Protein AF-A0A936LJU6-F1 (afdb_monomer_lite)

Radius of gyration: 33.03 Å; chains: 1; bounding box: 69×48×96 Å

pLDDT: mean 79.16, std 20.33, range [29.78, 98.12]

Sequence (444 aa):
MSERKLFAHELEARLDELLLLTLRQRSAALPAAQLEALPRQQQERVLHWVGIAAQTSTELGWAIAQRAGTRAAQPGFALDDWARAGLEAHDAGGLAAAQARLDEYAAAAPDSASAARGVTFAAVEGRLAGFLHALDGRPMQLRCGPRTWTDGETLWLPESLDLAADAAGNRRLYTVIAALLWAQARFGTFNVDPEPELVQWADRDTALDWFSLFEGMRLEARLALDLPGLARDMAALRGPWPAELAPVAARLARPEASAADSLACMAELRRVGAGDTAHPPYRTTLDPLAARRLRAARIARDAGTLRRALNIMRAIDPHSRGGASDSEYPPLAADGDSVPAELQSGDLQGLPPDARAAAQSLAQDLDGIPPELLRPAGPGAWRPEDRDEGDGAVAAASGEPDALYDEWDYRRGAWRRDWCHLYESEDRPGNTPGSMRCAFATRT

Structure (mmCIF, N/CA/C/O backbone):
data_AF-A0A936LJU6-F1
#
_entry.id   AF-A0A936LJU6-F1
#
loop_
_atom_site.group_PDB
_atom_site.id
_atom_site.type_symbol
_atom_site.label_atom_id
_atom_site.label_alt_id
_atom_site.label_comp_id
_atom_site.label_asym_id
_atom_site.label_entity_id
_atom_site.label_seq_id
_atom_site.pdbx_PDB_ins_code
_atom_site.Cartn_x
_atom_site.Cartn_y
_atom_site.Cartn_z
_atom_site.occupancy
_atom_site.B_iso_or_equiv
_atom_site.auth_seq_id
_atom_site.auth_comp_id
_atom_site.auth_asym_id
_atom_site.auth_atom_id
_atom_site.pdbx_PDB_model_num
ATOM 1 N N . MET A 1 1 ? -5.220 -22.294 48.129 1.00 51.19 1 MET A N 1
ATOM 2 C CA . MET A 1 1 ? -6.100 -21.132 47.876 1.00 51.19 1 MET A CA 1
ATOM 3 C C . MET A 1 1 ? -7.462 -21.655 47.465 1.00 51.19 1 MET A C 1
ATOM 5 O O . MET A 1 1 ? -7.504 -22.595 46.689 1.00 51.19 1 MET A O 1
ATOM 9 N N . SER A 1 2 ? -8.546 -21.121 48.029 1.00 54.66 2 SER A N 1
ATOM 10 C CA . SER A 1 2 ? -9.909 -21.580 47.729 1.00 54.66 2 SER A CA 1
ATOM 11 C C . SER A 1 2 ? -10.305 -21.225 46.289 1.00 54.66 2 SER A C 1
ATOM 13 O O . SER A 1 2 ? -10.185 -20.064 45.895 1.00 54.66 2 SER A O 1
ATOM 15 N N . GLU A 1 3 ? -10.780 -22.212 45.523 1.00 71.31 3 GLU A N 1
ATOM 16 C CA . GLU A 1 3 ? -11.282 -22.056 44.142 1.00 71.31 3 GLU A CA 1
ATOM 17 C C . GLU A 1 3 ? -12.669 -21.396 44.074 1.00 71.31 3 GLU A C 1
ATOM 19 O O . GLU A 1 3 ? -13.156 -21.048 42.998 1.00 71.31 3 GLU A O 1
ATOM 24 N N . ARG A 1 4 ? -13.315 -21.190 45.226 1.00 89.12 4 ARG A N 1
ATOM 25 C CA . ARG A 1 4 ? -14.628 -20.551 45.307 1.00 89.12 4 ARG A CA 1
ATOM 26 C C . ARG A 1 4 ? -14.540 -19.081 44.885 1.00 89.12 4 ARG A C 1
ATOM 28 O O . ARG A 1 4 ? -13.668 -18.352 45.355 1.00 89.12 4 ARG A O 1
ATOM 35 N N . LYS A 1 5 ? -15.483 -18.653 44.041 1.00 89.31 5 LYS A N 1
ATOM 36 C CA . LYS A 1 5 ? -15.729 -17.249 43.673 1.00 89.31 5 LYS A CA 1
ATOM 37 C C . LYS A 1 5 ? -15.954 -16.383 44.922 1.00 89.31 5 LYS A C 1
ATOM 39 O O . LYS A 1 5 ? -16.570 -16.861 45.874 1.00 89.31 5 LYS A O 1
ATOM 44 N N . LEU A 1 6 ? -15.484 -15.135 44.908 1.00 93.25 6 LEU A N 1
ATOM 45 C CA . LEU A 1 6 ? -15.862 -14.156 45.931 1.00 93.25 6 LEU A CA 1
ATOM 46 C C . LEU A 1 6 ? -17.189 -13.505 45.554 1.00 93.25 6 LEU A C 1
ATOM 48 O O . LEU A 1 6 ? -17.397 -13.150 44.390 1.00 93.25 6 LEU A O 1
ATOM 52 N N . PHE A 1 7 ? -18.051 -13.342 46.551 1.00 95.44 7 PHE A N 1
ATOM 53 C CA . PHE A 1 7 ? -19.300 -12.595 46.424 1.00 95.44 7 PHE A CA 1
ATOM 54 C C . PHE A 1 7 ? -19.066 -11.091 46.616 1.00 95.44 7 PHE A C 1
ATOM 56 O O . PHE A 1 7 ? -18.056 -10.698 47.208 1.00 95.44 7 PHE A O 1
ATOM 63 N N . ALA A 1 8 ? -19.999 -10.242 46.164 1.00 93.31 8 ALA A N 1
ATOM 64 C CA . ALA A 1 8 ? -19.857 -8.785 46.235 1.00 93.31 8 ALA A CA 1
ATOM 65 C C . ALA A 1 8 ? -19.468 -8.277 47.629 1.00 93.31 8 ALA A C 1
ATOM 67 O O . ALA A 1 8 ? -18.563 -7.463 47.732 1.00 93.31 8 ALA A O 1
ATOM 68 N N . HIS A 1 9 ? -20.061 -8.797 48.708 1.00 95.00 9 HIS A N 1
ATOM 69 C CA . HIS A 1 9 ? -19.718 -8.350 50.066 1.00 95.00 9 HIS A CA 1
ATOM 70 C C . HIS A 1 9 ? -18.253 -8.642 50.453 1.00 95.00 9 HIS A C 1
ATOM 72 O O . HIS A 1 9 ? -17.627 -7.852 51.155 1.00 95.00 9 HIS A O 1
ATOM 78 N N . GLU A 1 10 ? -17.677 -9.753 49.979 1.00 95.81 10 GLU A N 1
ATOM 79 C CA . GLU A 1 10 ? -16.267 -10.095 50.215 1.00 95.81 10 GLU A CA 1
ATOM 80 C C . GLU A 1 10 ? -15.345 -9.225 49.357 1.00 95.81 10 GLU A C 1
ATOM 82 O O . GLU A 1 10 ? -14.296 -8.781 49.818 1.00 95.81 10 GLU A O 1
ATOM 87 N N . LEU A 1 11 ? -15.743 -8.963 48.109 1.00 96.06 11 LEU A N 1
ATOM 88 C CA . LEU A 1 11 ? -15.022 -8.078 47.193 1.00 96.06 11 LEU A CA 1
ATOM 89 C C . LEU A 1 11 ? -15.038 -6.628 47.684 1.00 96.06 11 LEU A C 1
ATOM 91 O O . LEU A 1 11 ? -14.016 -5.955 47.607 1.00 96.06 11 LEU A O 1
ATOM 95 N N . GLU A 1 12 ? -16.162 -6.162 48.225 1.00 94.88 12 GLU A N 1
ATOM 96 C CA . GLU A 1 12 ? -16.301 -4.831 48.811 1.00 94.88 12 GLU A CA 1
ATOM 97 C C . GLU A 1 12 ? -15.379 -4.672 50.022 1.00 94.88 12 GLU A C 1
ATOM 99 O O . GLU A 1 12 ? -14.621 -3.707 50.069 1.00 94.88 12 GLU A O 1
ATOM 104 N N . ALA A 1 13 ? -15.343 -5.656 50.929 1.00 93.69 13 ALA A N 1
ATOM 105 C CA . ALA A 1 13 ? -14.422 -5.649 52.067 1.00 93.69 13 ALA A CA 1
ATOM 106 C C . ALA A 1 13 ? -12.946 -5.624 51.628 1.00 93.69 13 ALA A C 1
ATOM 108 O O . ALA A 1 13 ? -12.139 -4.890 52.194 1.00 93.69 13 ALA A O 1
ATOM 109 N N . ARG A 1 14 ? -12.586 -6.389 50.588 1.00 95.38 14 ARG A N 1
ATOM 110 C CA . ARG A 1 14 ? -11.224 -6.391 50.028 1.00 95.38 14 ARG A CA 1
ATOM 111 C C . ARG A 1 14 ? -10.851 -5.067 49.371 1.00 95.38 14 ARG A C 1
ATOM 113 O O . ARG A 1 14 ? -9.730 -4.600 49.539 1.00 95.38 14 ARG A O 1
ATOM 120 N N . LEU A 1 15 ? -11.760 -4.471 48.605 1.00 95.19 15 LEU A N 1
ATOM 121 C CA . LEU A 1 15 ? -11.525 -3.173 47.976 1.00 95.19 15 LEU A CA 1
ATOM 122 C C . LEU A 1 15 ? -11.434 -2.056 49.019 1.00 95.19 15 LEU A C 1
ATOM 124 O O . LEU A 1 15 ? -10.599 -1.168 48.866 1.00 95.19 15 LEU A O 1
ATOM 128 N N . ASP A 1 16 ? -12.241 -2.117 50.081 1.00 93.19 16 ASP A N 1
ATOM 129 C CA . ASP A 1 16 ? -12.147 -1.186 51.206 1.00 93.19 16 ASP A CA 1
ATOM 130 C C . ASP A 1 16 ? -10.792 -1.292 51.916 1.00 93.19 16 ASP A C 1
ATOM 132 O O . ASP A 1 16 ? -10.137 -0.275 52.130 1.00 93.19 16 ASP A O 1
ATOM 136 N N . GLU A 1 17 ? -10.324 -2.514 52.190 1.00 92.94 17 GLU A N 1
ATOM 137 C CA . GLU A 1 17 ? -9.003 -2.769 52.779 1.00 92.94 17 GLU A CA 1
ATOM 138 C C . GLU A 1 17 ? -7.871 -2.193 51.909 1.00 92.94 17 GLU A C 1
ATOM 140 O O . GLU A 1 17 ? -6.993 -1.492 52.411 1.00 92.94 17 GLU A O 1
ATOM 145 N N . LEU A 1 18 ? -7.904 -2.446 50.596 1.00 93.69 18 LEU A N 1
ATOM 146 C CA . LEU A 1 18 ? -6.848 -2.022 49.669 1.00 93.69 18 LEU A CA 1
ATOM 147 C C . LEU A 1 18 ? -6.827 -0.510 49.411 1.00 93.69 18 LEU A C 1
ATOM 149 O O . LEU A 1 18 ? -5.759 0.053 49.177 1.00 93.69 18 LEU A O 1
ATOM 153 N N . LEU A 1 19 ? -7.990 0.144 49.401 1.00 92.12 19 LEU A N 1
ATOM 154 C CA . LEU A 1 19 ? -8.131 1.544 48.980 1.00 92.12 19 LEU A CA 1
ATOM 155 C C . LEU A 1 19 ? -8.484 2.501 50.123 1.00 92.12 19 LEU A C 1
ATOM 157 O O . LEU A 1 19 ? -8.573 3.710 49.896 1.00 92.12 19 LEU A O 1
ATOM 161 N N . LEU A 1 20 ? -8.656 1.980 51.341 1.00 87.69 20 LEU A N 1
ATOM 162 C CA . LEU A 1 20 ? -9.031 2.732 52.538 1.00 87.69 20 LEU A CA 1
ATOM 163 C C . LEU A 1 20 ? -10.323 3.547 52.326 1.00 87.69 20 LEU A C 1
ATOM 165 O O . LEU A 1 20 ? -10.401 4.726 52.690 1.00 87.69 20 LEU A O 1
ATOM 169 N N . LEU A 1 21 ? -11.337 2.946 51.694 1.00 80.94 21 LEU A N 1
ATOM 170 C CA . LEU A 1 21 ? -12.522 3.659 51.195 1.00 80.94 21 LEU A CA 1
ATOM 171 C C . LEU A 1 21 ? -13.410 4.199 52.318 1.00 80.94 21 LEU A C 1
ATOM 173 O O . LEU A 1 21 ? -13.959 5.293 52.178 1.00 80.94 21 LEU A O 1
ATOM 177 N N . THR A 1 22 ? -13.476 3.504 53.452 1.00 77.31 22 THR A N 1
ATOM 178 C CA . THR A 1 22 ? -14.174 3.940 54.665 1.00 77.31 22 THR A CA 1
ATOM 179 C C . THR A 1 22 ? -13.608 5.266 55.183 1.00 77.31 22 THR A C 1
ATOM 181 O O . THR A 1 22 ? -14.366 6.172 55.530 1.00 77.31 22 THR A O 1
ATOM 184 N N . LEU A 1 23 ? -12.281 5.451 55.144 1.00 72.25 23 LEU A N 1
ATOM 185 C CA . LEU A 1 23 ? -11.640 6.726 55.503 1.00 72.25 23 LEU A CA 1
ATOM 186 C C . LEU A 1 23 ? -11.922 7.833 54.475 1.00 72.25 23 LEU A C 1
ATOM 188 O O . LEU A 1 23 ? -11.841 9.018 54.794 1.00 72.25 23 LEU A O 1
ATOM 192 N N . ARG A 1 24 ? -12.259 7.453 53.240 1.00 72.44 24 ARG A N 1
ATOM 193 C CA . ARG A 1 24 ? -12.538 8.350 52.110 1.00 72.44 24 ARG A CA 1
ATOM 194 C C . ARG A 1 24 ? -14.033 8.569 51.856 1.00 72.44 24 ARG A C 1
ATOM 196 O O . ARG A 1 24 ? -14.364 9.278 50.910 1.00 72.44 24 ARG A O 1
ATOM 203 N N . GLN A 1 25 ? -14.914 7.974 52.666 1.00 82.75 25 GLN A N 1
ATOM 204 C CA . GLN A 1 25 ? -16.374 7.992 52.495 1.00 82.75 25 GLN A CA 1
ATOM 205 C C . GLN A 1 25 ? -16.832 7.590 51.078 1.00 82.75 25 GLN A C 1
ATOM 207 O O . GLN A 1 25 ? -17.772 8.162 50.526 1.00 82.75 25 GLN A O 1
ATOM 212 N N . ARG A 1 26 ? -16.159 6.607 50.468 1.00 83.38 26 ARG A N 1
ATOM 213 C CA . ARG A 1 26 ? -16.536 6.031 49.165 1.00 83.38 26 ARG A CA 1
ATOM 214 C C . ARG A 1 26 ? -17.049 4.605 49.353 1.00 83.38 26 ARG A C 1
ATOM 216 O O . ARG A 1 26 ? -16.574 3.894 50.228 1.00 83.38 26 ARG A O 1
ATOM 223 N N . SER A 1 27 ? -17.997 4.177 48.521 1.00 87.88 27 SER A N 1
ATOM 224 C CA . SER A 1 27 ? -18.501 2.795 48.522 1.00 87.88 27 SER A CA 1
ATOM 225 C C . SER A 1 27 ? -17.955 2.022 47.327 1.00 87.88 27 SER A C 1
ATOM 227 O O . SER A 1 27 ? -18.008 2.511 46.199 1.00 87.88 27 SER A O 1
ATOM 229 N N . ALA A 1 28 ? -17.482 0.799 47.572 1.00 89.88 28 ALA A N 1
ATOM 230 C CA . ALA A 1 28 ? -17.057 -0.142 46.538 1.00 89.88 28 ALA A CA 1
ATOM 231 C C . ALA A 1 28 ? -18.186 -1.064 46.044 1.00 89.88 28 ALA A C 1
ATOM 233 O O . ALA A 1 28 ? -17.907 -1.965 45.258 1.00 89.88 28 ALA A O 1
ATOM 234 N N . ALA A 1 29 ? -19.445 -0.835 46.431 1.00 91.69 29 ALA A N 1
ATOM 235 C CA . ALA A 1 29 ? -20.564 -1.716 46.093 1.00 91.69 29 ALA A CA 1
ATOM 236 C C . ALA A 1 29 ? -20.702 -1.977 44.580 1.00 91.69 29 ALA A C 1
ATOM 238 O O . ALA A 1 29 ? -20.853 -3.122 44.156 1.00 91.69 29 ALA A O 1
ATOM 239 N N . LEU A 1 30 ? -20.602 -0.934 43.745 1.00 91.00 30 LEU A N 1
ATOM 240 C CA . LEU A 1 30 ? -20.721 -1.078 42.289 1.00 91.00 30 LEU A CA 1
ATOM 241 C C . LEU A 1 30 ? -19.516 -1.809 41.661 1.00 91.00 30 LEU A C 1
ATOM 243 O O . LEU A 1 30 ? -19.746 -2.797 40.960 1.00 91.00 30 LEU A O 1
ATOM 247 N N . PRO A 1 31 ? -18.251 -1.422 41.933 1.00 93.00 31 PRO A N 1
ATOM 248 C CA . PRO A 1 31 ? -17.088 -2.217 41.533 1.00 93.00 31 PRO A CA 1
ATOM 249 C C . PRO A 1 31 ? -17.156 -3.677 42.000 1.00 93.00 31 PRO A C 1
ATOM 251 O O . PRO A 1 31 ? -16.897 -4.590 41.219 1.00 93.00 31 PRO A O 1
ATOM 254 N N . ALA A 1 32 ? -17.555 -3.920 43.249 1.00 95.56 32 ALA A N 1
ATOM 255 C CA . ALA A 1 32 ? -17.656 -5.258 43.820 1.00 95.56 32 ALA A CA 1
ATOM 256 C C . ALA A 1 32 ? -18.713 -6.115 43.111 1.00 95.56 32 ALA A C 1
ATOM 258 O O . ALA A 1 32 ? -18.434 -7.265 42.772 1.00 95.56 32 ALA A O 1
ATOM 259 N N . ALA A 1 33 ? -19.886 -5.550 42.810 1.00 93.75 33 ALA A N 1
ATOM 260 C CA . ALA A 1 33 ? -20.932 -6.232 42.050 1.00 93.75 33 ALA A CA 1
ATOM 261 C C . ALA A 1 33 ? -20.483 -6.584 40.620 1.00 93.75 33 ALA A C 1
ATOM 263 O O . ALA A 1 33 ? -20.779 -7.667 40.120 1.00 93.75 33 ALA A O 1
ATOM 264 N N . GLN A 1 34 ? -19.726 -5.703 39.960 1.00 92.94 34 GLN A N 1
ATOM 265 C CA . GLN A 1 34 ? -19.183 -5.987 38.627 1.00 92.94 34 GLN A CA 1
ATOM 266 C C . GLN A 1 34 ? -18.107 -7.079 38.668 1.00 92.94 34 GLN A C 1
ATOM 268 O O . GLN A 1 34 ? -18.101 -7.976 37.826 1.00 92.94 34 GLN A O 1
ATOM 273 N N . LEU A 1 35 ? -17.218 -7.047 39.665 1.00 94.88 35 LEU A N 1
ATOM 274 C CA . LEU A 1 35 ? -16.207 -8.087 39.860 1.00 94.88 35 LEU A CA 1
ATOM 275 C C . LEU A 1 35 ? -16.826 -9.432 40.251 1.00 94.88 35 LEU A C 1
ATOM 277 O O . LEU A 1 35 ? -16.296 -10.478 39.874 1.00 94.88 35 LEU A O 1
ATOM 281 N N . GLU A 1 36 ? -17.966 -9.437 40.944 1.00 95.12 36 GLU A N 1
ATOM 282 C CA . GLU A 1 36 ? -18.702 -10.663 41.246 1.00 95.12 36 GLU A CA 1
ATOM 283 C C . GLU A 1 36 ? -19.095 -11.411 39.971 1.00 95.12 36 GLU A C 1
ATOM 285 O O . GLU A 1 36 ? -19.166 -12.630 40.012 1.00 95.12 36 GLU A O 1
ATOM 290 N N . ALA A 1 37 ? -19.288 -10.757 38.823 1.00 90.94 37 ALA A N 1
ATOM 291 C CA . ALA A 1 37 ? -19.600 -11.450 37.572 1.00 90.94 37 ALA A CA 1
ATOM 292 C C . ALA A 1 37 ? -18.410 -12.268 37.026 1.00 90.94 37 ALA A C 1
ATOM 294 O O . ALA A 1 37 ? -18.615 -13.333 36.436 1.00 90.94 37 ALA A O 1
ATOM 295 N N . LEU A 1 38 ? -17.172 -11.849 37.296 1.00 91.25 38 LEU A N 1
ATOM 296 C CA . LEU A 1 38 ? -15.957 -12.419 36.706 1.00 91.25 38 LEU A CA 1
ATOM 297 C C . LEU A 1 38 ? -15.547 -13.771 37.313 1.00 91.25 38 LEU A C 1
ATOM 299 O O . LEU A 1 38 ? -15.763 -13.998 38.502 1.00 91.25 38 LEU A O 1
ATOM 303 N N . PRO A 1 39 ? -14.879 -14.668 36.564 1.00 91.25 39 PRO A N 1
ATOM 304 C CA . PRO A 1 39 ? -14.272 -15.872 37.128 1.00 91.25 39 PRO A CA 1
ATOM 305 C C . PRO A 1 39 ? -13.307 -15.558 38.280 1.00 91.25 39 PRO A C 1
ATOM 307 O O . PRO A 1 39 ? -12.615 -14.539 38.270 1.00 91.25 39 PRO A O 1
ATOM 310 N N . ARG A 1 40 ? -13.190 -16.479 39.246 1.00 91.94 40 ARG A N 1
ATOM 311 C CA . ARG A 1 40 ? -12.355 -16.323 40.453 1.00 91.94 40 ARG A CA 1
ATOM 312 C C . ARG A 1 40 ? -10.923 -15.858 40.153 1.00 91.94 40 ARG A C 1
ATOM 314 O O . ARG A 1 40 ? -10.395 -14.998 40.852 1.00 91.94 40 ARG A O 1
ATOM 321 N N . GLN A 1 41 ? -10.310 -16.398 39.102 1.00 90.25 41 GLN A N 1
ATOM 322 C CA . GLN A 1 41 ? -8.957 -16.030 38.684 1.00 90.25 41 GLN A CA 1
ATOM 323 C C . GLN A 1 41 ? -8.851 -14.557 38.259 1.00 90.25 41 GLN A C 1
ATOM 325 O O . GLN A 1 41 ? -7.874 -13.893 38.595 1.00 90.25 41 GLN A O 1
ATOM 330 N N . GLN A 1 42 ? -9.854 -14.037 37.549 1.00 90.19 42 GLN A N 1
ATOM 331 C CA . GLN A 1 42 ? -9.884 -12.635 37.143 1.00 90.19 42 GLN A CA 1
ATOM 332 C C . GLN A 1 42 ? -10.182 -11.712 38.328 1.00 90.19 42 GLN A C 1
ATOM 334 O O . GLN A 1 42 ? -9.551 -10.668 38.434 1.00 90.19 42 GLN A O 1
ATOM 339 N N . GLN A 1 43 ? -11.058 -12.115 39.258 1.00 95.06 43 GLN A N 1
ATOM 340 C CA . GLN A 1 43 ? -11.295 -11.365 40.502 1.00 95.06 43 GLN A CA 1
ATOM 341 C C . GLN A 1 43 ? -9.987 -11.128 41.271 1.00 95.06 43 GLN A C 1
ATOM 343 O O . GLN A 1 43 ? -9.669 -9.994 41.619 1.00 95.06 43 GLN A O 1
ATOM 348 N N . GLU A 1 44 ? -9.201 -12.188 41.487 1.00 94.69 44 GLU A N 1
ATOM 349 C CA . GLU A 1 44 ? -7.887 -12.098 42.141 1.00 94.69 44 GLU A CA 1
ATOM 350 C C . GLU A 1 44 ? -6.913 -11.218 41.358 1.00 94.69 44 GLU A C 1
ATOM 352 O O . GLU A 1 44 ? -6.201 -10.407 41.948 1.00 94.69 44 GLU A O 1
ATOM 357 N N . ARG A 1 45 ? -6.898 -11.334 40.026 1.00 94.12 45 ARG A N 1
ATOM 358 C CA . ARG A 1 45 ? -5.998 -10.535 39.190 1.00 94.12 45 ARG A CA 1
ATOM 359 C C . ARG A 1 45 ? -6.330 -9.045 39.246 1.00 94.12 45 ARG A C 1
ATOM 361 O O . ARG A 1 45 ? -5.416 -8.229 39.321 1.00 94.12 45 ARG A O 1
ATOM 368 N N . VAL A 1 46 ? -7.613 -8.684 39.270 1.00 95.31 46 VAL A N 1
ATOM 369 C CA . VAL A 1 46 ? -8.026 -7.287 39.458 1.00 95.31 46 VAL A CA 1
ATOM 370 C C . VAL A 1 46 ? -7.620 -6.787 40.840 1.00 95.31 46 VAL A C 1
ATOM 372 O O . VAL A 1 46 ? -6.990 -5.737 40.931 1.00 95.31 46 VAL A O 1
ATOM 375 N N . LEU A 1 47 ? -7.932 -7.530 41.909 1.00 96.38 47 LEU A N 1
ATOM 376 C CA . LEU A 1 47 ? -7.565 -7.138 43.276 1.00 96.38 47 LEU A CA 1
ATOM 377 C C . LEU A 1 47 ? -6.049 -6.952 43.428 1.00 96.38 47 LEU A C 1
ATOM 379 O O . LEU A 1 47 ? -5.609 -6.008 44.080 1.00 96.38 47 LEU A O 1
ATOM 383 N N . HIS A 1 48 ? -5.256 -7.806 42.779 1.00 96.25 48 HIS A N 1
ATOM 384 C CA . HIS A 1 48 ? -3.804 -7.679 42.730 1.00 96.25 48 HIS A CA 1
ATOM 385 C C . HIS A 1 48 ? -3.359 -6.335 42.134 1.00 96.25 48 HIS A C 1
ATOM 387 O O . HIS A 1 48 ? -2.599 -5.609 42.774 1.00 96.25 48 HIS A O 1
ATOM 393 N N . TRP A 1 49 ? -3.864 -5.961 40.955 1.00 96.75 49 TRP A N 1
ATOM 394 C CA . TRP A 1 49 ? -3.500 -4.694 40.310 1.00 96.75 49 TRP A CA 1
ATOM 395 C C . TRP A 1 49 ? -4.030 -3.461 41.039 1.00 96.75 49 TRP A C 1
ATOM 397 O O . TRP A 1 49 ? -3.324 -2.458 41.122 1.00 96.75 49 TRP A O 1
ATOM 407 N N . VAL A 1 50 ? -5.230 -3.541 41.619 1.00 97.19 50 VAL A N 1
ATOM 408 C CA . VAL A 1 50 ? -5.765 -2.490 42.497 1.00 97.19 50 VAL A CA 1
ATOM 409 C C . VAL A 1 50 ? -4.829 -2.275 43.687 1.00 97.19 50 VAL A C 1
ATOM 411 O O . VAL A 1 50 ? -4.487 -1.134 43.989 1.00 97.19 50 VAL A O 1
ATOM 414 N N . GLY A 1 51 ? -4.365 -3.356 44.321 1.00 95.31 51 GLY A N 1
ATOM 415 C CA . GLY A 1 51 ? -3.427 -3.293 45.440 1.00 95.31 51 GLY A CA 1
ATOM 416 C C . GLY A 1 51 ? -2.044 -2.760 45.060 1.00 95.31 51 GLY A C 1
ATOM 417 O O . GLY A 1 51 ? -1.462 -2.005 45.833 1.00 95.31 51 GLY A O 1
ATOM 418 N N . ILE A 1 52 ? -1.522 -3.101 43.876 1.00 95.00 52 ILE A N 1
ATOM 419 C CA . ILE A 1 52 ? -0.275 -2.511 43.361 1.00 95.00 52 ILE A CA 1
ATOM 420 C C . ILE A 1 52 ? -0.452 -1.005 43.158 1.00 95.00 52 ILE A C 1
ATOM 422 O O . ILE A 1 52 ? 0.330 -0.218 43.681 1.00 95.00 52 ILE A O 1
ATOM 426 N N . ALA A 1 53 ? -1.504 -0.591 42.452 1.00 94.31 53 ALA A N 1
ATOM 427 C CA . ALA A 1 53 ? -1.738 0.818 42.165 1.00 94.31 53 ALA A CA 1
ATOM 428 C C . ALA A 1 53 ? -1.981 1.653 43.426 1.00 94.31 53 ALA A C 1
ATOM 430 O O . ALA A 1 53 ? -1.505 2.783 43.510 1.00 94.31 53 ALA A O 1
ATOM 431 N N . ALA A 1 54 ? -2.665 1.090 44.424 1.00 94.25 54 ALA A N 1
ATOM 432 C CA . ALA A 1 54 ? -2.952 1.761 45.687 1.00 94.25 54 ALA A CA 1
ATOM 433 C C . ALA A 1 54 ? -1.697 2.136 46.493 1.00 94.25 54 ALA A C 1
ATOM 435 O O . ALA A 1 54 ? -1.747 3.104 47.252 1.00 94.25 54 ALA A O 1
ATOM 436 N N . GLN A 1 55 ? -0.579 1.417 46.314 1.00 90.88 55 GLN A N 1
ATOM 437 C CA . GLN A 1 55 ? 0.696 1.734 46.974 1.00 90.88 55 GLN A CA 1
ATOM 438 C C . GLN A 1 55 ? 1.284 3.060 46.485 1.00 90.88 55 GLN A C 1
ATOM 440 O O . GLN A 1 55 ? 1.888 3.788 47.270 1.00 90.88 55 GLN A O 1
ATOM 445 N N . THR A 1 56 ? 1.078 3.385 45.207 1.00 86.50 56 THR A N 1
ATOM 446 C CA . THR A 1 56 ? 1.529 4.644 44.602 1.00 86.50 56 THR A CA 1
ATOM 447 C C . THR A 1 56 ? 0.460 5.726 44.736 1.00 86.50 56 THR A C 1
ATOM 449 O O . THR A 1 56 ? 0.740 6.856 45.130 1.00 86.50 56 THR A O 1
ATOM 452 N N . SER A 1 57 ? -0.789 5.383 44.418 1.00 91.12 57 SER A N 1
ATOM 453 C CA . SER A 1 57 ? -1.926 6.294 44.447 1.00 91.12 57 SER A CA 1
ATOM 454 C C . SER A 1 57 ? -3.231 5.533 44.664 1.00 91.12 57 SER A C 1
ATOM 456 O O . SER A 1 57 ? -3.709 4.791 43.805 1.00 91.12 57 SER A O 1
ATOM 458 N N . THR A 1 58 ? -3.871 5.785 45.805 1.00 91.81 58 THR A N 1
ATOM 459 C CA . THR A 1 58 ? -5.209 5.243 46.108 1.00 91.81 58 THR A CA 1
ATOM 460 C C . THR A 1 58 ? -6.257 5.655 45.068 1.00 91.81 58 THR A C 1
ATOM 462 O O . THR A 1 58 ? -7.155 4.874 44.761 1.00 91.81 58 THR A O 1
ATOM 465 N N . GLU A 1 59 ? -6.114 6.830 44.445 1.00 92.94 59 GLU A N 1
ATOM 466 C CA . GLU A 1 59 ? -7.001 7.279 43.364 1.00 92.94 59 GLU A CA 1
ATOM 467 C C . GLU A 1 59 ? -6.787 6.500 42.058 1.00 92.94 59 GLU A C 1
ATOM 469 O O . GLU A 1 59 ? -7.749 6.243 41.333 1.00 92.94 59 GLU A O 1
ATOM 474 N N . LEU A 1 60 ? -5.555 6.071 41.767 1.00 93.56 60 LEU A N 1
ATOM 475 C CA . LEU A 1 60 ? -5.281 5.192 40.629 1.00 93.56 60 LEU A CA 1
ATOM 476 C C . LEU A 1 60 ? -5.851 3.791 40.871 1.00 93.56 60 LEU A C 1
ATOM 478 O O . LEU A 1 60 ? -6.530 3.244 40.002 1.00 93.56 60 LEU A O 1
ATOM 482 N N . GLY A 1 61 ? -5.642 3.238 42.070 1.00 95.00 61 GLY A N 1
ATOM 483 C CA . GLY A 1 61 ? -6.249 1.966 42.466 1.00 95.00 61 GLY A CA 1
ATOM 484 C C . GLY A 1 61 ? -7.778 2.004 42.365 1.00 95.00 61 GLY A C 1
ATOM 485 O O . GLY A 1 61 ? -8.393 1.084 41.823 1.00 95.00 61 GLY A O 1
ATOM 486 N N . TRP A 1 62 ? -8.396 3.115 42.775 1.00 94.94 62 TRP A N 1
ATOM 487 C CA . TRP A 1 62 ? -9.830 3.350 42.601 1.00 94.94 62 TRP A CA 1
ATOM 488 C C . TRP A 1 62 ? -10.246 3.461 41.125 1.00 94.94 62 TRP A C 1
ATOM 490 O O . TRP A 1 62 ? -11.269 2.901 40.725 1.00 94.94 62 TRP A O 1
ATOM 500 N N . ALA A 1 63 ? -9.462 4.145 40.288 1.00 93.50 63 ALA A N 1
ATOM 501 C CA . ALA A 1 63 ? -9.730 4.254 38.854 1.00 93.50 63 ALA A CA 1
ATOM 502 C C . ALA A 1 63 ? -9.715 2.886 38.151 1.00 93.50 63 ALA A C 1
ATOM 504 O O . ALA A 1 63 ? -10.573 2.644 37.295 1.00 93.50 63 ALA A O 1
ATOM 505 N N . ILE A 1 64 ? -8.791 2.002 38.543 1.00 94.94 64 ILE A N 1
ATOM 506 C CA . ILE A 1 64 ? -8.720 0.610 38.082 1.00 94.94 64 ILE A CA 1
ATOM 507 C C . ILE A 1 64 ? -9.940 -0.172 38.577 1.00 94.94 64 ILE A C 1
ATOM 509 O O . ILE A 1 64 ? -10.632 -0.782 37.762 1.00 94.94 64 ILE A O 1
ATOM 513 N N . ALA A 1 65 ? -10.256 -0.117 39.875 1.00 94.50 65 ALA A N 1
ATOM 514 C CA . ALA A 1 65 ? -11.372 -0.862 40.464 1.00 94.50 65 ALA A CA 1
ATOM 515 C C . ALA A 1 65 ? -12.719 -0.545 39.787 1.00 94.50 65 ALA A C 1
ATOM 517 O O . ALA A 1 65 ? -13.484 -1.458 39.483 1.00 94.50 65 ALA A O 1
ATOM 518 N N . GLN A 1 66 ? -12.982 0.730 39.481 1.00 92.69 66 GLN A N 1
ATOM 519 C CA . GLN A 1 66 ? -14.216 1.157 38.809 1.00 92.69 66 GLN A CA 1
ATOM 520 C C . GLN A 1 66 ? -14.362 0.652 37.368 1.00 92.69 66 GLN A C 1
ATOM 522 O O . GLN A 1 66 ? -15.477 0.559 36.862 1.00 92.69 66 GLN A O 1
ATOM 527 N N . ARG A 1 67 ? -13.252 0.368 36.682 1.00 91.75 67 ARG A N 1
ATOM 528 C CA . ARG A 1 67 ? -13.256 -0.000 35.258 1.00 91.75 67 ARG A CA 1
ATOM 529 C C . ARG A 1 67 ? -13.094 -1.500 35.053 1.00 91.75 67 ARG A C 1
ATOM 531 O O . ARG A 1 67 ? -13.733 -2.073 34.175 1.00 91.75 67 ARG A O 1
ATOM 538 N N . ALA A 1 68 ? -12.268 -2.147 35.868 1.00 90.75 68 ALA A N 1
ATOM 539 C CA . ALA A 1 68 ? -11.811 -3.511 35.640 1.00 90.75 68 ALA A CA 1
ATOM 540 C C . ALA A 1 68 ? -12.951 -4.536 35.553 1.00 90.75 68 ALA A C 1
ATOM 542 O O . ALA A 1 68 ? -12.881 -5.440 34.726 1.00 90.75 68 ALA A O 1
ATOM 543 N N . GLY A 1 69 ? -14.020 -4.372 36.343 1.00 85.75 69 GLY A N 1
ATOM 544 C CA . GLY A 1 69 ? -15.169 -5.282 36.333 1.00 85.75 69 GLY A CA 1
ATOM 545 C C . GLY A 1 69 ? -15.869 -5.368 34.975 1.00 85.75 69 GLY A C 1
ATOM 546 O O . GLY A 1 69 ? -16.147 -6.459 34.486 1.00 85.75 69 GLY A O 1
ATOM 547 N N . THR A 1 70 ? -16.095 -4.225 34.322 1.00 84.75 70 THR A N 1
ATOM 548 C CA . THR A 1 70 ? -16.712 -4.195 32.984 1.00 84.75 70 THR A CA 1
ATOM 549 C C . THR A 1 70 ? -15.744 -4.618 31.884 1.00 84.75 70 THR A C 1
ATOM 551 O O . THR A 1 70 ? -16.157 -5.270 30.927 1.00 84.75 70 THR A O 1
ATOM 554 N N . ARG A 1 71 ? -14.456 -4.276 32.011 1.00 84.06 71 ARG A N 1
ATOM 555 C CA . ARG A 1 71 ? -13.453 -4.555 30.975 1.00 84.06 71 ARG A CA 1
ATOM 556 C C . ARG A 1 71 ? -12.995 -6.011 30.962 1.00 84.06 71 ARG A C 1
ATOM 558 O O . ARG A 1 71 ? -12.971 -6.619 29.902 1.00 84.06 71 ARG A O 1
ATOM 565 N N . ALA A 1 72 ? -12.717 -6.608 32.120 1.00 85.88 72 ALA A N 1
ATOM 566 C CA . ALA A 1 72 ? -12.277 -8.003 32.208 1.00 85.88 72 ALA A CA 1
ATOM 567 C C . ALA A 1 72 ? -13.358 -9.020 31.793 1.00 85.88 72 ALA A C 1
ATOM 569 O O . ALA A 1 72 ? -13.031 -10.156 31.455 1.00 85.88 72 ALA A O 1
ATOM 570 N N . ALA A 1 73 ? -14.630 -8.606 31.765 1.00 82.06 73 ALA A N 1
ATOM 571 C CA . ALA A 1 73 ? -15.720 -9.405 31.211 1.00 82.06 73 ALA A CA 1
ATOM 572 C C . ALA A 1 73 ? -15.659 -9.523 29.674 1.00 82.06 73 ALA A C 1
ATOM 574 O O . ALA A 1 73 ? -16.307 -10.403 29.107 1.00 82.06 73 ALA A O 1
ATOM 575 N N . GLN A 1 74 ? -14.906 -8.651 28.993 1.00 74.94 74 GLN A N 1
ATOM 576 C CA . GLN A 1 74 ? -14.778 -8.662 27.537 1.00 74.94 74 GLN A CA 1
ATOM 577 C C . GLN A 1 74 ? -13.841 -9.803 27.088 1.00 74.94 74 GLN A C 1
ATOM 579 O O . GLN A 1 74 ? -12.743 -9.951 27.637 1.00 74.94 74 GLN A O 1
ATOM 584 N N . PRO A 1 75 ? -14.230 -10.618 26.089 1.00 68.50 75 PRO A N 1
ATOM 585 C CA . PRO A 1 75 ? -13.376 -11.683 25.567 1.00 68.50 75 PRO A CA 1
ATOM 586 C C . PRO A 1 75 ? -12.041 -11.139 25.044 1.00 68.50 75 PRO A C 1
ATOM 588 O O . PRO A 1 75 ? -12.017 -10.176 24.286 1.00 68.50 75 PRO A O 1
ATOM 591 N N . GLY A 1 76 ? -10.927 -11.768 25.428 1.00 68.38 76 GLY A N 1
ATOM 592 C CA . GLY A 1 76 ? -9.590 -11.383 24.956 1.00 68.38 76 GLY A CA 1
ATOM 593 C C . GLY A 1 76 ? -9.006 -10.118 25.596 1.00 68.38 76 GLY A C 1
ATOM 594 O O . GLY A 1 76 ? -7.925 -9.695 25.196 1.00 68.38 76 GLY A O 1
ATOM 595 N N . PHE A 1 77 ? -9.667 -9.526 26.597 1.00 78.06 77 PHE A N 1
ATOM 596 C CA . PHE A 1 77 ? -9.138 -8.358 27.297 1.00 78.06 77 PHE A CA 1
ATOM 597 C C . PHE A 1 77 ? -7.847 -8.685 28.067 1.00 78.06 77 PHE A C 1
ATOM 599 O O . PHE A 1 77 ? -7.849 -9.469 29.022 1.00 78.06 77 PHE A O 1
ATOM 606 N N . ALA A 1 78 ? -6.744 -8.047 27.673 1.00 83.56 78 ALA A N 1
ATOM 607 C CA . ALA A 1 78 ? -5.441 -8.180 28.316 1.00 83.56 78 ALA A CA 1
ATOM 608 C C . ALA A 1 78 ? -5.369 -7.331 29.601 1.00 83.56 78 ALA A C 1
ATOM 610 O O . ALA A 1 78 ? -4.784 -6.249 29.627 1.00 83.56 78 ALA A O 1
ATOM 611 N N . LEU A 1 79 ? -5.986 -7.828 30.682 1.00 88.69 79 LEU A N 1
ATOM 612 C CA . LEU A 1 79 ? -6.086 -7.132 31.975 1.00 88.69 79 LEU A CA 1
ATOM 613 C C . LEU A 1 79 ? -4.727 -6.662 32.520 1.00 88.69 79 LEU A C 1
ATOM 615 O O . LEU A 1 79 ? -4.631 -5.551 33.039 1.00 88.69 79 LEU A O 1
ATOM 619 N N . ASP A 1 80 ? -3.696 -7.500 32.408 1.00 89.06 80 ASP A N 1
ATOM 620 C CA . ASP A 1 80 ? -2.368 -7.209 32.955 1.00 89.06 80 ASP A CA 1
ATOM 621 C C . ASP A 1 80 ? -1.666 -6.073 32.198 1.00 89.06 80 ASP A C 1
ATOM 623 O O . ASP A 1 80 ? -1.069 -5.189 32.813 1.00 89.06 80 ASP A O 1
ATOM 627 N N . ASP A 1 81 ? -1.771 -6.063 30.869 1.00 83.81 81 ASP A N 1
ATOM 628 C CA . ASP A 1 81 ? -1.163 -5.030 30.029 1.00 83.81 81 ASP A CA 1
ATOM 629 C C . ASP A 1 81 ? -1.913 -3.702 30.147 1.00 83.81 81 ASP A C 1
ATOM 631 O O . ASP A 1 81 ? -1.289 -2.644 30.225 1.00 83.81 81 ASP A O 1
ATOM 635 N N . TRP A 1 82 ? -3.244 -3.754 30.252 1.00 92.06 82 TRP A N 1
ATOM 636 C CA . TRP A 1 82 ? -4.076 -2.587 30.535 1.00 92.06 82 TRP A CA 1
ATOM 637 C C . TRP A 1 82 ? -3.706 -1.919 31.866 1.00 92.06 82 TRP A C 1
ATOM 639 O O . TRP A 1 82 ? -3.501 -0.704 31.915 1.00 92.06 82 TRP A O 1
ATOM 649 N N . ALA A 1 83 ? -3.589 -2.702 32.944 1.00 92.75 83 ALA A N 1
ATOM 650 C CA . ALA A 1 83 ? -3.247 -2.174 34.263 1.00 92.75 83 ALA A CA 1
ATOM 651 C C . ALA A 1 83 ? -1.832 -1.570 34.285 1.00 92.75 83 ALA A C 1
ATOM 653 O O . ALA A 1 83 ? -1.634 -0.489 34.845 1.00 92.75 83 ALA A O 1
ATOM 654 N N . ARG A 1 84 ? -0.863 -2.223 33.622 1.00 91.50 84 ARG A N 1
ATOM 655 C CA . ARG A 1 84 ? 0.515 -1.725 33.499 1.00 91.50 84 ARG A CA 1
ATOM 656 C C . ARG A 1 84 ? 0.587 -0.413 32.721 1.00 91.50 84 ARG A C 1
ATOM 658 O O . ARG A 1 84 ? 1.212 0.528 33.197 1.00 91.50 84 ARG A O 1
ATOM 665 N N . ALA A 1 85 ? -0.117 -0.311 31.594 1.00 87.50 85 ALA A N 1
ATOM 666 C CA . ALA A 1 85 ? -0.169 0.919 30.805 1.00 87.50 85 ALA A CA 1
ATOM 667 C C . ALA A 1 85 ? -0.741 2.105 31.605 1.00 87.50 85 ALA A C 1
ATOM 669 O O . ALA A 1 85 ? -0.288 3.238 31.447 1.00 87.50 85 ALA A O 1
ATOM 670 N N . GLY A 1 86 ? -1.722 1.858 32.481 1.00 92.62 86 GLY A N 1
ATOM 671 C CA . GLY A 1 86 ? -2.251 2.881 33.386 1.00 92.62 86 GLY A CA 1
ATOM 672 C C . GLY A 1 86 ? -1.238 3.350 34.434 1.00 92.62 86 GLY A C 1
ATOM 673 O O . GLY A 1 86 ? -1.148 4.549 34.690 1.00 92.62 86 GLY A O 1
ATOM 674 N N . LEU A 1 87 ? -0.464 2.427 35.015 1.00 92.75 87 LEU A N 1
ATOM 675 C CA . LEU A 1 87 ? 0.617 2.743 35.958 1.00 92.75 87 LEU A CA 1
ATOM 676 C C . LEU A 1 87 ? 1.733 3.557 35.289 1.00 92.75 87 LEU A C 1
ATOM 678 O O . LEU A 1 87 ? 2.096 4.610 35.796 1.00 92.75 87 LEU A O 1
ATOM 682 N N . GLU A 1 88 ? 2.200 3.140 34.111 1.00 91.62 88 GLU A N 1
ATOM 683 C CA . GLU A 1 88 ? 3.232 3.862 33.349 1.00 91.62 88 GLU A CA 1
ATOM 684 C C . GLU A 1 88 ? 2.794 5.293 32.999 1.00 91.62 88 GLU A C 1
ATOM 686 O O . GLU A 1 88 ? 3.554 6.250 33.155 1.00 91.62 88 GLU A O 1
ATOM 691 N N . ALA A 1 89 ? 1.538 5.466 32.573 1.00 90.19 89 ALA A N 1
ATOM 692 C CA . ALA A 1 89 ? 0.977 6.788 32.310 1.00 90.19 89 ALA A CA 1
ATOM 693 C C . ALA A 1 89 ? 0.837 7.630 33.590 1.00 90.19 89 ALA A C 1
ATOM 695 O O . ALA A 1 89 ? 0.981 8.854 33.537 1.00 90.19 89 ALA A O 1
ATOM 696 N N . HIS A 1 90 ? 0.587 6.993 34.739 1.00 94.50 90 HIS A N 1
ATOM 697 C CA . HIS A 1 90 ? 0.570 7.673 36.030 1.00 94.50 90 HIS A CA 1
ATOM 698 C C . HIS A 1 90 ? 1.947 8.205 36.414 1.00 94.50 90 HIS A C 1
ATOM 700 O O . HIS A 1 90 ? 2.060 9.363 36.812 1.00 94.50 90 HIS A O 1
ATOM 706 N N . ASP A 1 91 ? 2.981 7.385 36.246 1.00 90.75 91 ASP A N 1
ATOM 707 C CA . ASP A 1 91 ? 4.356 7.754 36.572 1.00 90.75 91 ASP A CA 1
ATOM 708 C C . ASP A 1 91 ? 4.863 8.891 35.670 1.00 90.75 91 ASP A C 1
ATOM 710 O O . ASP A 1 91 ? 5.578 9.781 36.129 1.00 90.75 91 ASP A O 1
ATOM 714 N N . ALA A 1 92 ? 4.454 8.906 34.397 1.00 89.12 92 ALA A N 1
ATOM 715 C CA . ALA A 1 92 ? 4.869 9.924 33.433 1.00 89.12 92 ALA A CA 1
ATOM 716 C C . ALA A 1 92 ? 4.070 11.240 33.517 1.00 89.12 92 ALA A C 1
ATOM 718 O O . ALA A 1 92 ? 4.626 12.313 33.283 1.00 89.12 92 ALA A O 1
ATOM 719 N N . GLY A 1 93 ? 2.764 11.175 33.799 1.00 86.06 93 GLY A N 1
ATOM 720 C CA . GLY A 1 93 ? 1.842 12.308 33.623 1.00 86.06 93 GLY A CA 1
ATOM 721 C C . GLY A 1 93 ? 0.786 12.473 34.717 1.00 86.06 93 GLY A C 1
ATOM 722 O O . GLY A 1 93 ? -0.143 13.270 34.570 1.00 86.06 93 GLY A O 1
ATOM 723 N N . GLY A 1 94 ? 0.897 11.731 35.818 1.00 92.31 94 GLY A N 1
ATOM 724 C CA . GLY A 1 94 ? -0.022 11.796 36.948 1.00 92.31 94 GLY A CA 1
ATOM 725 C C . GLY A 1 94 ? -1.385 11.145 36.689 1.00 92.31 94 GLY A C 1
ATOM 726 O O . GLY A 1 94 ? -1.603 10.387 35.745 1.00 92.31 94 GLY A O 1
ATOM 727 N N . LEU A 1 95 ? -2.343 11.396 37.587 1.00 94.12 95 LEU A N 1
ATOM 728 C CA . LEU A 1 95 ? -3.629 10.681 37.602 1.00 94.12 95 LEU A CA 1
ATOM 729 C C . LEU A 1 95 ? -4.475 10.914 36.342 1.00 94.12 95 LEU A C 1
ATOM 731 O O . LEU A 1 95 ? -5.110 9.977 35.866 1.00 94.12 95 LEU A O 1
ATOM 735 N N . ALA A 1 96 ? -4.475 12.132 35.797 1.00 93.06 96 ALA A N 1
ATOM 736 C CA . ALA A 1 96 ? -5.265 12.461 34.611 1.00 93.06 96 ALA A CA 1
ATOM 737 C C . ALA A 1 96 ? -4.782 11.689 33.371 1.00 93.06 96 ALA A C 1
ATOM 739 O O . ALA A 1 96 ? -5.600 11.114 32.655 1.00 93.06 96 ALA A O 1
ATOM 740 N N . ALA A 1 97 ? -3.461 11.606 33.164 1.00 90.44 97 ALA A N 1
ATOM 741 C CA . ALA A 1 97 ? -2.867 10.821 32.083 1.00 90.44 97 ALA A CA 1
ATOM 742 C C . ALA A 1 97 ? -3.185 9.326 32.231 1.00 90.44 97 ALA A C 1
ATOM 744 O O . ALA A 1 97 ? -3.567 8.671 31.264 1.00 90.44 97 ALA A O 1
ATOM 745 N N . ALA A 1 98 ? -3.112 8.799 33.457 1.00 94.25 98 ALA A N 1
ATOM 746 C CA . ALA A 1 98 ? -3.471 7.415 33.744 1.00 94.25 98 ALA A CA 1
ATOM 747 C C . ALA A 1 98 ? -4.942 7.107 33.439 1.00 94.25 98 ALA A C 1
ATOM 749 O O . ALA A 1 98 ? -5.245 6.105 32.798 1.00 94.25 98 ALA A O 1
ATOM 750 N N . GLN A 1 99 ? -5.866 7.972 33.868 1.00 92.56 99 GLN A N 1
ATOM 751 C CA . GLN A 1 99 ? -7.295 7.798 33.600 1.00 92.56 99 GLN A CA 1
ATOM 752 C C . GLN A 1 99 ? -7.593 7.830 32.098 1.00 92.56 99 GLN A C 1
ATOM 754 O O . GLN A 1 99 ? -8.256 6.917 31.608 1.00 92.56 99 GLN A O 1
ATOM 759 N N . ALA A 1 100 ? -7.036 8.805 31.369 1.00 89.62 100 ALA A N 1
ATOM 760 C CA . ALA A 1 100 ? -7.158 8.875 29.914 1.00 89.62 100 ALA A CA 1
ATOM 761 C C . ALA A 1 100 ? -6.631 7.596 29.246 1.00 89.62 100 ALA A C 1
ATOM 763 O O . ALA A 1 100 ? -7.325 6.989 28.432 1.00 89.62 100 ALA A O 1
ATOM 764 N N . ARG A 1 101 ? -5.454 7.115 29.664 1.00 90.19 101 ARG A N 1
ATOM 765 C CA . ARG A 1 101 ? -4.844 5.902 29.110 1.00 90.19 101 ARG A CA 1
ATOM 766 C C . ARG A 1 101 ? -5.673 4.643 29.372 1.00 90.19 101 ARG A C 1
ATOM 768 O O . ARG A 1 101 ? -5.825 3.816 28.472 1.00 90.19 101 ARG A O 1
ATOM 775 N N . LEU A 1 102 ? -6.210 4.493 30.585 1.00 90.75 102 LEU A N 1
ATOM 776 C CA . LEU A 1 102 ? -7.075 3.368 30.957 1.00 90.75 102 LEU A CA 1
ATOM 777 C C . LEU A 1 102 ? -8.385 3.364 30.151 1.00 90.75 102 LEU A C 1
ATOM 779 O O . LEU A 1 102 ? -8.905 2.283 29.864 1.00 90.75 102 LEU A O 1
ATOM 783 N N . ASP A 1 103 ? -8.903 4.539 29.785 1.00 86.12 103 ASP A N 1
ATOM 784 C CA . ASP A 1 103 ? -10.100 4.690 28.953 1.00 86.12 103 ASP A CA 1
ATOM 785 C C . ASP A 1 103 ? -9.804 4.427 27.460 1.00 86.12 103 ASP A C 1
ATOM 787 O O . ASP A 1 103 ? -10.534 3.664 26.823 1.00 86.12 103 ASP A O 1
ATOM 791 N N . GLU A 1 104 ? -8.696 4.952 26.922 1.00 82.06 104 GLU A N 1
ATOM 792 C CA . GLU A 1 104 ? -8.247 4.746 25.532 1.00 82.06 104 GLU A CA 1
ATOM 793 C C . GLU A 1 104 ? -7.904 3.291 25.211 1.00 82.06 104 GLU A C 1
ATOM 795 O O . GLU A 1 104 ? -8.358 2.752 24.202 1.00 82.06 104 GLU A O 1
ATOM 800 N N . TYR A 1 105 ? -7.120 2.626 26.067 1.00 70.81 105 TYR A N 1
ATOM 801 C CA . TYR A 1 105 ? -6.737 1.222 25.868 1.00 70.81 105 TYR A CA 1
ATOM 802 C C . TYR A 1 105 ? -7.975 0.329 25.734 1.00 70.81 105 TYR A C 1
ATOM 804 O O . TYR A 1 105 ? -7.995 -0.661 25.009 1.00 70.81 105 TYR A O 1
ATOM 812 N N . ALA A 1 106 ? -9.046 0.721 26.413 1.00 57.78 106 ALA A N 1
ATOM 813 C CA . ALA A 1 106 ? -10.290 -0.003 26.423 1.00 57.78 106 ALA A CA 1
ATOM 814 C C . ALA A 1 106 ? -11.258 0.421 25.295 1.00 57.78 106 ALA A C 1
ATOM 816 O O . ALA A 1 106 ? -12.247 -0.270 25.061 1.00 57.78 106 ALA A O 1
ATOM 817 N N . ALA A 1 107 ? -10.979 1.515 24.582 1.00 52.97 107 ALA A N 1
ATOM 818 C CA . ALA A 1 107 ? -11.558 1.810 23.269 1.00 52.97 107 ALA A CA 1
ATOM 819 C C . ALA A 1 107 ? -10.811 1.081 22.131 1.00 52.97 107 ALA A C 1
ATOM 821 O O . ALA A 1 107 ? -11.393 0.829 21.082 1.00 52.97 107 ALA A O 1
ATOM 822 N N . ALA A 1 108 ? -9.543 0.714 22.351 1.00 52.84 108 ALA A N 1
ATOM 823 C CA . ALA A 1 108 ? -8.713 -0.022 21.395 1.00 52.84 108 ALA A CA 1
ATOM 824 C C . ALA A 1 108 ? -8.921 -1.551 21.421 1.00 52.84 108 ALA A C 1
ATOM 826 O O . ALA A 1 108 ? -8.457 -2.241 20.514 1.00 52.84 108 ALA A O 1
ATOM 827 N N . ALA A 1 109 ? -9.604 -2.097 22.435 1.00 54.84 109 ALA A N 1
ATOM 828 C CA . ALA A 1 109 ? -9.972 -3.510 22.451 1.00 54.84 109 ALA A CA 1
ATOM 829 C C . ALA A 1 109 ? -11.043 -3.767 21.372 1.00 54.84 109 ALA A C 1
ATOM 831 O O . ALA A 1 109 ? -12.108 -3.144 21.425 1.00 54.84 109 ALA A O 1
ATOM 832 N N . PRO A 1 110 ? -10.794 -4.651 20.388 1.00 53.16 110 PRO A N 1
ATOM 833 C CA . PRO A 1 110 ? -11.767 -4.917 19.341 1.00 53.16 110 PRO A CA 1
ATOM 834 C C . PRO A 1 110 ? -13.042 -5.486 19.967 1.00 53.16 110 PRO A C 1
ATOM 836 O O . PRO A 1 110 ? -12.994 -6.473 20.701 1.00 53.16 110 PRO A O 1
ATOM 839 N N . ASP A 1 111 ? -14.192 -4.877 19.663 1.00 57.00 111 ASP A N 1
ATOM 840 C CA . ASP A 1 111 ? -15.499 -5.453 19.991 1.00 57.00 111 ASP A CA 1
ATOM 841 C C . ASP A 1 111 ? -15.557 -6.902 19.463 1.00 57.00 111 ASP A C 1
ATOM 843 O O . ASP A 1 111 ? -14.935 -7.222 18.449 1.00 57.00 111 ASP A O 1
ATOM 847 N N . SER A 1 112 ? -16.304 -7.799 20.106 1.00 56.19 112 SER A N 1
ATOM 848 C CA . SER A 1 112 ? -16.434 -9.199 19.667 1.00 56.19 112 SER A CA 1
ATOM 849 C C . SER A 1 112 ? -16.933 -9.304 18.219 1.00 56.19 112 SER A C 1
ATOM 851 O O . SER A 1 112 ? -16.512 -10.192 17.476 1.00 56.19 112 SER A O 1
ATOM 853 N N . ALA A 1 113 ? -17.762 -8.352 17.779 1.00 57.69 113 ALA A N 1
ATOM 854 C CA . ALA A 1 113 ? -18.143 -8.202 16.376 1.00 57.69 113 ALA A CA 1
ATOM 855 C C . ALA A 1 113 ? -16.954 -7.805 15.475 1.00 57.69 113 ALA A C 1
ATOM 857 O O . ALA A 1 113 ? -16.833 -8.303 14.354 1.00 57.69 113 ALA A O 1
ATOM 858 N N . SER A 1 114 ? -16.041 -6.964 15.977 1.00 62.09 114 SER A N 1
ATOM 859 C CA . SER A 1 114 ? -14.804 -6.597 15.281 1.00 62.09 114 SER A CA 1
ATOM 860 C C . SER A 1 114 ? -13.803 -7.746 15.193 1.00 62.09 114 SER A C 1
ATOM 862 O O . SER A 1 114 ? -13.225 -7.988 14.137 1.00 62.09 114 SER A O 1
ATOM 864 N N . ALA A 1 115 ? -13.665 -8.522 16.265 1.00 67.62 115 ALA A N 1
ATOM 865 C CA . ALA A 1 115 ? -12.850 -9.730 16.269 1.00 67.62 115 ALA A CA 1
ATOM 866 C C . ALA A 1 115 ? -13.387 -10.791 15.288 1.00 67.62 115 ALA A C 1
ATOM 868 O O . ALA A 1 115 ? -12.606 -11.476 14.634 1.00 67.62 115 ALA A O 1
ATOM 869 N N . ALA A 1 116 ? -14.713 -10.904 15.136 1.00 73.31 116 ALA A N 1
ATOM 870 C CA . ALA A 1 116 ? -15.337 -11.856 14.214 1.00 73.31 116 ALA A CA 1
ATOM 871 C C . ALA A 1 116 ? -15.228 -11.450 12.729 1.00 73.31 116 ALA A C 1
ATOM 873 O O . ALA A 1 116 ? -15.155 -12.321 11.858 1.00 73.31 116 ALA A O 1
ATOM 874 N N . ARG A 1 117 ? -15.226 -10.144 12.420 1.00 84.50 117 ARG A N 1
ATOM 875 C CA . ARG A 1 117 ? -15.049 -9.626 11.046 1.00 84.50 117 ARG A CA 1
ATOM 876 C C . ARG A 1 117 ? -13.580 -9.461 10.653 1.00 84.50 117 ARG A C 1
ATOM 878 O O . ARG A 1 117 ? -13.285 -9.463 9.457 1.00 84.50 117 ARG A O 1
ATOM 885 N N . GLY A 1 118 ? -12.688 -9.295 11.627 1.00 87.88 118 GLY A N 1
ATOM 886 C CA . GLY A 1 118 ? -11.266 -9.060 11.413 1.00 87.88 118 GLY A CA 1
ATOM 887 C C . GLY A 1 118 ? -10.596 -10.198 10.645 1.00 87.88 118 GLY A C 1
ATOM 888 O O . GLY A 1 118 ? -10.874 -11.378 10.856 1.00 87.88 118 GLY A O 1
ATOM 889 N N . VAL A 1 119 ? -9.704 -9.844 9.727 1.00 93.81 119 VAL A N 1
ATOM 890 C CA . VAL A 1 119 ? -8.886 -10.792 8.966 1.00 93.81 119 VAL A CA 1
ATOM 891 C C . VAL A 1 119 ? -7.437 -10.382 9.114 1.00 93.81 119 VAL A C 1
ATOM 893 O O . VAL A 1 119 ? -7.108 -9.223 8.894 1.00 93.81 119 VAL A O 1
ATOM 896 N N . THR A 1 120 ? -6.573 -11.329 9.469 1.00 94.75 120 THR A N 1
ATOM 897 C CA . THR A 1 120 ? -5.129 -11.098 9.527 1.00 94.75 120 THR A CA 1
ATOM 898 C C . THR A 1 120 ? -4.489 -11.318 8.161 1.00 94.75 120 THR A C 1
ATOM 900 O O . THR A 1 120 ? -4.952 -12.147 7.371 1.00 94.75 120 THR A O 1
ATOM 903 N N . PHE A 1 121 ? -3.382 -10.629 7.898 1.00 94.31 121 PHE A N 1
ATOM 904 C CA . PHE A 1 121 ? -2.575 -10.824 6.697 1.00 94.31 121 PHE A CA 1
ATOM 905 C C . PHE A 1 121 ? -2.133 -12.287 6.549 1.00 94.31 121 PHE A C 1
ATOM 907 O O . PHE A 1 121 ? -2.309 -12.878 5.485 1.00 94.31 121 PHE A O 1
ATOM 914 N N . ALA A 1 122 ? -1.675 -12.913 7.638 1.00 93.62 122 ALA A N 1
ATOM 915 C CA . ALA A 1 122 ? -1.259 -14.317 7.644 1.00 93.62 122 ALA A CA 1
ATOM 916 C C . ALA A 1 122 ? -2.366 -15.277 7.157 1.00 93.62 122 ALA A C 1
ATOM 918 O O . ALA A 1 122 ? -2.083 -16.280 6.506 1.00 93.62 122 ALA A O 1
ATOM 919 N N . ALA A 1 123 ? -3.642 -14.962 7.414 1.00 93.06 123 ALA A N 1
ATOM 920 C CA . ALA A 1 123 ? -4.767 -15.785 6.965 1.00 93.06 123 ALA A CA 1
ATOM 921 C C . ALA A 1 123 ? -5.028 -15.701 5.448 1.00 93.06 123 ALA A C 1
ATOM 923 O O . ALA A 1 123 ? -5.728 -16.553 4.893 1.00 93.06 123 ALA A O 1
ATOM 924 N N . VAL A 1 124 ? -4.513 -14.672 4.770 1.00 96.25 124 VAL A N 1
ATOM 925 C CA . VAL A 1 124 ? -4.741 -14.427 3.336 1.00 96.25 124 VAL A CA 1
ATOM 926 C C . VAL A 1 124 ? -3.476 -14.492 2.489 1.00 96.25 124 VAL A C 1
ATOM 928 O O . VAL A 1 124 ? -3.597 -14.639 1.274 1.00 96.25 124 VAL A O 1
ATOM 931 N N . GLU A 1 125 ? -2.293 -14.443 3.099 1.00 95.56 125 GLU A N 1
ATOM 932 C CA . GLU A 1 125 ? -0.991 -14.354 2.433 1.00 95.56 125 GLU A CA 1
ATOM 933 C C . GLU A 1 125 ? -0.823 -15.374 1.301 1.00 95.56 125 GLU A C 1
ATOM 935 O O . GLU A 1 125 ? -0.579 -14.985 0.163 1.00 95.56 125 GLU A O 1
ATOM 940 N N . GLY A 1 126 ? -1.051 -16.667 1.561 1.00 93.69 126 GLY A N 1
ATOM 941 C CA . GLY A 1 126 ? -0.895 -17.706 0.535 1.00 93.69 126 GLY A CA 1
ATOM 942 C C . GLY A 1 126 ? -1.841 -17.537 -0.662 1.00 93.69 126 GLY A C 1
ATOM 943 O O . GLY A 1 126 ? -1.450 -17.761 -1.807 1.00 93.69 126 GLY A O 1
ATOM 944 N N . ARG A 1 127 ? -3.080 -17.082 -0.422 1.00 95.88 127 ARG A N 1
ATOM 945 C CA . ARG A 1 127 ? -4.039 -16.788 -1.500 1.00 95.88 127 ARG A CA 1
ATOM 946 C C . ARG A 1 127 ? -3.623 -15.544 -2.281 1.00 95.88 127 ARG A C 1
ATOM 948 O O . ARG A 1 127 ? -3.728 -15.550 -3.503 1.00 95.88 127 ARG A O 1
ATOM 955 N N . LEU A 1 128 ? -3.167 -14.498 -1.592 1.00 96.44 128 LEU A N 1
ATOM 956 C CA . LEU A 1 128 ? -2.692 -13.268 -2.228 1.00 96.44 128 LEU A CA 1
ATOM 957 C C . LEU A 1 128 ? -1.444 -13.523 -3.072 1.00 96.44 128 LEU A C 1
ATOM 959 O O . LEU A 1 128 ? -1.370 -13.027 -4.189 1.00 96.44 128 LEU A O 1
ATOM 963 N N . ALA A 1 129 ? -0.506 -14.336 -2.586 1.00 94.06 129 ALA A N 1
ATOM 964 C CA . ALA A 1 129 ? 0.683 -14.722 -3.337 1.00 94.06 129 ALA A CA 1
ATOM 965 C C . ALA A 1 129 ? 0.306 -15.455 -4.633 1.00 94.06 129 ALA A C 1
ATOM 967 O O . ALA A 1 129 ? 0.802 -15.108 -5.702 1.00 94.06 129 ALA A O 1
ATOM 968 N N . GLY A 1 130 ? -0.627 -16.413 -4.560 1.00 94.25 130 GLY A N 1
ATOM 969 C CA . GLY A 1 130 ? -1.147 -17.101 -5.745 1.00 94.25 130 GLY A CA 1
ATOM 970 C C . GLY A 1 130 ? -1.869 -16.163 -6.718 1.00 94.25 130 GLY A C 1
ATOM 971 O O . GLY A 1 130 ? -1.681 -16.274 -7.926 1.00 94.25 130 GLY A O 1
ATOM 972 N N . PHE A 1 131 ? -2.654 -15.214 -6.201 1.00 94.19 131 PHE A N 1
ATOM 973 C CA . PHE A 1 131 ? -3.314 -14.187 -7.010 1.00 94.19 131 PHE A CA 1
ATOM 974 C C . PHE A 1 131 ? -2.302 -13.297 -7.741 1.00 94.19 131 PHE A C 1
ATOM 976 O O . PHE A 1 131 ? -2.401 -13.155 -8.953 1.00 94.19 131 PHE A O 1
ATOM 983 N N . LEU A 1 132 ? -1.307 -12.752 -7.035 1.00 93.38 132 LEU A N 1
ATOM 984 C CA . LEU A 1 132 ? -0.273 -11.899 -7.628 1.00 93.38 132 LEU A CA 1
ATOM 985 C C . LEU A 1 132 ? 0.594 -12.657 -8.632 1.00 93.38 132 LEU A C 1
ATOM 987 O O . LEU A 1 132 ? 0.966 -12.091 -9.650 1.00 93.38 132 LEU A O 1
ATOM 991 N N . HIS A 1 133 ? 0.884 -13.935 -8.379 1.00 90.12 133 HIS A N 1
ATOM 992 C CA . HIS A 1 133 ? 1.612 -14.779 -9.325 1.00 90.12 133 HIS A CA 1
ATOM 993 C C . HIS A 1 133 ? 0.839 -15.010 -10.632 1.00 90.12 133 HIS A C 1
ATOM 995 O O . HIS A 1 133 ? 1.448 -15.226 -11.674 1.00 90.12 133 HIS A O 1
ATOM 1001 N N . ALA A 1 134 ? -0.496 -14.973 -10.581 1.00 90.75 134 ALA A N 1
ATOM 1002 C CA . ALA A 1 134 ? -1.340 -15.081 -11.766 1.00 90.75 134 ALA A CA 1
ATOM 1003 C C . ALA A 1 134 ? -1.467 -13.759 -12.544 1.00 90.75 134 ALA A C 1
ATOM 1005 O O . ALA A 1 134 ? -1.967 -13.773 -13.669 1.00 90.75 134 ALA A O 1
ATOM 1006 N N . LEU A 1 135 ? -1.048 -12.628 -11.965 1.00 89.75 135 LEU A N 1
ATOM 1007 C CA . LEU A 1 135 ? -0.991 -11.352 -12.671 1.00 89.75 135 LEU A CA 1
ATOM 1008 C C . LEU A 1 135 ? 0.264 -11.284 -13.547 1.00 89.75 135 LEU A C 1
ATOM 1010 O O . LEU A 1 135 ? 1.315 -11.820 -13.205 1.00 89.75 135 LEU A O 1
ATOM 1014 N N . ASP A 1 136 ? 0.143 -10.603 -14.682 1.00 76.25 136 ASP A N 1
ATOM 1015 C CA . ASP A 1 136 ? 1.258 -10.383 -15.602 1.00 76.25 136 ASP A CA 1
ATOM 1016 C C . ASP A 1 136 ? 2.335 -9.455 -15.001 1.00 76.25 136 ASP A C 1
ATOM 1018 O O . ASP A 1 136 ? 2.076 -8.624 -14.128 1.00 76.25 136 ASP A O 1
ATOM 1022 N N . GLY A 1 137 ? 3.557 -9.549 -15.515 1.00 80.81 137 GLY A N 1
ATOM 1023 C CA . GLY A 1 137 ? 4.679 -8.706 -15.110 1.00 80.81 137 GLY A CA 1
ATOM 1024 C C . GLY A 1 137 ? 5.581 -9.330 -14.045 1.00 80.81 137 GLY A C 1
ATOM 1025 O O . GLY A 1 137 ? 5.642 -10.545 -13.857 1.00 80.81 137 GLY A O 1
ATOM 1026 N N . ARG A 1 138 ? 6.376 -8.477 -13.393 1.00 85.19 138 ARG A N 1
ATOM 1027 C CA . ARG A 1 138 ? 7.426 -8.922 -12.465 1.00 85.19 138 ARG A CA 1
ATOM 1028 C C . ARG A 1 138 ? 6.856 -9.520 -11.168 1.00 85.19 138 ARG A C 1
ATOM 1030 O O . ARG A 1 138 ? 5.886 -8.979 -10.632 1.00 85.19 138 ARG A O 1
ATOM 1037 N N . PRO A 1 139 ? 7.481 -10.578 -10.615 1.00 86.69 139 PRO A N 1
ATOM 1038 C CA . PRO A 1 139 ? 7.068 -11.131 -9.330 1.00 86.69 139 PRO A CA 1
ATOM 1039 C C . PRO A 1 139 ? 7.231 -10.084 -8.224 1.00 86.69 139 PRO A C 1
ATOM 1041 O O . PRO A 1 139 ? 8.250 -9.393 -8.163 1.00 86.69 139 PRO A O 1
ATOM 1044 N N . MET A 1 140 ? 6.236 -9.986 -7.342 1.00 92.19 140 MET A N 1
ATOM 1045 C CA . MET A 1 140 ? 6.252 -9.063 -6.208 1.00 92.19 140 MET A CA 1
ATOM 1046 C C . MET A 1 140 ? 6.256 -9.821 -4.885 1.00 92.19 140 MET A C 1
ATOM 1048 O O . MET A 1 140 ? 5.578 -10.838 -4.732 1.00 92.19 140 MET A O 1
ATOM 1052 N N . GLN A 1 141 ? 7.013 -9.311 -3.919 1.00 94.25 141 GLN A N 1
ATOM 1053 C CA . GLN A 1 141 ? 7.050 -9.849 -2.563 1.00 94.25 141 GLN A CA 1
ATOM 1054 C C . GLN A 1 141 ? 5.867 -9.321 -1.756 1.00 94.25 141 GLN A C 1
ATOM 1056 O O . GLN A 1 141 ? 5.482 -8.163 -1.897 1.00 94.25 141 GLN A O 1
ATOM 1061 N N . LEU A 1 142 ? 5.314 -10.148 -0.874 1.00 95.94 142 LEU A N 1
ATOM 1062 C CA . LEU A 1 142 ? 4.322 -9.721 0.106 1.00 95.94 142 LEU A CA 1
ATOM 1063 C C . LEU A 1 142 ? 4.982 -9.593 1.472 1.00 95.94 142 LEU A C 1
ATOM 1065 O O . LEU A 1 142 ? 5.721 -10.483 1.891 1.00 95.94 142 LEU A O 1
ATOM 1069 N N . ARG A 1 143 ? 4.710 -8.495 2.177 1.00 95.31 143 ARG A N 1
ATOM 1070 C CA . ARG A 1 143 ? 5.155 -8.307 3.558 1.00 95.31 143 ARG A CA 1
ATOM 1071 C C . ARG A 1 143 ? 4.063 -7.662 4.394 1.00 95.31 143 ARG A C 1
ATOM 1073 O O . ARG A 1 143 ? 3.324 -6.802 3.926 1.00 95.31 143 ARG A O 1
ATOM 1080 N N . CYS A 1 144 ? 4.020 -8.033 5.665 1.00 92.06 144 CYS A N 1
ATOM 1081 C CA . CYS A 1 144 ? 3.281 -7.276 6.664 1.00 92.06 144 CYS A CA 1
ATOM 1082 C C . CYS A 1 144 ? 4.052 -5.992 7.011 1.00 92.06 144 CYS A C 1
ATOM 1084 O O . CYS A 1 144 ? 5.279 -6.021 7.150 1.00 92.06 144 CYS A O 1
ATOM 1086 N N . GLY A 1 145 ? 3.353 -4.869 7.161 1.00 86.56 145 GLY A N 1
ATOM 1087 C CA . GLY A 1 145 ? 3.956 -3.601 7.560 1.00 86.56 145 GLY A CA 1
ATOM 1088 C C . GLY A 1 145 ? 2.958 -2.627 8.193 1.00 86.56 145 GLY A C 1
ATOM 1089 O O . GLY A 1 145 ? 1.752 -2.771 8.012 1.00 86.56 145 GLY A O 1
ATOM 1090 N N . PRO A 1 146 ? 3.454 -1.609 8.921 1.00 79.81 146 PRO A N 1
ATOM 1091 C CA . PRO A 1 146 ? 2.608 -0.602 9.568 1.00 79.81 146 PRO A CA 1
ATOM 1092 C C . PRO A 1 146 ? 1.988 0.395 8.577 1.00 79.81 146 PRO A C 1
ATOM 1094 O O . PRO A 1 146 ? 1.069 1.126 8.929 1.00 79.81 146 PRO A O 1
ATOM 1097 N N . ARG A 1 147 ? 2.503 0.453 7.342 1.00 86.94 147 ARG A N 1
ATOM 1098 C CA . ARG A 1 147 ? 1.983 1.284 6.252 1.00 86.94 147 ARG A CA 1
ATOM 1099 C C . ARG A 1 147 ? 1.607 0.400 5.072 1.00 86.94 147 ARG A C 1
ATOM 1101 O O . ARG A 1 147 ? 2.321 -0.557 4.774 1.00 86.94 147 ARG A O 1
ATOM 1108 N N . THR A 1 148 ? 0.545 0.784 4.374 1.00 94.06 148 THR A N 1
ATOM 1109 C CA . THR A 1 148 ? 0.096 0.143 3.136 1.00 94.06 148 THR A CA 1
ATOM 1110 C C . THR A 1 148 ? 0.716 0.858 1.941 1.00 94.06 148 THR A C 1
ATOM 1112 O O . THR A 1 148 ? 0.266 1.951 1.591 1.00 94.06 148 THR A O 1
ATOM 1115 N N . TRP A 1 149 ? 1.762 0.295 1.339 1.00 95.62 149 TRP A N 1
ATOM 1116 C CA . TRP A 1 149 ? 2.513 0.935 0.248 1.00 95.62 149 TRP A CA 1
ATOM 1117 C C . TRP A 1 149 ? 3.333 -0.085 -0.552 1.00 95.62 149 TRP A C 1
ATOM 1119 O O . TRP A 1 149 ? 3.402 -1.262 -0.191 1.00 95.62 149 TRP A O 1
ATOM 1129 N N . THR A 1 150 ? 3.968 0.362 -1.636 1.00 96.31 150 THR A N 1
ATOM 1130 C CA . THR A 1 150 ? 4.942 -0.431 -2.392 1.00 96.31 150 THR A CA 1
ATOM 1131 C C . THR A 1 150 ? 6.138 0.411 -2.830 1.00 96.31 150 THR A C 1
ATOM 1133 O O . THR A 1 150 ? 6.008 1.598 -3.120 1.00 96.31 150 THR A O 1
ATOM 1136 N N . ASP A 1 151 ? 7.304 -0.225 -2.908 1.00 94.69 151 ASP A N 1
ATOM 1137 C CA . ASP A 1 151 ? 8.529 0.298 -3.522 1.00 94.69 151 ASP A CA 1
ATOM 1138 C C . ASP A 1 151 ? 8.669 -0.141 -4.997 1.00 94.69 151 ASP A C 1
ATOM 1140 O O . ASP A 1 151 ? 9.654 0.165 -5.670 1.00 94.69 151 ASP A O 1
ATOM 1144 N N . GLY A 1 152 ? 7.682 -0.880 -5.514 1.00 92.19 152 GLY A N 1
ATOM 1145 C CA . GLY A 1 152 ? 7.671 -1.459 -6.850 1.00 92.19 152 GLY A CA 1
ATOM 1146 C C . GLY A 1 152 ? 8.241 -2.879 -6.966 1.00 92.19 152 GLY A C 1
ATOM 1147 O O . GLY A 1 152 ? 8.164 -3.430 -8.067 1.00 92.19 152 GLY A O 1
ATOM 1148 N N . GLU A 1 153 ? 8.770 -3.474 -5.888 1.00 93.19 153 GLU A N 1
ATOM 1149 C CA . GLU A 1 153 ? 9.165 -4.901 -5.790 1.00 93.19 153 GLU A CA 1
ATOM 1150 C C . GLU A 1 153 ? 8.442 -5.630 -4.649 1.00 93.19 153 GLU A C 1
ATOM 1152 O O . GLU A 1 153 ? 8.167 -6.825 -4.749 1.00 93.19 153 GLU A O 1
ATOM 1157 N N . THR A 1 154 ? 8.100 -4.914 -3.582 1.00 95.94 154 THR A N 1
ATOM 1158 C CA . THR A 1 154 ? 7.452 -5.428 -2.379 1.00 95.94 154 THR A CA 1
ATOM 1159 C C . THR A 1 154 ? 6.143 -4.690 -2.128 1.00 95.94 154 THR A C 1
ATOM 1161 O O . THR A 1 154 ? 6.066 -3.467 -2.251 1.00 95.94 154 THR A O 1
ATOM 1164 N N . LEU A 1 155 ? 5.099 -5.430 -1.769 1.00 97.38 155 LEU A N 1
ATOM 1165 C CA . LEU A 1 155 ? 3.810 -4.913 -1.332 1.00 97.38 155 LEU A CA 1
ATOM 1166 C C . LEU A 1 155 ? 3.724 -5.050 0.188 1.00 97.38 155 LEU A C 1
ATOM 1168 O O . LEU A 1 155 ? 3.685 -6.168 0.711 1.00 97.38 155 LEU A O 1
ATOM 1172 N N . TRP A 1 156 ? 3.684 -3.921 0.894 1.00 97.44 156 TRP A N 1
ATOM 1173 C CA . TRP A 1 156 ? 3.424 -3.902 2.329 1.00 97.44 156 TRP A CA 1
ATOM 1174 C C . TRP A 1 156 ? 1.930 -3.774 2.585 1.00 97.44 156 TRP A C 1
ATOM 1176 O O . TRP A 1 156 ? 1.288 -2.822 2.141 1.00 97.44 156 TRP A O 1
ATOM 1186 N N . LEU A 1 157 ? 1.390 -4.754 3.301 1.00 96.12 157 LEU A N 1
ATOM 1187 C CA . LEU A 1 157 ? -0.016 -4.861 3.668 1.00 96.12 157 LEU A CA 1
ATOM 1188 C C . LEU A 1 157 ? -0.169 -4.758 5.193 1.00 96.12 157 LEU A C 1
ATOM 1190 O O . LEU A 1 157 ? 0.741 -5.161 5.925 1.00 96.12 157 LEU A O 1
ATOM 1194 N N . PRO A 1 158 ? -1.310 -4.252 5.687 1.00 93.38 158 PRO A N 1
ATOM 1195 C CA . PRO A 1 158 ? -1.552 -4.131 7.119 1.00 93.38 158 PRO A CA 1
ATOM 1196 C C . PRO A 1 158 ? -1.686 -5.510 7.773 1.00 93.38 158 PRO A C 1
ATOM 1198 O O . PRO A 1 158 ? -2.199 -6.450 7.160 1.00 93.38 158 PRO A O 1
ATOM 1201 N N . GLU A 1 159 ? -1.272 -5.621 9.036 1.00 92.12 159 GLU A N 1
ATOM 1202 C CA . GLU A 1 159 ? -1.307 -6.878 9.802 1.00 92.12 159 GLU A CA 1
ATOM 1203 C C . GLU A 1 159 ? -2.717 -7.456 9.932 1.00 92.12 159 GLU A C 1
ATOM 1205 O O . GLU A 1 159 ? -2.905 -8.672 9.858 1.00 92.12 159 GLU A O 1
ATOM 1210 N N . SER A 1 160 ? -3.711 -6.584 10.091 1.00 91.62 160 SER A N 1
ATOM 1211 C CA . SER A 1 160 ? -5.116 -6.963 10.125 1.00 91.62 160 SER A CA 1
ATOM 1212 C C . SER A 1 160 ? -6.002 -5.904 9.475 1.00 91.62 160 SER A C 1
ATOM 1214 O O . SER A 1 160 ? -5.657 -4.723 9.431 1.00 91.62 160 SER A O 1
ATOM 1216 N N . LEU A 1 161 ? -7.145 -6.348 8.952 1.00 91.06 161 LEU A N 1
ATOM 1217 C CA . LEU A 1 161 ? -8.213 -5.501 8.434 1.00 91.06 161 LEU A CA 1
ATOM 1218 C C . LEU A 1 161 ? -9.539 -5.897 9.068 1.00 91.06 161 LEU A C 1
ATOM 1220 O O . LEU A 1 161 ? -9.932 -7.065 9.026 1.00 91.06 161 LEU A O 1
ATOM 1224 N N . ASP A 1 162 ? -10.256 -4.905 9.576 1.00 90.31 162 ASP A N 1
ATOM 1225 C CA . ASP A 1 162 ? -11.613 -5.035 10.096 1.00 90.31 162 ASP A CA 1
ATOM 1226 C C . ASP A 1 162 ? -12.569 -3.987 9.497 1.00 90.31 162 ASP A C 1
ATOM 1228 O O . ASP A 1 162 ? -13.661 -3.787 10.005 1.00 90.31 162 ASP A O 1
ATOM 1232 N N . LEU A 1 163 ? -12.207 -3.342 8.385 1.00 86.38 163 LEU A N 1
ATOM 1233 C CA . LEU A 1 163 ? -12.946 -2.205 7.818 1.00 86.38 163 LEU A CA 1
ATOM 1234 C C . LEU A 1 163 ? -14.255 -2.597 7.113 1.00 86.38 163 LEU A C 1
ATOM 1236 O O . LEU A 1 163 ? -15.186 -1.797 7.040 1.00 86.38 163 LEU A O 1
ATOM 1240 N N . ALA A 1 164 ? -14.342 -3.815 6.579 1.00 87.81 164 ALA A N 1
ATOM 1241 C CA . ALA A 1 164 ? -15.531 -4.300 5.889 1.00 87.81 164 ALA A CA 1
ATOM 1242 C C . ALA A 1 164 ? -16.597 -4.852 6.853 1.00 87.81 164 ALA A C 1
ATOM 1244 O O . ALA A 1 164 ? -16.332 -5.153 8.019 1.00 87.81 164 ALA A O 1
ATOM 1245 N N . ALA A 1 165 ? -17.814 -5.037 6.329 1.00 87.00 165 ALA A N 1
ATOM 1246 C CA . ALA A 1 165 ? -18.957 -5.550 7.088 1.00 87.00 165 ALA A CA 1
ATOM 1247 C C . ALA A 1 165 ? -18.758 -6.983 7.618 1.00 87.00 165 ALA A C 1
ATOM 1249 O O . ALA A 1 165 ? -19.327 -7.345 8.643 1.00 87.00 165 ALA A O 1
ATOM 1250 N N . ASP A 1 166 ? -17.959 -7.801 6.927 1.00 88.44 166 ASP A N 1
ATOM 1251 C CA . ASP A 1 166 ? -17.681 -9.183 7.305 1.00 88.44 166 ASP A CA 1
ATOM 1252 C C . ASP A 1 166 ? -16.255 -9.613 6.914 1.00 88.44 166 ASP A C 1
ATOM 1254 O O . ASP A 1 166 ? -15.539 -8.941 6.161 1.00 88.44 166 ASP A O 1
ATOM 1258 N N . ALA A 1 167 ? -15.843 -10.786 7.400 1.00 91.81 167 ALA A N 1
ATOM 1259 C CA . ALA A 1 167 ? -14.530 -11.349 7.101 1.00 91.81 167 ALA A CA 1
ATOM 1260 C C . ALA A 1 167 ? -14.327 -11.649 5.602 1.00 91.81 167 ALA A C 1
ATOM 1262 O O . ALA A 1 167 ? -13.197 -11.658 5.116 1.00 91.81 167 ALA A O 1
ATOM 1263 N N . ALA A 1 168 ? -15.390 -11.897 4.830 1.00 94.00 168 ALA A N 1
ATOM 1264 C CA . ALA A 1 168 ? -15.262 -12.095 3.387 1.00 94.00 168 ALA A CA 1
ATOM 1265 C C . ALA A 1 168 ? -14.948 -10.774 2.666 1.00 94.00 168 ALA A C 1
ATOM 1267 O O . ALA A 1 168 ? -14.131 -10.758 1.747 1.00 94.00 168 ALA A O 1
ATOM 1268 N N . GLY A 1 169 ? -15.539 -9.673 3.121 1.00 93.75 169 GLY A N 1
ATOM 1269 C CA . GLY A 1 169 ? -15.263 -8.312 2.697 1.00 93.75 169 GLY A CA 1
ATOM 1270 C C . GLY A 1 169 ? -13.835 -7.903 3.020 1.00 93.75 169 GLY A C 1
ATOM 1271 O O . GLY A 1 169 ? -13.160 -7.399 2.133 1.00 93.75 169 GLY A O 1
ATOM 1272 N N . ASN A 1 170 ? -13.323 -8.215 4.214 1.00 94.56 170 ASN A N 1
ATOM 1273 C CA . ASN A 1 170 ? -11.926 -7.916 4.555 1.00 94.56 170 ASN A CA 1
ATOM 1274 C C . ASN A 1 170 ? -10.932 -8.747 3.723 1.00 94.56 170 ASN A C 1
ATOM 1276 O O . ASN A 1 170 ? -9.904 -8.231 3.289 1.00 94.56 170 ASN A O 1
ATOM 1280 N N . ARG A 1 171 ? -11.264 -10.003 3.379 1.00 96.06 171 ARG A N 1
ATOM 1281 C CA . ARG A 1 171 ? -10.478 -10.795 2.408 1.00 96.06 171 ARG A CA 1
ATOM 1282 C C . ARG A 1 171 ? -10.476 -10.175 1.004 1.00 96.06 171 ARG A C 1
ATOM 1284 O O . ARG A 1 171 ? -9.432 -10.151 0.350 1.00 96.06 171 ARG A O 1
ATOM 1291 N N . ARG A 1 172 ? -11.627 -9.672 0.539 1.00 95.88 172 ARG A N 1
ATOM 1292 C CA . ARG A 1 172 ? -11.719 -8.916 -0.724 1.00 95.88 172 ARG A CA 1
ATOM 1293 C C . ARG A 1 172 ? -10.916 -7.619 -0.650 1.00 95.88 172 ARG A C 1
ATOM 1295 O O . ARG A 1 172 ? -10.188 -7.319 -1.587 1.00 95.88 172 ARG A O 1
ATOM 1302 N N . LEU A 1 173 ? -10.973 -6.907 0.474 1.00 96.44 173 LEU A N 1
ATOM 1303 C CA . LEU A 1 173 ? -10.246 -5.658 0.683 1.00 96.44 173 LEU A CA 1
ATOM 1304 C C . LEU A 1 173 ? -8.729 -5.858 0.579 1.00 96.44 173 LEU A C 1
ATOM 1306 O O . LEU A 1 173 ? -8.076 -5.120 -0.149 1.00 96.44 173 LEU A O 1
ATOM 1310 N N . TYR A 1 174 ? -8.185 -6.914 1.192 1.00 97.69 174 TYR A N 1
ATOM 1311 C CA . TYR A 1 174 ? -6.783 -7.303 0.996 1.00 97.69 174 TYR A CA 1
ATOM 1312 C C . TYR A 1 174 ? -6.427 -7.538 -0.477 1.00 97.69 174 TYR A C 1
ATOM 1314 O O . TYR A 1 174 ? -5.368 -7.110 -0.930 1.00 97.69 174 TYR A O 1
ATOM 1322 N N . THR A 1 175 ? -7.314 -8.197 -1.229 1.00 97.81 175 THR A N 1
ATOM 1323 C CA . THR A 1 175 ? -7.103 -8.471 -2.661 1.00 97.81 175 THR A CA 1
ATOM 1324 C C . THR A 1 175 ? -7.081 -7.173 -3.469 1.00 97.81 175 THR A C 1
ATOM 1326 O O . THR A 1 175 ? -6.197 -6.982 -4.299 1.00 97.81 175 THR A O 1
ATOM 1329 N N . VAL A 1 176 ? -8.010 -6.255 -3.186 1.00 97.50 176 VAL A N 1
ATOM 1330 C CA . VAL A 1 176 ? -8.078 -4.932 -3.823 1.00 97.50 176 VAL A CA 1
ATOM 1331 C C . VAL A 1 176 ? -6.832 -4.102 -3.522 1.00 97.50 176 VAL A C 1
ATOM 1333 O O . VAL A 1 176 ? -6.235 -3.560 -4.448 1.00 97.50 176 VAL A O 1
ATOM 1336 N N . ILE A 1 177 ? -6.403 -4.039 -2.258 1.00 97.56 177 ILE A N 1
ATOM 1337 C CA . ILE A 1 177 ? -5.193 -3.307 -1.864 1.00 97.56 177 ILE A CA 1
ATOM 1338 C C . ILE A 1 177 ? -3.966 -3.886 -2.579 1.00 97.56 177 ILE A C 1
ATOM 1340 O O . ILE A 1 177 ? -3.208 -3.138 -3.193 1.00 97.56 177 ILE A O 1
ATOM 1344 N N . ALA A 1 178 ? -3.783 -5.211 -2.548 1.00 97.62 178 ALA A N 1
ATOM 1345 C CA . ALA A 1 178 ? -2.655 -5.865 -3.211 1.00 97.62 178 ALA A CA 1
ATOM 1346 C C . ALA A 1 178 ? -2.642 -5.586 -4.722 1.00 97.62 178 ALA A C 1
ATOM 1348 O O . ALA A 1 178 ? -1.594 -5.270 -5.282 1.00 97.62 178 ALA A O 1
ATOM 1349 N N . ALA A 1 179 ? -3.806 -5.637 -5.373 1.00 97.06 179 ALA A N 1
ATOM 1350 C CA . ALA A 1 179 ? -3.925 -5.334 -6.792 1.00 97.06 179 ALA A CA 1
ATOM 1351 C C . ALA A 1 179 ? -3.628 -3.866 -7.119 1.00 97.06 179 ALA A C 1
ATOM 1353 O O . ALA A 1 179 ? -2.960 -3.610 -8.113 1.00 97.06 179 ALA A O 1
ATOM 1354 N N . LEU A 1 180 ? -4.072 -2.904 -6.302 1.00 96.81 180 LEU A N 1
ATOM 1355 C CA . LEU A 1 180 ? -3.760 -1.485 -6.517 1.00 96.81 180 LEU A CA 1
ATOM 1356 C C . LEU A 1 180 ? -2.270 -1.198 -6.345 1.00 96.81 180 LEU A C 1
ATOM 1358 O O . LEU A 1 180 ? -1.692 -0.490 -7.165 1.00 96.81 180 LEU A O 1
ATOM 1362 N N . LEU A 1 181 ? -1.627 -1.778 -5.328 1.00 96.94 181 LEU A N 1
ATOM 1363 C CA . LEU A 1 181 ? -0.185 -1.623 -5.144 1.00 96.94 181 LEU A CA 1
ATOM 1364 C C . LEU A 1 181 ? 0.607 -2.277 -6.294 1.00 96.94 181 LEU A C 1
ATOM 1366 O O . LEU A 1 181 ? 1.537 -1.671 -6.820 1.00 96.94 181 LEU A O 1
ATOM 1370 N N . TRP A 1 182 ? 0.207 -3.468 -6.756 1.00 96.31 182 TRP A N 1
ATOM 1371 C CA . TRP A 1 182 ? 0.773 -4.070 -7.972 1.00 96.31 182 TRP A CA 1
ATOM 1372 C C . TRP A 1 182 ? 0.553 -3.178 -9.204 1.00 96.31 182 TRP A C 1
ATOM 1374 O O . TRP A 1 182 ? 1.473 -2.952 -9.992 1.00 96.31 182 TRP A O 1
ATOM 1384 N N . ALA A 1 183 ? -0.641 -2.600 -9.342 1.00 95.31 183 ALA A N 1
ATOM 1385 C CA . ALA A 1 183 ? -1.004 -1.740 -10.461 1.00 95.31 183 ALA A CA 1
ATOM 1386 C C . ALA A 1 183 ? -0.157 -0.460 -10.507 1.00 95.31 183 ALA A C 1
ATOM 1388 O O . ALA A 1 183 ? 0.214 -0.031 -11.599 1.00 95.31 183 ALA A O 1
ATOM 1389 N N . GLN A 1 184 ? 0.226 0.107 -9.355 1.00 95.06 184 GLN A N 1
ATOM 1390 C CA . GLN A 1 184 ? 1.148 1.250 -9.301 1.00 95.06 184 GLN A CA 1
ATOM 1391 C C . GLN A 1 184 ? 2.485 0.928 -9.981 1.00 95.06 184 GLN A C 1
ATOM 1393 O O . GLN A 1 184 ? 3.006 1.703 -10.789 1.00 95.06 184 GLN A O 1
ATOM 1398 N N . ALA A 1 185 ? 3.022 -0.259 -9.692 1.00 91.88 185 ALA A N 1
ATOM 1399 C CA . ALA A 1 185 ? 4.253 -0.758 -10.286 1.00 91.88 185 ALA A CA 1
ATOM 1400 C C . ALA A 1 185 ? 4.085 -1.125 -11.773 1.00 91.88 185 ALA A C 1
ATOM 1402 O O . ALA A 1 185 ? 5.024 -0.953 -12.554 1.00 91.88 185 ALA A O 1
ATOM 1403 N N . ARG A 1 186 ? 2.914 -1.641 -12.170 1.00 91.81 186 ARG A N 1
ATOM 1404 C CA . ARG A 1 186 ? 2.620 -2.130 -13.529 1.00 91.81 186 ARG A CA 1
ATOM 1405 C C . ARG A 1 186 ? 2.269 -1.037 -14.532 1.00 91.81 186 ARG A C 1
ATOM 1407 O O . ARG A 1 186 ? 2.630 -1.162 -15.701 1.00 91.81 186 ARG A O 1
ATOM 1414 N N . PHE A 1 187 ? 1.558 -0.003 -14.091 1.00 91.88 187 PHE A N 1
ATOM 1415 C CA . PHE A 1 187 ? 1.011 1.057 -14.942 1.00 91.88 187 PHE A CA 1
ATOM 1416 C C . PHE A 1 187 ? 1.689 2.410 -14.701 1.00 91.88 187 PHE A C 1
ATOM 1418 O O . PHE A 1 187 ? 1.057 3.461 -14.842 1.00 91.88 187 PHE A O 1
ATOM 1425 N N . GLY A 1 188 ? 2.974 2.380 -14.340 1.00 90.75 188 GLY A N 1
ATOM 1426 C CA . GLY A 1 188 ? 3.872 3.526 -14.453 1.00 90.75 188 GLY A CA 1
ATOM 1427 C C . GLY A 1 188 ? 3.671 4.650 -13.436 1.00 90.75 188 GLY A C 1
ATOM 1428 O O . GLY A 1 188 ? 4.107 5.764 -13.713 1.00 90.75 188 GLY A O 1
ATOM 1429 N N . THR A 1 189 ? 3.069 4.402 -12.265 1.00 94.12 189 THR A N 1
ATOM 1430 C CA . THR A 1 189 ? 2.926 5.429 -11.206 1.00 94.12 189 THR A CA 1
ATOM 1431 C C . THR A 1 189 ? 4.268 6.074 -10.852 1.00 94.12 189 THR A C 1
ATOM 1433 O O . THR A 1 189 ? 4.362 7.287 -10.697 1.00 94.12 189 THR A O 1
ATOM 1436 N N . PHE A 1 190 ? 5.336 5.274 -10.801 1.00 91.94 190 PHE A N 1
ATOM 1437 C CA . PHE A 1 190 ? 6.685 5.722 -10.430 1.00 91.94 190 PHE A CA 1
ATOM 1438 C C . PHE A 1 190 ? 7.526 6.253 -11.601 1.00 91.94 190 PHE A C 1
ATOM 1440 O O . PHE A 1 190 ? 8.706 6.566 -11.419 1.00 91.94 190 PHE A O 1
ATOM 1447 N N . ASN A 1 191 ? 6.948 6.349 -12.803 1.00 88.12 191 ASN A N 1
ATOM 1448 C CA . ASN A 1 191 ? 7.639 6.886 -13.979 1.00 88.12 191 ASN A CA 1
ATOM 1449 C C . ASN A 1 191 ? 7.659 8.421 -13.980 1.00 88.12 191 ASN A C 1
ATOM 1451 O O . ASN A 1 191 ? 8.471 9.024 -14.678 1.00 88.12 191 ASN A O 1
ATOM 1455 N N . VAL A 1 192 ? 6.809 9.048 -13.166 1.00 90.00 192 VAL A N 1
ATOM 1456 C CA . VAL A 1 192 ? 6.730 10.499 -12.995 1.00 90.00 192 VAL A CA 1
ATOM 1457 C C . VAL A 1 192 ? 7.351 10.892 -11.657 1.00 90.00 192 VAL A C 1
ATOM 1459 O O . VAL A 1 192 ? 7.301 10.136 -10.687 1.00 90.00 192 VAL A O 1
ATOM 1462 N N . ASP A 1 193 ? 7.980 12.066 -11.615 1.00 90.44 193 ASP A N 1
ATOM 1463 C CA . ASP A 1 193 ? 8.465 12.663 -10.375 1.00 90.44 193 ASP A CA 1
ATOM 1464 C C . ASP A 1 193 ? 7.425 13.660 -9.839 1.00 90.44 193 ASP A C 1
ATOM 1466 O O . ASP A 1 193 ? 7.254 14.721 -10.445 1.00 90.44 193 ASP A O 1
ATOM 1470 N N . PRO A 1 194 ? 6.694 13.342 -8.754 1.00 92.06 194 PRO A N 1
ATOM 1471 C CA . PRO A 1 194 ? 5.732 14.276 -8.182 1.00 92.06 194 PRO A CA 1
ATOM 1472 C C . PRO A 1 194 ? 6.406 15.381 -7.356 1.00 92.06 194 PRO A C 1
ATOM 1474 O O . PRO A 1 194 ? 5.753 16.379 -7.054 1.00 92.06 194 PRO A O 1
ATOM 1477 N N . GLU A 1 195 ? 7.690 15.244 -6.999 1.00 91.88 195 GLU A N 1
ATOM 1478 C CA . GLU A 1 195 ? 8.392 16.148 -6.078 1.00 91.88 195 GLU A CA 1
ATOM 1479 C C . GLU A 1 195 ? 8.304 17.636 -6.462 1.00 91.88 195 GLU A C 1
ATOM 1481 O O . GLU A 1 195 ? 7.991 18.447 -5.585 1.00 91.88 195 GLU A O 1
ATOM 1486 N N . PRO A 1 196 ? 8.485 18.029 -7.743 1.00 92.56 196 PRO A N 1
ATOM 1487 C CA . PRO A 1 196 ? 8.386 19.433 -8.140 1.00 92.56 196 PRO A CA 1
ATOM 1488 C C . PRO A 1 196 ? 7.007 20.050 -7.878 1.00 92.56 196 PRO A C 1
ATOM 1490 O O . PRO A 1 196 ? 6.895 21.258 -7.669 1.00 92.56 196 PRO A O 1
ATOM 1493 N N . GLU A 1 197 ? 5.946 19.242 -7.893 1.00 93.19 197 GLU A N 1
ATOM 1494 C CA . GLU A 1 197 ? 4.606 19.711 -7.553 1.00 93.19 197 GLU A CA 1
ATOM 1495 C C . GLU A 1 197 ? 4.367 19.650 -6.045 1.00 93.19 197 GLU A C 1
ATOM 1497 O O . GLU A 1 197 ? 3.839 20.612 -5.500 1.00 93.19 197 GLU A O 1
ATOM 1502 N N . LEU A 1 198 ? 4.807 18.591 -5.351 1.00 92.38 198 LEU A N 1
ATOM 1503 C CA . LEU A 1 198 ? 4.639 18.438 -3.897 1.00 92.38 198 LEU A CA 1
ATOM 1504 C C . LEU A 1 198 ? 5.210 19.626 -3.107 1.00 92.38 198 LEU A C 1
ATOM 1506 O O . LEU A 1 198 ? 4.576 20.084 -2.162 1.00 92.38 198 LEU A O 1
ATOM 1510 N N . VAL A 1 199 ? 6.360 20.169 -3.519 1.00 94.44 199 VAL A N 1
ATOM 1511 C CA . VAL A 1 199 ? 6.993 21.339 -2.872 1.00 94.44 199 VAL A CA 1
ATOM 1512 C C . VAL A 1 199 ? 6.149 22.618 -2.998 1.00 94.44 199 VAL A C 1
ATOM 1514 O O . VAL A 1 199 ? 6.318 23.552 -2.218 1.00 94.44 199 VAL A O 1
ATOM 1517 N N . GLN A 1 200 ? 5.219 22.681 -3.955 1.00 93.75 200 GLN A N 1
ATOM 1518 C CA . GLN A 1 200 ? 4.331 23.833 -4.131 1.00 93.75 200 GLN A CA 1
ATOM 1519 C C . GLN A 1 200 ? 3.090 23.787 -3.225 1.00 93.75 200 GLN A C 1
ATOM 1521 O O . GLN A 1 200 ? 2.331 24.760 -3.189 1.00 93.75 200 GLN A O 1
ATOM 1526 N N . TRP A 1 201 ? 2.847 22.674 -2.529 1.00 92.56 201 TRP A N 1
ATOM 1527 C CA . TRP A 1 201 ? 1.754 22.538 -1.570 1.00 92.56 201 TRP A CA 1
ATOM 1528 C C . TRP A 1 201 ? 2.184 23.000 -0.177 1.00 92.56 201 TRP A C 1
ATOM 1530 O O . TRP A 1 201 ? 3.328 22.822 0.225 1.00 92.56 201 TRP A O 1
ATOM 1540 N N . ALA A 1 202 ? 1.245 23.581 0.574 1.00 90.69 202 ALA A N 1
ATOM 1541 C CA . ALA A 1 202 ? 1.497 24.002 1.953 1.00 90.69 202 ALA A CA 1
ATOM 1542 C C . ALA A 1 202 ? 1.713 22.805 2.894 1.00 90.69 202 ALA A C 1
ATOM 1544 O O . ALA A 1 202 ? 2.555 22.870 3.786 1.00 90.69 202 ALA A O 1
ATOM 1545 N N . ASP A 1 203 ? 0.964 21.722 2.672 1.00 89.56 203 ASP A N 1
ATOM 1546 C CA . ASP A 1 203 ? 1.138 20.446 3.354 1.00 89.56 203 ASP A CA 1
ATOM 1547 C C . ASP A 1 203 ? 1.442 19.343 2.333 1.00 89.56 203 ASP A C 1
ATOM 1549 O O . ASP A 1 203 ? 0.662 19.080 1.411 1.00 89.56 203 ASP A O 1
ATOM 1553 N N . ARG A 1 204 ? 2.599 18.706 2.515 1.00 90.94 204 ARG A N 1
ATOM 1554 C CA . ARG A 1 204 ? 3.110 17.645 1.648 1.00 90.94 204 ARG A CA 1
ATOM 1555 C C . ARG A 1 204 ? 2.263 16.379 1.743 1.00 90.94 204 ARG A C 1
ATOM 1557 O O . ARG A 1 204 ? 2.058 15.726 0.721 1.00 90.94 204 ARG A O 1
ATOM 1564 N N . ASP A 1 205 ? 1.786 16.033 2.935 1.00 88.81 205 ASP A N 1
ATOM 1565 C CA . ASP A 1 205 ? 1.050 14.786 3.147 1.00 88.81 205 ASP A CA 1
ATOM 1566 C C . ASP A 1 205 ? -0.337 14.874 2.504 1.00 88.81 205 ASP A C 1
ATOM 1568 O O . ASP A 1 205 ? -0.724 13.985 1.745 1.00 88.81 205 ASP A O 1
ATOM 1572 N N . THR A 1 206 ? -1.019 16.014 2.656 1.00 90.44 206 THR A N 1
ATOM 1573 C CA . THR A 1 206 ? -2.251 16.312 1.908 1.00 90.44 206 THR A CA 1
ATOM 1574 C C . THR A 1 206 ? -2.043 16.233 0.390 1.00 90.44 206 THR A C 1
ATOM 1576 O O . THR A 1 206 ? -2.883 15.687 -0.328 1.00 90.44 206 THR A O 1
ATOM 1579 N N . ALA A 1 207 ? -0.923 16.746 -0.129 1.00 93.00 207 ALA A N 1
ATOM 1580 C CA . ALA A 1 207 ? -0.611 16.665 -1.556 1.00 93.00 207 ALA A CA 1
ATOM 1581 C C . ALA A 1 207 ? -0.418 15.212 -2.024 1.00 93.00 207 ALA A C 1
ATOM 1583 O O . ALA A 1 207 ? -0.987 14.796 -3.035 1.00 93.00 207 ALA A O 1
ATOM 1584 N N . LEU A 1 208 ? 0.338 14.412 -1.263 1.00 92.19 208 LEU A N 1
ATOM 1585 C CA . LEU A 1 208 ? 0.530 12.986 -1.534 1.00 92.19 208 LEU A CA 1
ATOM 1586 C C . LEU A 1 208 ? -0.781 12.200 -1.471 1.00 92.19 208 LEU A C 1
ATOM 1588 O O . LEU A 1 208 ? -0.965 11.266 -2.254 1.00 92.19 208 LEU A O 1
ATOM 1592 N N . ASP A 1 209 ? -1.702 12.583 -0.595 1.00 92.00 209 ASP A N 1
ATOM 1593 C CA . ASP A 1 209 ? -3.022 11.968 -0.503 1.00 92.00 209 ASP A CA 1
ATOM 1594 C C . ASP A 1 209 ? -3.875 12.247 -1.737 1.00 92.00 209 ASP A C 1
ATOM 1596 O O . ASP A 1 209 ? -4.483 11.323 -2.284 1.00 92.00 209 ASP A O 1
ATOM 1600 N N . TRP A 1 210 ? -3.864 13.486 -2.235 1.00 94.56 210 TRP A N 1
ATOM 1601 C CA . TRP A 1 210 ? -4.515 13.832 -3.499 1.00 94.56 210 TRP A CA 1
ATOM 1602 C C . TRP A 1 210 ? -3.893 13.095 -4.685 1.00 94.56 210 TRP A C 1
ATOM 1604 O O . TRP A 1 210 ? -4.624 12.555 -5.519 1.00 94.56 210 TRP A O 1
ATOM 1614 N N . PHE A 1 211 ? -2.562 13.006 -4.744 1.00 95.81 211 PHE A N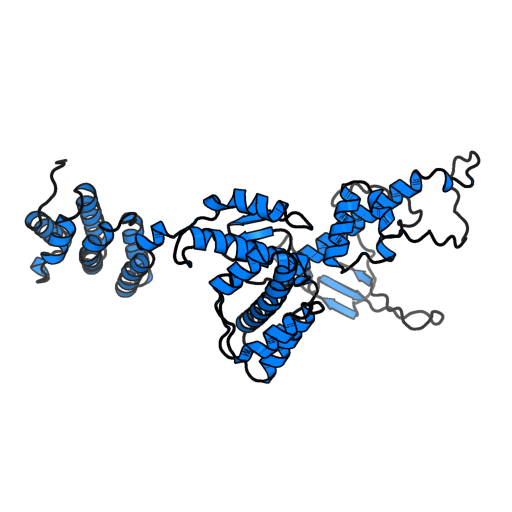 1
ATOM 1615 C CA . PHE A 1 211 ? -1.890 12.229 -5.786 1.00 95.81 211 PHE A CA 1
ATOM 1616 C C . PHE A 1 211 ? -2.270 10.747 -5.719 1.00 95.81 211 PHE A C 1
ATOM 1618 O O . PHE A 1 211 ? -2.625 10.156 -6.737 1.00 95.81 211 PHE A O 1
ATOM 1625 N N . SER A 1 212 ? -2.267 10.162 -4.519 1.00 94.56 212 SER A N 1
ATOM 1626 C CA . SER A 1 212 ? -2.644 8.762 -4.291 1.00 94.56 212 SER A CA 1
ATOM 1627 C C . SER A 1 212 ? -4.098 8.495 -4.686 1.00 94.56 212 SER A C 1
ATOM 1629 O O . SER A 1 212 ? -4.398 7.442 -5.246 1.00 94.56 212 SER A O 1
ATOM 1631 N N . LEU A 1 213 ? -5.004 9.446 -4.437 1.00 94.50 213 LEU A N 1
ATOM 1632 C CA . LEU A 1 213 ? -6.408 9.356 -4.833 1.00 94.50 213 LEU A CA 1
ATOM 1633 C C . LEU A 1 213 ? -6.578 9.379 -6.358 1.00 94.50 213 LEU A C 1
ATOM 1635 O O . LEU A 1 213 ? -7.293 8.537 -6.903 1.00 94.50 213 LEU A O 1
ATOM 1639 N N . PHE A 1 214 ? -5.916 10.309 -7.052 1.00 96.44 214 PHE A N 1
ATOM 1640 C CA . PHE A 1 214 ? -5.970 10.390 -8.515 1.00 96.44 214 PHE A CA 1
ATOM 1641 C C . PHE A 1 214 ? -5.306 9.188 -9.184 1.00 96.44 214 PHE A C 1
ATOM 1643 O O . PHE A 1 214 ? -5.872 8.619 -10.118 1.00 96.44 214 PHE A O 1
ATOM 1650 N N . GLU A 1 215 ? -4.182 8.711 -8.652 1.00 96.62 215 GLU A N 1
ATOM 1651 C CA . GLU A 1 215 ? -3.607 7.443 -9.093 1.00 96.62 215 GLU A CA 1
ATOM 1652 C C . GLU A 1 215 ? -4.560 6.274 -8.841 1.00 96.62 215 GLU A C 1
ATOM 1654 O O . GLU A 1 215 ? -4.748 5.455 -9.733 1.00 96.62 215 GLU A O 1
ATOM 1659 N N . GLY A 1 216 ? -5.250 6.227 -7.699 1.00 95.00 216 GLY A N 1
ATOM 1660 C CA . GLY A 1 216 ? -6.304 5.244 -7.445 1.00 95.00 216 GLY A CA 1
ATOM 1661 C C . GLY A 1 216 ? -7.392 5.247 -8.525 1.00 95.00 216 GLY A C 1
ATOM 1662 O O . GLY A 1 216 ? -7.714 4.192 -9.064 1.00 95.00 216 GLY A O 1
ATOM 1663 N N . MET A 1 217 ? -7.898 6.424 -8.914 1.00 95.69 217 MET A N 1
ATOM 1664 C CA . MET A 1 217 ? -8.897 6.559 -9.988 1.00 95.69 217 MET A CA 1
ATOM 1665 C C . MET A 1 217 ? -8.390 6.021 -11.329 1.00 95.69 217 MET A C 1
ATOM 1667 O O . MET A 1 217 ? -9.089 5.256 -11.997 1.00 95.69 217 MET A O 1
ATOM 1671 N N . ARG A 1 218 ? -7.171 6.410 -11.720 1.00 97.12 218 ARG A N 1
ATOM 1672 C CA . ARG A 1 218 ? -6.546 5.962 -12.969 1.00 97.12 218 ARG A CA 1
ATOM 1673 C C . ARG A 1 218 ? -6.324 4.450 -12.959 1.00 97.12 218 ARG A C 1
ATOM 1675 O O . ARG A 1 218 ? -6.662 3.762 -13.920 1.00 97.12 218 ARG A O 1
ATOM 1682 N N . LEU A 1 219 ? -5.779 3.918 -11.868 1.00 96.19 219 LEU A N 1
ATOM 1683 C CA . LEU A 1 219 ? -5.458 2.500 -11.727 1.00 96.19 219 LEU A CA 1
ATOM 1684 C C . LEU A 1 219 ? -6.715 1.628 -11.653 1.00 96.19 219 LEU A C 1
ATOM 1686 O O . LEU A 1 219 ? -6.727 0.566 -12.265 1.00 96.19 219 LEU A O 1
ATOM 1690 N N . GLU A 1 220 ? -7.787 2.075 -10.993 1.00 95.75 220 GLU A N 1
ATOM 1691 C CA . GLU A 1 220 ? -9.093 1.400 -11.036 1.00 95.75 220 GLU A CA 1
ATOM 1692 C C . GLU A 1 220 ? -9.590 1.249 -12.479 1.00 95.75 220 GLU A C 1
ATOM 1694 O O . GLU A 1 220 ? -10.010 0.162 -12.877 1.00 95.75 220 GLU A O 1
ATOM 1699 N N . ALA A 1 221 ? -9.502 2.310 -13.286 1.00 95.81 221 ALA A N 1
ATOM 1700 C CA . ALA A 1 221 ? -9.919 2.263 -14.684 1.00 95.81 221 ALA A CA 1
ATOM 1701 C C . ALA A 1 221 ? -9.031 1.341 -15.535 1.00 95.81 221 ALA A C 1
ATOM 1703 O O . ALA A 1 221 ? -9.547 0.580 -16.354 1.00 95.81 221 ALA A O 1
ATOM 1704 N N . ARG A 1 222 ? -7.710 1.349 -15.308 1.00 95.12 222 ARG A N 1
ATOM 1705 C CA . ARG A 1 222 ? -6.766 0.422 -15.956 1.00 95.12 222 ARG A CA 1
ATOM 1706 C C . ARG A 1 222 ? -7.074 -1.033 -15.602 1.00 95.12 222 ARG A C 1
ATOM 1708 O O . ARG A 1 222 ? -7.168 -1.873 -16.489 1.00 95.12 222 ARG A O 1
ATOM 1715 N N . LEU A 1 223 ? -7.290 -1.317 -14.319 1.00 95.06 223 LEU A N 1
ATOM 1716 C CA . LEU A 1 223 ? -7.638 -2.649 -13.828 1.00 95.06 223 LEU A CA 1
ATOM 1717 C C . LEU A 1 223 ? -9.008 -3.112 -14.327 1.00 95.06 223 LEU A C 1
ATOM 1719 O O . LEU A 1 223 ? -9.199 -4.306 -14.515 1.00 95.06 223 LEU A O 1
ATOM 1723 N N . ALA A 1 224 ? -9.957 -2.208 -14.573 1.00 95.50 224 ALA A N 1
ATOM 1724 C CA . ALA A 1 224 ? -11.278 -2.571 -15.082 1.00 95.50 224 ALA A CA 1
ATOM 1725 C C . ALA A 1 224 ? -11.249 -3.204 -16.481 1.00 95.50 224 ALA A C 1
ATOM 1727 O O . ALA A 1 224 ? -12.156 -3.974 -16.804 1.00 95.50 224 ALA A O 1
ATOM 1728 N N . LEU A 1 225 ? -10.220 -2.913 -17.285 1.00 92.38 225 LEU A N 1
ATOM 1729 C CA . LEU A 1 225 ? -10.032 -3.514 -18.606 1.00 92.38 225 LEU A CA 1
ATOM 1730 C C . LEU A 1 225 ? -9.634 -4.992 -18.503 1.00 92.38 225 LEU A C 1
ATOM 1732 O O . LEU A 1 225 ? -10.209 -5.830 -19.195 1.00 92.38 225 LEU A O 1
ATOM 1736 N N . ASP A 1 226 ? -8.703 -5.308 -17.601 1.00 90.31 226 ASP A N 1
ATOM 1737 C CA . ASP A 1 226 ? -8.115 -6.649 -17.482 1.00 90.31 226 ASP A CA 1
ATOM 1738 C C . ASP A 1 226 ? -8.840 -7.522 -16.438 1.00 90.31 226 ASP A C 1
ATOM 1740 O O . ASP A 1 226 ? -8.901 -8.747 -16.550 1.00 90.31 226 ASP A O 1
ATOM 1744 N N . LEU A 1 227 ? -9.415 -6.896 -15.406 1.00 94.38 227 LEU A N 1
ATOM 1745 C CA . LEU A 1 227 ? -9.984 -7.532 -14.214 1.00 94.38 227 LEU A CA 1
ATOM 1746 C C . LEU A 1 227 ? -11.358 -6.921 -13.855 1.00 94.38 227 LEU A C 1
ATOM 1748 O O . LEU A 1 227 ? -11.539 -6.362 -12.767 1.00 94.38 227 LEU A O 1
ATOM 1752 N N . PRO A 1 228 ? -12.389 -7.072 -14.709 1.00 94.44 228 PRO A N 1
ATOM 1753 C CA . PRO A 1 228 ? -13.700 -6.446 -14.499 1.00 94.44 228 PRO A CA 1
ATOM 1754 C C . PRO A 1 228 ? -14.423 -6.941 -13.235 1.00 94.44 228 PRO A C 1
ATOM 1756 O O . PRO A 1 228 ? -15.263 -6.239 -12.673 1.00 94.44 228 PRO A O 1
ATOM 1759 N N . GLY A 1 229 ? -14.117 -8.154 -12.760 1.00 95.00 229 GLY A N 1
ATOM 1760 C CA . GLY A 1 229 ? -14.613 -8.649 -11.472 1.00 95.00 229 GLY A CA 1
ATOM 1761 C C . GLY A 1 229 ? -14.067 -7.847 -10.290 1.00 95.00 229 GLY A C 1
ATOM 1762 O O . GLY A 1 229 ? -14.834 -7.434 -9.426 1.00 95.00 229 GLY A O 1
ATOM 1763 N N . LEU A 1 230 ? -12.766 -7.561 -10.308 1.00 95.31 230 LEU A N 1
ATOM 1764 C CA . LEU A 1 230 ? -12.095 -6.797 -9.264 1.00 95.31 230 LEU A CA 1
ATOM 1765 C C . LEU A 1 230 ? -12.522 -5.323 -9.273 1.00 95.31 230 LEU A C 1
ATOM 1767 O O . LEU A 1 230 ? -12.736 -4.741 -8.214 1.00 95.31 230 LEU A O 1
ATOM 1771 N N . ALA A 1 231 ? -12.728 -4.738 -10.455 1.00 93.88 231 ALA A N 1
ATOM 1772 C CA . ALA A 1 231 ? -13.249 -3.378 -10.571 1.00 93.88 231 ALA A CA 1
ATOM 1773 C C . ALA A 1 231 ? -14.664 -3.233 -9.981 1.00 93.88 231 ALA A C 1
ATOM 1775 O O . ALA A 1 231 ? -14.975 -2.221 -9.352 1.00 93.88 231 ALA A O 1
ATOM 1776 N N . ARG A 1 232 ? -15.520 -4.259 -10.116 1.00 94.62 232 ARG A N 1
ATOM 1777 C CA . ARG A 1 232 ? -16.827 -4.284 -9.433 1.00 94.62 232 ARG A CA 1
ATOM 1778 C C . ARG A 1 232 ? -16.674 -4.324 -7.915 1.00 94.62 232 ARG A C 1
ATOM 1780 O O . ARG A 1 232 ? -17.406 -3.613 -7.230 1.00 94.62 232 ARG A O 1
ATOM 1787 N N . ASP A 1 233 ? -15.725 -5.104 -7.400 1.00 94.50 233 ASP A N 1
ATOM 1788 C CA . ASP A 1 233 ? -15.440 -5.156 -5.962 1.00 94.50 233 ASP A CA 1
ATOM 1789 C C . ASP A 1 233 ? -14.925 -3.803 -5.436 1.00 94.50 233 ASP A C 1
ATOM 1791 O O . ASP A 1 233 ? -15.394 -3.337 -4.397 1.00 94.50 233 ASP A O 1
ATOM 1795 N N . MET A 1 234 ? -14.027 -3.131 -6.168 1.00 94.25 234 MET A N 1
ATOM 1796 C CA . MET A 1 234 ? -13.547 -1.777 -5.846 1.00 94.25 234 MET A CA 1
ATOM 1797 C C . MET A 1 234 ? -14.698 -0.770 -5.788 1.00 94.25 234 MET A C 1
ATOM 1799 O O . MET A 1 234 ? -14.869 -0.084 -4.781 1.00 94.25 234 MET A O 1
ATOM 1803 N N . ALA A 1 235 ? -15.543 -0.735 -6.822 1.00 92.12 235 ALA A N 1
ATOM 1804 C CA . ALA A 1 235 ? -16.696 0.160 -6.871 1.00 92.12 235 ALA A CA 1
ATOM 1805 C C . ALA A 1 235 ? -17.700 -0.114 -5.737 1.00 92.12 235 ALA A C 1
ATOM 1807 O O . ALA A 1 235 ? -18.240 0.828 -5.158 1.00 92.12 235 ALA A O 1
ATOM 1808 N N . ALA A 1 236 ? -17.927 -1.383 -5.382 1.00 91.50 236 ALA A N 1
ATOM 1809 C CA . ALA A 1 236 ? -18.806 -1.755 -4.275 1.00 91.50 236 ALA A CA 1
ATOM 1810 C C . ALA A 1 236 ? -18.248 -1.327 -2.907 1.00 91.50 236 ALA A C 1
ATOM 1812 O O . ALA A 1 236 ? -19.014 -0.899 -2.047 1.00 91.50 236 ALA A O 1
ATOM 1813 N N . LEU A 1 237 ? -16.930 -1.426 -2.704 1.00 89.75 237 LEU A N 1
ATOM 1814 C CA . LEU A 1 237 ? -16.266 -1.004 -1.467 1.00 89.75 237 LEU A CA 1
ATOM 1815 C C . LEU A 1 237 ? -16.206 0.522 -1.326 1.00 89.75 237 LEU A C 1
ATOM 1817 O O . LEU A 1 237 ? -16.372 1.042 -0.228 1.00 89.75 237 LEU A O 1
ATOM 1821 N N . ARG A 1 238 ? -15.956 1.238 -2.424 1.00 90.38 238 ARG A N 1
ATOM 1822 C CA . ARG A 1 238 ? -15.818 2.699 -2.435 1.00 90.38 238 ARG A CA 1
ATOM 1823 C C . ARG A 1 238 ? -17.153 3.440 -2.462 1.00 90.38 238 ARG A C 1
ATOM 1825 O O . ARG A 1 238 ? -17.238 4.541 -1.928 1.00 90.38 238 ARG A O 1
ATOM 1832 N N . GLY A 1 239 ? -18.173 2.878 -3.108 1.00 89.38 239 GLY A N 1
ATOM 1833 C CA . GLY A 1 239 ? -19.377 3.622 -3.480 1.00 89.38 239 GLY A CA 1
ATOM 1834 C C . GLY A 1 239 ? -19.135 4.551 -4.682 1.00 89.38 239 GLY A C 1
ATOM 1835 O O . GLY A 1 239 ? -18.155 4.379 -5.409 1.00 89.38 239 GLY A O 1
ATOM 1836 N N . PRO A 1 240 ? -20.026 5.516 -4.968 1.00 87.38 240 PRO A N 1
ATOM 1837 C CA . PRO A 1 240 ? -19.827 6.484 -6.048 1.00 87.38 240 PRO A CA 1
ATOM 1838 C C . PRO A 1 240 ? -18.708 7.485 -5.719 1.00 87.38 240 PRO A C 1
ATOM 1840 O O . PRO A 1 240 ? -18.480 7.819 -4.559 1.00 87.38 240 PRO A O 1
ATOM 1843 N N . TRP A 1 241 ? -18.013 7.988 -6.744 1.00 87.19 241 TRP A N 1
ATOM 1844 C CA . TRP A 1 241 ? -17.120 9.137 -6.566 1.00 87.19 241 TRP A CA 1
ATOM 1845 C C . TRP A 1 241 ? -17.936 10.390 -6.196 1.00 87.19 241 TRP A C 1
ATOM 1847 O O . TRP A 1 241 ? -19.054 10.536 -6.702 1.00 87.19 241 TRP A O 1
ATOM 1857 N N . PRO A 1 242 ? -17.392 11.305 -5.369 1.00 87.81 242 PRO A N 1
ATOM 1858 C CA . PRO A 1 242 ? -17.976 12.630 -5.170 1.00 87.81 242 PRO A CA 1
ATOM 1859 C C . PRO A 1 242 ? -18.248 13.328 -6.508 1.00 87.81 242 PRO A C 1
ATOM 1861 O O . PRO A 1 242 ? -17.467 13.187 -7.454 1.00 87.81 242 PRO A O 1
ATOM 1864 N N . ALA A 1 243 ? -19.352 14.073 -6.600 1.00 89.06 243 ALA A N 1
ATOM 1865 C CA . ALA A 1 243 ? -19.799 14.684 -7.854 1.00 89.06 243 ALA A CA 1
ATOM 1866 C C . ALA A 1 243 ? -18.757 15.662 -8.426 1.00 89.06 243 ALA A C 1
ATOM 1868 O O . ALA A 1 243 ? -18.563 15.736 -9.638 1.00 89.06 243 ALA A O 1
ATOM 1869 N N . GLU A 1 244 ? -18.033 16.344 -7.544 1.00 88.69 244 GLU A N 1
ATOM 1870 C CA . GLU A 1 244 ? -16.949 17.279 -7.842 1.00 88.69 244 GLU A CA 1
ATOM 1871 C C . GLU A 1 244 ? -15.760 16.583 -8.521 1.00 88.69 244 GLU A C 1
ATOM 1873 O O . GLU A 1 244 ? -15.053 17.190 -9.325 1.00 88.69 244 GLU A O 1
ATOM 1878 N N . LEU A 1 245 ? -15.558 15.292 -8.237 1.00 90.81 245 LEU A N 1
ATOM 1879 C CA . LEU A 1 245 ? -14.472 14.482 -8.787 1.00 90.81 245 LEU A CA 1
ATOM 1880 C C . LEU A 1 245 ? -14.883 13.709 -10.045 1.00 90.81 245 LEU A C 1
ATOM 1882 O O . LEU A 1 245 ? -14.018 13.147 -10.715 1.00 90.81 245 LEU A O 1
ATOM 1886 N N . ALA A 1 246 ? -16.166 13.702 -10.422 1.00 91.06 246 ALA A N 1
ATOM 1887 C CA . ALA A 1 246 ? -16.645 12.982 -11.602 1.00 91.06 246 ALA A CA 1
ATOM 1888 C C . ALA A 1 246 ? -15.950 13.404 -12.920 1.00 91.06 246 ALA A C 1
ATOM 1890 O O . ALA A 1 246 ? -15.584 12.513 -13.693 1.00 91.06 246 ALA A O 1
ATOM 1891 N N . PRO A 1 247 ? -15.683 14.704 -13.192 1.00 93.62 247 PRO A N 1
ATOM 1892 C CA . PRO A 1 247 ? -14.937 15.107 -14.387 1.00 93.62 247 PRO A CA 1
ATOM 1893 C C . PRO A 1 247 ? -13.496 14.580 -14.394 1.00 93.62 247 PRO A C 1
ATOM 1895 O O . PRO A 1 247 ? -12.992 14.155 -15.435 1.00 93.62 247 PRO A O 1
ATOM 1898 N N . VAL A 1 248 ? -12.845 14.567 -13.226 1.00 95.69 248 VAL A N 1
ATOM 1899 C CA . VAL A 1 248 ? -11.479 14.051 -13.063 1.00 95.69 248 VAL A CA 1
ATOM 1900 C C . VAL A 1 248 ? -11.455 12.537 -13.251 1.00 95.69 248 VAL A C 1
ATOM 1902 O O . VAL A 1 248 ? -10.638 12.040 -14.023 1.00 95.69 248 VAL A O 1
ATOM 1905 N N . ALA A 1 249 ? -12.397 11.813 -12.643 1.00 94.50 249 ALA A N 1
ATOM 1906 C CA . ALA A 1 249 ? -12.542 10.372 -12.820 1.00 94.50 249 ALA A CA 1
ATOM 1907 C C . ALA A 1 249 ? -12.754 10.001 -14.298 1.00 94.50 249 ALA A C 1
ATOM 1909 O O . ALA A 1 249 ? -12.117 9.076 -14.794 1.00 94.50 249 ALA A O 1
ATOM 1910 N N . ALA A 1 250 ? -13.577 10.755 -15.037 1.00 95.44 250 ALA A N 1
ATOM 1911 C CA . ALA A 1 250 ? -13.776 10.537 -16.472 1.00 95.44 250 ALA A CA 1
ATOM 1912 C C . ALA A 1 250 ? -12.511 10.818 -17.305 1.00 95.44 250 ALA A C 1
ATOM 1914 O O . ALA A 1 250 ? -12.244 10.112 -18.277 1.00 95.44 250 ALA A O 1
ATOM 1915 N N . ARG A 1 251 ? -11.717 11.836 -16.937 1.00 97.56 251 ARG A N 1
ATOM 1916 C CA . ARG A 1 251 ? -10.430 12.134 -17.586 1.00 97.56 251 ARG A CA 1
ATOM 1917 C C . ARG A 1 251 ? -9.404 11.027 -17.337 1.00 97.56 251 ARG A C 1
ATOM 1919 O O . ARG A 1 251 ? -8.770 10.581 -18.287 1.00 97.56 251 ARG A O 1
ATOM 1926 N N . LEU A 1 252 ? -9.274 10.570 -16.094 1.00 97.75 252 LEU A N 1
ATOM 1927 C CA . LEU A 1 252 ? -8.309 9.540 -15.694 1.00 97.75 252 LEU A CA 1
ATOM 1928 C C . LEU A 1 252 ? -8.725 8.121 -16.101 1.00 97.75 252 LEU A C 1
ATOM 1930 O O . LEU A 1 252 ? -7.889 7.223 -16.111 1.00 97.75 252 LEU A O 1
ATOM 1934 N N . ALA A 1 253 ? -9.990 7.916 -16.474 1.00 96.50 253 ALA A N 1
ATOM 1935 C CA . ALA A 1 253 ? -10.475 6.647 -17.005 1.00 96.50 253 ALA A CA 1
ATOM 1936 C C . ALA A 1 253 ? -10.170 6.429 -18.497 1.00 96.50 253 ALA A C 1
ATOM 1938 O O . ALA A 1 253 ? -10.465 5.357 -19.029 1.00 96.50 253 ALA A O 1
ATOM 1939 N N . ARG A 1 254 ? -9.606 7.426 -19.191 1.00 96.69 254 ARG A N 1
ATOM 1940 C CA . ARG A 1 254 ? -9.224 7.278 -20.599 1.00 96.69 254 ARG A CA 1
ATOM 1941 C C . ARG A 1 254 ? -8.098 6.243 -20.739 1.00 96.69 254 ARG A C 1
ATOM 1943 O O . ARG A 1 254 ? -7.177 6.265 -19.923 1.00 96.69 254 ARG A O 1
ATOM 1950 N N . PRO A 1 255 ? -8.123 5.356 -21.751 1.00 92.62 255 PRO A N 1
ATOM 1951 C CA . PRO A 1 255 ? -7.111 4.307 -21.911 1.00 92.62 255 PRO A CA 1
ATOM 1952 C C . PRO A 1 255 ? -5.661 4.811 -21.953 1.00 92.62 255 PRO A C 1
ATOM 1954 O O . PRO A 1 255 ? -4.764 4.111 -21.479 1.00 92.62 255 PRO A O 1
ATOM 1957 N N . GLU A 1 256 ? -5.458 6.008 -22.507 1.00 93.12 256 GLU A N 1
ATOM 1958 C CA . GLU A 1 256 ? -4.182 6.710 -22.655 1.00 93.12 256 GLU A CA 1
ATOM 1959 C C . GLU A 1 256 ? -3.736 7.497 -21.411 1.00 93.12 256 GLU A C 1
ATOM 1961 O O . GLU A 1 256 ? -2.625 8.023 -21.397 1.00 93.12 256 GLU A O 1
ATOM 1966 N N . ALA A 1 257 ? -4.572 7.589 -20.370 1.00 96.44 257 ALA A N 1
ATOM 1967 C CA . ALA A 1 257 ? -4.238 8.339 -19.166 1.00 96.44 257 ALA A CA 1
ATOM 1968 C C . ALA A 1 257 ? -3.030 7.726 -18.437 1.00 96.44 257 ALA A C 1
ATOM 1970 O O . ALA A 1 257 ? -2.972 6.531 -18.121 1.00 96.44 257 ALA A O 1
ATOM 1971 N N . SER A 1 258 ? -2.078 8.588 -18.109 1.00 95.56 258 SER A N 1
ATOM 1972 C CA . SER A 1 258 ? -0.807 8.269 -17.470 1.00 95.56 258 SER A CA 1
ATOM 1973 C C . SER A 1 258 ? -0.723 8.859 -16.059 1.00 95.56 258 SER A C 1
ATOM 1975 O O . SER A 1 258 ? -1.557 9.665 -15.646 1.00 95.56 258 SER A O 1
ATOM 1977 N N . ALA A 1 259 ? 0.322 8.503 -15.309 1.00 95.31 259 ALA A N 1
ATOM 1978 C CA . ALA A 1 259 ? 0.589 9.134 -14.015 1.00 95.31 259 ALA A CA 1
ATOM 1979 C C . ALA A 1 259 ? 0.843 10.654 -14.130 1.00 95.31 259 ALA A C 1
ATOM 1981 O O . ALA A 1 259 ? 0.644 11.391 -13.164 1.00 95.31 259 ALA A O 1
ATOM 1982 N N . ALA A 1 260 ? 1.236 11.142 -15.315 1.00 96.38 260 ALA A N 1
ATOM 1983 C CA . ALA A 1 260 ? 1.394 12.571 -15.569 1.00 96.38 260 ALA A CA 1
ATOM 1984 C C . ALA A 1 260 ? 0.036 13.289 -15.596 1.00 96.38 260 ALA A C 1
ATOM 1986 O O . ALA A 1 260 ? -0.062 14.414 -15.112 1.00 96.38 260 ALA A O 1
ATOM 1987 N N . ASP A 1 261 ? -1.022 12.628 -16.074 1.00 98.12 261 ASP A N 1
ATOM 1988 C CA . ASP A 1 261 ? -2.383 13.166 -16.031 1.00 98.12 261 ASP A CA 1
ATOM 1989 C C . ASP A 1 261 ? -2.890 13.264 -14.590 1.00 98.12 261 ASP A C 1
ATOM 1991 O O . ASP A 1 261 ? -3.463 14.285 -14.212 1.00 98.12 261 ASP A O 1
ATOM 1995 N N . SER A 1 262 ? -2.622 12.259 -13.750 1.00 97.56 262 SER A N 1
ATOM 1996 C CA . SER A 1 262 ? -2.924 12.316 -12.310 1.00 97.56 262 SER A CA 1
ATOM 1997 C C . SER A 1 262 ? -2.177 13.459 -11.619 1.00 97.56 262 SER A C 1
ATOM 1999 O O . SER A 1 262 ? -2.765 14.195 -10.823 1.00 97.56 262 SER A O 1
ATOM 2001 N N . LEU A 1 263 ? -0.899 13.662 -11.960 1.00 97.06 263 LEU A N 1
ATOM 2002 C CA . LEU A 1 263 ? -0.103 14.775 -11.442 1.00 97.06 263 LEU A CA 1
ATOM 2003 C C . LEU A 1 263 ? -0.658 16.132 -11.905 1.00 97.06 263 LEU A C 1
ATOM 2005 O O . LEU A 1 263 ? -0.753 17.066 -11.110 1.00 97.06 263 LEU A O 1
ATOM 2009 N N . ALA A 1 264 ? -1.088 16.237 -13.164 1.00 97.38 264 ALA A N 1
ATOM 2010 C CA . ALA A 1 264 ? -1.733 17.435 -13.691 1.00 97.38 264 ALA A CA 1
ATOM 2011 C C . ALA A 1 264 ? -3.061 17.731 -12.973 1.00 97.38 264 ALA A C 1
ATOM 2013 O O . ALA A 1 264 ? -3.315 18.885 -12.629 1.00 97.38 264 ALA A O 1
ATOM 2014 N N . CYS A 1 265 ? -3.866 16.705 -12.664 1.00 96.50 265 CYS A N 1
ATOM 2015 C CA . CYS A 1 265 ? -5.079 16.851 -11.850 1.00 96.50 265 CYS A CA 1
ATOM 2016 C C . CYS A 1 265 ? -4.760 17.433 -10.465 1.00 96.50 265 CYS A C 1
ATOM 2018 O O . CYS A 1 265 ? -5.454 18.338 -10.005 1.00 96.50 265 CYS A O 1
ATOM 2020 N N . MET A 1 266 ? -3.693 16.954 -9.816 1.00 95.56 266 MET A N 1
ATOM 2021 C CA . MET A 1 266 ? -3.222 17.492 -8.536 1.00 95.56 266 MET A CA 1
ATOM 2022 C C . MET A 1 266 ? -2.806 18.961 -8.657 1.00 95.56 266 MET A C 1
ATOM 2024 O O . MET A 1 266 ? -3.236 19.791 -7.858 1.00 95.56 266 MET A O 1
ATOM 2028 N N . ALA A 1 267 ? -2.031 19.308 -9.684 1.00 95.56 267 ALA A N 1
ATOM 2029 C CA . ALA A 1 267 ? -1.601 20.684 -9.910 1.00 95.56 267 ALA A CA 1
ATOM 2030 C C . ALA A 1 267 ? -2.776 21.637 -10.198 1.00 95.56 267 ALA A C 1
ATOM 2032 O O . ALA A 1 267 ? -2.785 22.782 -9.747 1.00 95.56 267 ALA A O 1
ATOM 2033 N N . GLU A 1 268 ? -3.784 21.189 -10.949 1.00 95.31 268 GLU A N 1
ATOM 2034 C CA . GLU A 1 268 ? -5.030 21.932 -11.167 1.00 95.31 268 GLU A CA 1
ATOM 2035 C C . GLU A 1 268 ? -5.809 22.128 -9.863 1.00 95.31 268 GLU A C 1
ATOM 2037 O O . GLU A 1 268 ? -6.215 23.254 -9.569 1.00 95.31 268 GLU A O 1
ATOM 2042 N N . LEU A 1 269 ? -5.956 21.072 -9.056 1.00 93.69 269 LEU A N 1
ATOM 2043 C CA . LEU A 1 269 ? -6.673 21.128 -7.783 1.00 93.69 269 LEU A CA 1
ATOM 2044 C C . LEU A 1 269 ? -6.037 22.126 -6.807 1.00 93.69 269 LEU A C 1
ATOM 2046 O O . LEU A 1 269 ? -6.744 22.925 -6.192 1.00 93.69 269 LEU A O 1
ATOM 2050 N N . ARG A 1 270 ? -4.703 22.143 -6.705 1.00 93.38 270 ARG A N 1
ATOM 2051 C CA . ARG A 1 270 ? -3.991 23.111 -5.858 1.00 93.38 270 ARG A CA 1
ATOM 2052 C C . ARG A 1 270 ? -4.355 24.556 -6.202 1.00 93.38 270 ARG A C 1
ATOM 2054 O O . ARG A 1 270 ? -4.518 25.371 -5.299 1.00 93.38 270 ARG A O 1
ATOM 2061 N N . ARG A 1 271 ? -4.481 24.883 -7.495 1.00 91.00 271 ARG A N 1
ATOM 2062 C CA . ARG A 1 271 ? -4.757 26.256 -7.962 1.00 91.00 271 ARG A CA 1
ATOM 2063 C C . ARG A 1 271 ? -6.147 26.750 -7.576 1.00 91.00 271 ARG A C 1
ATOM 2065 O O . ARG A 1 271 ? -6.316 27.947 -7.371 1.00 91.00 271 ARG A O 1
ATOM 2072 N N . VAL A 1 272 ? -7.126 25.851 -7.503 1.00 88.06 272 VAL A N 1
ATOM 2073 C CA . VAL A 1 272 ? -8.516 26.193 -7.154 1.00 88.06 272 VAL A CA 1
ATOM 2074 C C . VAL A 1 272 ? -8.800 26.096 -5.652 1.00 88.06 272 VAL A C 1
ATOM 2076 O O . VAL A 1 272 ? -9.844 26.562 -5.207 1.00 88.06 272 VAL A O 1
ATOM 2079 N N . GLY A 1 273 ? -7.855 25.556 -4.877 1.00 83.06 273 GLY A N 1
ATOM 2080 C CA . GLY A 1 273 ? -7.990 25.318 -3.445 1.00 83.06 273 GLY A CA 1
ATOM 2081 C C . GLY A 1 273 ? -8.468 23.896 -3.174 1.00 83.06 273 GLY A C 1
ATOM 2082 O O . GLY A 1 273 ? -9.600 23.532 -3.485 1.00 83.06 273 GLY A O 1
ATOM 2083 N N . ALA A 1 274 ? -7.589 23.088 -2.586 1.00 75.44 274 ALA A N 1
ATOM 2084 C CA . ALA A 1 274 ? -7.912 21.726 -2.198 1.00 75.44 274 ALA A CA 1
ATOM 2085 C C . ALA A 1 274 ? -8.685 21.715 -0.871 1.00 75.44 274 ALA A C 1
ATOM 2087 O O . ALA A 1 274 ? -8.266 22.349 0.096 1.00 75.44 274 ALA A O 1
ATOM 2088 N N . GLY A 1 275 ? -9.809 20.998 -0.839 1.00 74.50 275 GLY A N 1
ATOM 2089 C CA . GLY A 1 275 ? -10.490 20.629 0.402 1.00 74.50 275 GLY A CA 1
ATOM 2090 C C . GLY A 1 275 ? -9.967 19.303 0.957 1.00 74.50 275 GLY A C 1
ATOM 2091 O O . GLY A 1 275 ? -8.890 18.835 0.574 1.00 74.50 275 GLY A O 1
ATOM 2092 N N . ASP A 1 276 ? -10.770 18.674 1.812 1.00 78.00 276 ASP A N 1
ATOM 2093 C CA . ASP A 1 276 ? -10.469 17.350 2.357 1.00 78.00 276 ASP A CA 1
ATOM 2094 C C . ASP A 1 276 ? -10.466 16.280 1.255 1.00 78.00 276 ASP A C 1
ATOM 2096 O O . ASP A 1 276 ? -11.304 16.272 0.345 1.00 78.00 276 ASP A O 1
ATOM 2100 N N . THR A 1 277 ? -9.511 15.355 1.339 1.00 78.31 277 THR A N 1
ATOM 2101 C CA . THR A 1 277 ? -9.390 14.229 0.410 1.00 78.31 277 THR A CA 1
ATOM 2102 C C . THR A 1 277 ? -10.442 13.164 0.700 1.00 78.31 277 THR A C 1
ATOM 2104 O O . THR A 1 277 ? -10.702 12.794 1.843 1.00 78.31 277 THR A O 1
ATOM 2107 N N . ALA A 1 278 ? -11.025 12.593 -0.356 1.00 80.81 278 ALA A N 1
ATOM 2108 C CA . ALA A 1 278 ? -11.823 11.383 -0.205 1.00 80.81 278 ALA A CA 1
ATOM 2109 C C . ALA A 1 278 ? -10.912 10.191 0.141 1.00 80.81 278 ALA A C 1
ATOM 2111 O O . ALA A 1 278 ? -9.851 10.005 -0.460 1.00 80.81 278 ALA A O 1
ATOM 2112 N N . HIS A 1 279 ? -11.350 9.344 1.073 1.00 81.25 279 HIS A N 1
ATOM 2113 C CA . HIS A 1 279 ? -10.585 8.184 1.531 1.00 81.25 279 HIS A CA 1
ATOM 2114 C C . HIS A 1 279 ? -11.357 6.884 1.284 1.00 81.25 279 HIS A C 1
ATOM 2116 O O . HIS A 1 279 ? -12.124 6.451 2.147 1.00 81.25 279 HIS A O 1
ATOM 2122 N N . PRO A 1 280 ? -11.186 6.241 0.114 1.00 85.75 280 PRO A N 1
ATOM 2123 C CA . PRO A 1 280 ? -11.733 4.907 -0.094 1.00 85.75 280 PRO A CA 1
ATOM 2124 C C . PRO A 1 280 ? -11.116 3.908 0.905 1.00 85.75 280 PRO A C 1
ATOM 2126 O O . PRO A 1 280 ? -9.964 4.075 1.313 1.00 85.75 280 PRO A O 1
ATOM 2129 N N . PRO A 1 281 ? -11.833 2.832 1.279 1.00 85.88 281 PRO A N 1
ATOM 2130 C CA . PRO A 1 281 ? -11.392 1.900 2.327 1.00 85.88 281 PRO A CA 1
ATOM 2131 C C . PRO A 1 281 ? -10.104 1.134 1.985 1.00 85.88 281 PRO A C 1
ATOM 2133 O O . PRO A 1 281 ? -9.464 0.573 2.867 1.00 85.88 281 PRO A O 1
ATOM 2136 N N . TYR A 1 282 ? -9.715 1.105 0.709 1.00 90.19 282 TYR A N 1
ATOM 2137 C CA . TYR A 1 282 ? -8.476 0.506 0.205 1.00 90.19 282 TYR A CA 1
ATOM 2138 C C . TYR A 1 282 ? -7.366 1.536 -0.042 1.00 90.19 282 TYR A C 1
ATOM 2140 O O . TYR A 1 282 ? -6.470 1.286 -0.848 1.00 90.19 282 TYR A O 1
ATOM 2148 N N . ARG A 1 283 ? -7.427 2.709 0.604 1.00 85.75 283 ARG A N 1
ATOM 2149 C CA . ARG A 1 283 ? -6.415 3.762 0.465 1.00 85.75 283 ARG A CA 1
ATOM 2150 C C . ARG A 1 283 ? -5.006 3.188 0.634 1.00 85.75 283 ARG A C 1
ATOM 2152 O O . ARG A 1 283 ? -4.680 2.551 1.635 1.00 85.75 283 ARG A O 1
ATOM 2159 N N . THR A 1 284 ? -4.167 3.472 -0.351 1.00 89.25 284 THR A N 1
ATOM 2160 C CA . THR A 1 284 ? -2.734 3.187 -0.326 1.00 89.25 284 THR A CA 1
ATOM 2161 C C . THR A 1 284 ? -1.970 4.472 -0.058 1.00 89.25 284 THR A C 1
ATOM 2163 O O . THR A 1 284 ? -2.394 5.544 -0.483 1.00 89.25 284 THR A O 1
ATOM 2166 N N . THR A 1 285 ? -0.826 4.355 0.600 1.00 89.25 285 THR A N 1
ATOM 2167 C CA . THR A 1 285 ? 0.145 5.445 0.735 1.00 89.25 285 THR A CA 1
ATOM 2168 C C . THR A 1 285 ? 1.231 5.308 -0.328 1.00 89.25 285 THR A C 1
ATOM 2170 O O . THR A 1 285 ? 1.506 4.202 -0.802 1.00 89.25 285 THR A O 1
ATOM 2173 N N . LEU A 1 286 ? 1.839 6.431 -0.709 1.00 92.19 286 LEU A N 1
ATOM 2174 C CA . LEU A 1 286 ? 2.934 6.481 -1.674 1.00 92.19 286 LEU A CA 1
ATOM 2175 C C . LEU A 1 286 ? 4.213 6.979 -1.002 1.00 92.19 286 LEU A C 1
ATOM 2177 O O . LEU A 1 286 ? 4.195 7.955 -0.256 1.00 92.19 286 LEU A O 1
ATOM 2181 N N . ASP A 1 287 ? 5.333 6.342 -1.339 1.00 91.50 287 ASP A N 1
ATOM 2182 C CA . ASP A 1 287 ? 6.682 6.857 -1.091 1.00 91.50 287 ASP A CA 1
ATOM 2183 C C . ASP A 1 287 ? 7.405 6.989 -2.444 1.00 91.50 287 ASP A C 1
ATOM 2185 O O . ASP A 1 287 ? 8.090 6.057 -2.890 1.00 91.50 287 ASP A O 1
ATOM 2189 N N . PRO A 1 288 ? 7.208 8.118 -3.158 1.00 88.19 288 PRO A N 1
ATOM 2190 C CA . PRO A 1 288 ? 7.733 8.281 -4.511 1.00 88.19 288 PRO A CA 1
ATOM 2191 C C . PRO A 1 288 ? 9.258 8.190 -4.569 1.00 88.19 288 PRO A C 1
ATOM 2193 O O . PRO A 1 288 ? 9.806 7.667 -5.538 1.00 88.19 288 PRO A O 1
ATOM 2196 N N . LEU A 1 289 ? 9.951 8.667 -3.531 1.00 87.19 289 LEU A N 1
ATOM 2197 C CA . LEU A 1 289 ? 11.409 8.666 -3.481 1.00 87.19 289 LEU A CA 1
ATOM 2198 C C . LEU A 1 289 ? 11.957 7.247 -3.316 1.00 87.19 289 LEU A C 1
ATOM 2200 O O . LEU A 1 289 ? 12.869 6.861 -4.053 1.00 87.19 289 LEU A O 1
ATOM 2204 N N . ALA A 1 290 ? 11.410 6.464 -2.380 1.00 88.75 290 ALA A N 1
ATOM 2205 C CA . ALA A 1 290 ? 11.824 5.078 -2.180 1.00 88.75 290 ALA A CA 1
ATOM 2206 C C . ALA A 1 290 ? 11.589 4.239 -3.445 1.00 88.75 290 ALA A C 1
ATOM 2208 O O . ALA A 1 290 ? 12.513 3.575 -3.926 1.00 88.75 290 ALA A O 1
ATOM 2209 N N . ALA A 1 291 ? 10.396 4.340 -4.039 1.00 91.00 291 ALA A N 1
ATOM 2210 C CA . ALA A 1 291 ? 10.053 3.596 -5.247 1.00 91.00 291 ALA A CA 1
ATOM 2211 C C . ALA A 1 291 ? 10.911 4.007 -6.460 1.00 91.00 291 ALA A C 1
ATOM 2213 O O . ALA A 1 291 ? 11.396 3.148 -7.200 1.00 91.00 291 ALA A O 1
ATOM 2214 N N . ARG A 1 292 ? 11.179 5.310 -6.651 1.00 86.94 292 ARG A N 1
ATOM 2215 C CA . ARG A 1 292 ? 12.058 5.804 -7.731 1.00 86.94 292 ARG A CA 1
ATOM 2216 C C . ARG A 1 292 ? 13.499 5.327 -7.574 1.00 86.94 292 ARG A C 1
ATOM 2218 O O . ARG A 1 292 ? 14.107 4.929 -8.567 1.00 86.94 292 ARG A O 1
ATOM 2225 N N . ARG A 1 293 ? 14.042 5.330 -6.350 1.00 87.88 293 ARG A N 1
ATOM 2226 C CA . ARG A 1 293 ? 15.396 4.818 -6.067 1.00 87.88 293 ARG A CA 1
ATOM 2227 C C . ARG A 1 293 ? 15.517 3.343 -6.430 1.00 87.88 293 ARG A C 1
ATOM 2229 O O . ARG A 1 293 ? 16.448 2.967 -7.142 1.00 87.88 293 ARG A O 1
ATOM 2236 N N . LEU A 1 294 ? 14.563 2.524 -5.990 1.00 92.44 294 LEU A N 1
ATOM 2237 C CA . LEU A 1 294 ? 14.583 1.093 -6.280 1.00 92.44 294 LEU A CA 1
ATOM 2238 C C . LEU A 1 294 ? 14.396 0.817 -7.776 1.00 92.44 294 LEU A C 1
ATOM 2240 O O . LEU A 1 294 ? 15.124 0.010 -8.352 1.00 92.44 294 LEU A O 1
ATOM 2244 N N . ARG A 1 295 ? 13.494 1.555 -8.434 1.00 91.00 295 ARG A N 1
ATOM 2245 C CA . ARG A 1 295 ? 13.311 1.506 -9.890 1.00 91.00 295 ARG A CA 1
ATOM 2246 C C . ARG A 1 295 ? 14.599 1.842 -10.644 1.00 91.00 295 ARG A C 1
ATOM 2248 O O . ARG A 1 295 ? 14.962 1.115 -11.560 1.00 91.00 295 ARG A O 1
ATOM 2255 N N . ALA A 1 296 ? 15.314 2.901 -10.265 1.00 90.19 296 ALA A N 1
ATOM 2256 C CA . ALA A 1 296 ? 16.575 3.268 -10.912 1.00 90.19 296 ALA A CA 1
ATOM 2257 C C . ALA A 1 296 ? 17.642 2.167 -10.767 1.00 90.19 296 ALA A C 1
ATOM 2259 O O . ALA A 1 296 ? 18.292 1.797 -11.747 1.00 90.19 296 ALA A O 1
ATOM 2260 N N . ALA A 1 297 ? 17.776 1.593 -9.566 1.00 91.75 297 ALA A N 1
ATOM 2261 C CA . ALA A 1 297 ? 18.688 0.478 -9.316 1.00 91.75 297 ALA A CA 1
ATOM 2262 C C . ALA A 1 297 ? 18.318 -0.768 -10.139 1.00 91.75 297 ALA A C 1
ATOM 2264 O O . ALA A 1 297 ? 19.195 -1.423 -10.708 1.00 91.75 297 ALA A O 1
ATOM 2265 N N . ARG A 1 298 ? 17.019 -1.070 -10.252 1.00 92.38 298 ARG A N 1
ATOM 2266 C CA . ARG A 1 298 ? 16.510 -2.166 -11.080 1.00 92.38 298 ARG A CA 1
ATOM 2267 C C . ARG A 1 298 ? 16.803 -1.951 -12.559 1.00 92.38 298 ARG A C 1
ATOM 2269 O O . ARG A 1 298 ? 17.365 -2.849 -13.174 1.00 92.38 298 ARG A O 1
ATOM 2276 N N . ILE A 1 299 ? 16.525 -0.768 -13.108 1.00 89.56 299 ILE A N 1
ATOM 2277 C CA . ILE A 1 299 ? 16.844 -0.443 -14.508 1.00 89.56 299 ILE A CA 1
ATOM 2278 C C . ILE A 1 299 ? 18.332 -0.679 -14.787 1.00 89.56 299 ILE A C 1
ATOM 2280 O O . ILE A 1 299 ? 18.674 -1.326 -15.773 1.00 89.56 299 ILE A O 1
ATOM 2284 N N . ALA A 1 300 ? 19.225 -0.211 -13.909 1.00 89.69 300 ALA A N 1
ATOM 2285 C CA . ALA A 1 300 ? 20.663 -0.413 -14.077 1.00 89.69 300 ALA A CA 1
ATOM 2286 C C . ALA A 1 300 ? 21.052 -1.906 -14.066 1.00 89.69 300 ALA A C 1
ATOM 2288 O O . ALA A 1 300 ? 21.802 -2.369 -14.932 1.00 89.69 300 ALA A O 1
ATOM 2289 N N . ARG A 1 301 ? 20.514 -2.674 -13.111 1.00 92.00 301 ARG A N 1
ATOM 2290 C CA . ARG A 1 301 ? 20.748 -4.120 -12.973 1.00 92.00 301 ARG A CA 1
ATOM 2291 C C . ARG A 1 301 ? 20.231 -4.908 -14.179 1.00 92.00 301 ARG A C 1
ATOM 2293 O O . ARG A 1 301 ? 20.952 -5.754 -14.716 1.00 92.00 301 ARG A O 1
ATOM 2300 N N . ASP A 1 302 ? 19.011 -4.625 -14.612 1.00 91.62 302 ASP A N 1
ATOM 2301 C CA . ASP A 1 302 ? 18.335 -5.348 -15.686 1.00 91.62 302 ASP A CA 1
ATOM 2302 C C . ASP A 1 302 ? 18.960 -4.999 -17.042 1.00 91.62 302 ASP A C 1
ATOM 2304 O O . ASP A 1 302 ? 19.238 -5.896 -17.840 1.00 91.62 302 ASP A O 1
ATOM 2308 N N . ALA A 1 303 ? 19.325 -3.729 -17.263 1.00 88.06 303 ALA A N 1
ATOM 2309 C CA . ALA A 1 303 ? 20.096 -3.304 -18.432 1.00 88.06 303 ALA A CA 1
ATOM 2310 C C . ALA A 1 303 ? 21.456 -4.012 -18.502 1.00 88.06 303 ALA A C 1
ATOM 2312 O O . ALA A 1 303 ? 21.869 -4.469 -19.570 1.00 88.06 303 ALA A O 1
ATOM 2313 N N . GLY A 1 304 ? 22.145 -4.152 -17.365 1.00 85.50 304 GLY A N 1
ATOM 2314 C CA . GLY A 1 304 ? 23.386 -4.919 -17.282 1.00 85.50 304 GLY A CA 1
ATOM 2315 C C . GLY A 1 304 ? 23.188 -6.394 -17.639 1.00 85.50 304 GLY A C 1
ATOM 2316 O O . GLY A 1 304 ? 23.982 -6.960 -18.389 1.00 85.50 304 GLY A O 1
ATOM 2317 N N . THR A 1 305 ? 22.118 -7.014 -17.139 1.00 87.06 305 THR A N 1
ATOM 2318 C CA . THR A 1 305 ? 21.780 -8.422 -17.410 1.00 87.06 305 THR A CA 1
ATOM 2319 C C . THR A 1 305 ? 21.463 -8.660 -18.882 1.00 87.06 305 THR A C 1
ATOM 2321 O O . THR A 1 305 ? 22.036 -9.567 -19.488 1.00 87.06 305 THR A O 1
ATOM 2324 N N . LEU A 1 306 ? 20.633 -7.802 -19.477 1.00 86.75 306 LEU A N 1
ATOM 2325 C CA . LEU A 1 306 ? 20.293 -7.865 -20.894 1.00 86.75 306 LEU A CA 1
ATOM 2326 C C . LEU A 1 306 ? 21.542 -7.709 -21.772 1.00 86.75 306 LEU A C 1
ATOM 2328 O O . LEU A 1 306 ? 21.818 -8.563 -22.612 1.00 86.75 306 LEU A O 1
ATOM 2332 N N . ARG A 1 307 ? 22.366 -6.683 -21.519 1.00 83.69 307 ARG A N 1
ATOM 2333 C CA . ARG A 1 307 ? 23.603 -6.439 -22.281 1.00 83.69 307 ARG A CA 1
ATOM 2334 C C . ARG A 1 307 ? 24.593 -7.598 -22.198 1.00 83.69 307 ARG A C 1
ATOM 2336 O O . ARG A 1 307 ? 25.201 -7.949 -23.209 1.00 83.69 307 ARG A O 1
ATOM 2343 N N . ARG A 1 308 ? 24.755 -8.218 -21.020 1.00 81.94 308 ARG A N 1
ATOM 2344 C CA . ARG A 1 308 ? 25.617 -9.404 -20.862 1.00 81.94 308 ARG A CA 1
ATOM 2345 C C . ARG A 1 308 ? 25.135 -10.562 -21.731 1.00 81.94 308 ARG A C 1
ATOM 2347 O O . ARG A 1 308 ? 25.947 -11.156 -22.433 1.00 81.94 308 ARG A O 1
ATOM 2354 N N . ALA A 1 309 ? 23.838 -10.853 -21.725 1.00 83.12 309 ALA A N 1
ATOM 2355 C CA . ALA A 1 309 ? 23.286 -11.931 -22.539 1.00 83.12 309 ALA A CA 1
ATOM 2356 C C . ALA A 1 309 ? 23.452 -11.672 -24.043 1.00 83.12 309 ALA A C 1
ATOM 2358 O O . ALA A 1 309 ? 23.893 -12.563 -24.767 1.00 83.12 309 ALA A O 1
ATOM 2359 N N . LEU A 1 310 ? 23.200 -10.440 -24.495 1.00 82.25 310 LEU A N 1
ATOM 2360 C CA . LEU A 1 310 ? 23.399 -10.044 -25.892 1.00 82.25 310 LEU A CA 1
ATOM 2361 C C . LEU A 1 310 ? 24.864 -10.183 -26.338 1.00 82.25 310 LEU A C 1
ATOM 2363 O O . LEU A 1 310 ? 25.136 -10.676 -27.432 1.00 82.25 310 LEU A O 1
ATOM 2367 N N . ASN A 1 311 ? 25.820 -9.817 -25.478 1.00 79.75 311 ASN A N 1
ATOM 2368 C CA . ASN A 1 311 ? 27.247 -9.998 -25.757 1.00 79.75 311 ASN A CA 1
ATOM 2369 C C . ASN A 1 311 ? 27.631 -11.476 -25.915 1.00 79.75 311 ASN A C 1
ATOM 2371 O O . ASN A 1 311 ? 28.391 -11.813 -26.822 1.00 79.75 311 ASN A O 1
ATOM 2375 N N . ILE A 1 312 ? 27.111 -12.349 -25.045 1.00 78.06 312 ILE A N 1
ATOM 2376 C CA . ILE A 1 312 ? 27.364 -13.795 -25.101 1.00 78.06 312 ILE A CA 1
ATOM 2377 C C . ILE A 1 312 ? 26.787 -14.382 -26.393 1.00 78.06 312 ILE A C 1
ATOM 2379 O O . ILE A 1 312 ? 27.482 -15.116 -27.089 1.00 78.06 312 ILE A O 1
ATOM 2383 N N . MET A 1 313 ? 25.554 -14.017 -26.753 1.00 74.75 313 MET A N 1
ATOM 2384 C CA . MET A 1 313 ? 24.922 -14.487 -27.989 1.00 74.75 313 MET A CA 1
ATOM 2385 C C . MET A 1 313 ? 25.706 -14.052 -29.233 1.00 74.75 313 MET A C 1
ATOM 2387 O O . MET A 1 313 ? 25.965 -14.887 -30.097 1.00 74.75 313 MET A O 1
ATOM 2391 N N . ARG A 1 314 ? 26.187 -12.800 -29.287 1.00 71.62 314 ARG A N 1
ATOM 2392 C CA . ARG A 1 314 ? 27.072 -12.327 -30.368 1.00 71.62 314 ARG A CA 1
ATOM 2393 C C . ARG A 1 314 ? 28.383 -13.116 -30.439 1.00 71.62 314 ARG A C 1
ATOM 2395 O O . ARG A 1 314 ? 28.863 -13.408 -31.523 1.00 71.62 314 ARG A O 1
ATOM 2402 N N . ALA A 1 315 ? 28.986 -13.456 -29.300 1.00 68.19 315 ALA A N 1
ATOM 2403 C CA . ALA A 1 315 ? 30.245 -14.205 -29.279 1.00 68.19 315 ALA A CA 1
ATOM 2404 C C . ALA A 1 315 ? 30.097 -15.659 -29.779 1.00 68.19 315 ALA A C 1
ATOM 2406 O O . ALA A 1 315 ? 31.078 -16.264 -30.216 1.00 68.19 315 ALA A O 1
ATOM 2407 N N . ILE A 1 316 ? 28.885 -16.218 -29.698 1.00 65.94 316 ILE A N 1
ATOM 2408 C CA . ILE A 1 316 ? 28.571 -17.602 -30.080 1.00 65.94 316 ILE A CA 1
ATOM 2409 C C . ILE A 1 316 ? 28.075 -17.698 -31.534 1.00 65.94 316 ILE A C 1
ATOM 2411 O O . ILE A 1 316 ? 28.178 -18.772 -32.125 1.00 65.94 316 ILE A O 1
ATOM 2415 N N . ASP A 1 317 ? 27.589 -16.604 -32.132 1.00 60.91 317 ASP A N 1
ATOM 2416 C CA . ASP A 1 317 ? 27.081 -16.604 -33.507 1.00 60.91 317 ASP A CA 1
ATOM 2417 C C . ASP A 1 317 ? 28.200 -16.961 -34.527 1.00 60.91 317 ASP A C 1
ATOM 2419 O O . ASP A 1 317 ? 29.193 -16.226 -34.667 1.00 60.91 317 ASP A O 1
ATOM 2423 N N . PRO A 1 318 ? 28.077 -18.101 -35.247 1.00 48.38 318 PRO A N 1
ATOM 2424 C CA . PRO A 1 318 ? 29.066 -18.546 -36.225 1.00 48.38 318 PRO A CA 1
ATOM 2425 C C . PRO A 1 318 ? 29.202 -17.595 -37.419 1.00 48.38 318 PRO A C 1
ATOM 2427 O O . PRO A 1 318 ? 30.260 -17.570 -38.045 1.00 48.38 318 PRO A O 1
ATOM 2430 N N . HIS A 1 319 ? 28.170 -16.807 -37.737 1.00 47.44 319 HIS A N 1
ATOM 2431 C CA . HIS A 1 319 ? 28.193 -15.859 -38.852 1.00 47.44 319 HIS A CA 1
ATOM 2432 C C . HIS A 1 319 ? 28.911 -14.546 -38.512 1.00 47.44 319 HIS A C 1
ATOM 2434 O O . HIS A 1 319 ? 29.402 -13.874 -39.418 1.00 47.44 319 HIS A O 1
ATOM 2440 N N . SER A 1 320 ? 29.091 -14.226 -37.226 1.00 45.28 320 SER A N 1
ATOM 2441 C CA . SER A 1 320 ? 30.008 -13.168 -36.770 1.00 45.28 320 SER A CA 1
ATOM 2442 C C . SER A 1 320 ? 31.485 -13.574 -36.796 1.00 45.28 320 SER A C 1
ATOM 2444 O O . SER A 1 320 ? 32.353 -12.712 -36.673 1.00 45.28 320 SER A O 1
ATOM 2446 N N . ARG A 1 321 ? 31.812 -14.856 -37.035 1.00 42.12 321 ARG A N 1
ATOM 2447 C CA . ARG A 1 321 ? 33.182 -15.307 -37.350 1.00 42.12 321 ARG A CA 1
ATOM 2448 C C . ARG A 1 321 ? 33.520 -15.081 -38.829 1.00 42.12 321 ARG A C 1
ATOM 2450 O O . ARG A 1 321 ? 34.049 -15.955 -39.510 1.00 42.12 321 ARG A O 1
ATOM 2457 N N . GLY A 1 322 ? 33.219 -13.894 -39.342 1.00 39.09 322 GLY A N 1
ATOM 2458 C CA . GLY A 1 322 ? 33.702 -13.437 -40.638 1.00 39.09 322 GLY A CA 1
ATOM 2459 C C . GLY A 1 322 ? 35.148 -12.960 -40.529 1.00 39.09 322 GLY A C 1
ATOM 2460 O O . GLY A 1 322 ? 35.382 -11.762 -40.450 1.00 39.09 322 GLY A O 1
ATOM 2461 N N . GLY A 1 323 ? 36.105 -13.894 -40.523 1.00 38.28 323 GLY A N 1
ATOM 2462 C CA . GLY A 1 323 ? 37.529 -13.600 -40.723 1.00 38.28 323 GLY A CA 1
ATOM 2463 C C . GLY A 1 323 ? 38.409 -13.678 -39.474 1.00 38.28 323 GLY A C 1
ATOM 2464 O O . GLY A 1 323 ? 38.901 -12.666 -38.993 1.00 38.28 323 GLY A O 1
ATOM 2465 N N . ALA A 1 324 ? 38.696 -14.888 -38.998 1.00 35.03 324 ALA A N 1
ATOM 2466 C CA . ALA A 1 324 ? 39.880 -15.131 -38.178 1.00 35.03 324 ALA A CA 1
ATOM 2467 C C . ALA A 1 324 ? 40.680 -16.279 -38.805 1.00 35.03 324 ALA A C 1
ATOM 2469 O O . ALA A 1 324 ? 40.392 -17.454 -38.591 1.00 35.03 324 ALA A O 1
ATOM 2470 N N . SER A 1 325 ? 41.654 -15.906 -39.639 1.00 36.56 325 SER A N 1
ATOM 2471 C CA . SER A 1 325 ? 42.857 -16.710 -39.862 1.00 36.56 325 SER A CA 1
ATOM 2472 C C . SER A 1 325 ? 43.556 -16.896 -38.518 1.00 36.56 325 SER A C 1
ATOM 2474 O O . SER A 1 325 ? 43.613 -15.938 -37.748 1.00 36.56 325 SER A O 1
ATOM 2476 N N . ASP A 1 326 ? 44.108 -18.088 -38.280 1.00 39.12 326 ASP A N 1
ATOM 2477 C CA . ASP A 1 326 ? 45.035 -18.395 -37.183 1.00 39.12 326 ASP A CA 1
ATOM 2478 C C . ASP A 1 326 ? 45.988 -17.218 -36.924 1.00 39.12 326 ASP A C 1
ATOM 2480 O O . ASP A 1 326 ? 46.870 -16.917 -37.732 1.00 39.12 326 ASP A O 1
ATOM 2484 N N . SER A 1 327 ? 45.787 -16.518 -35.812 1.00 34.59 327 SER A N 1
ATOM 2485 C CA . SER A 1 327 ? 46.720 -15.526 -35.298 1.00 34.59 327 SER A CA 1
ATOM 2486 C C . SER A 1 327 ? 46.503 -15.380 -33.799 1.00 34.59 327 SER A C 1
ATOM 2488 O O . SER A 1 327 ? 45.387 -15.174 -33.329 1.00 34.59 327 SER A O 1
ATOM 2490 N N . GLU A 1 328 ? 47.593 -15.497 -33.047 1.00 34.25 328 GLU A N 1
ATOM 2491 C CA . GLU A 1 328 ? 47.652 -15.512 -31.581 1.00 34.25 328 GLU A CA 1
ATOM 2492 C C . GLU A 1 328 ? 47.480 -14.114 -30.943 1.00 34.25 328 GLU A C 1
ATOM 2494 O O . GLU A 1 328 ? 47.807 -13.905 -29.778 1.00 34.25 328 GLU A O 1
ATOM 2499 N N . TYR A 1 329 ? 46.944 -13.143 -31.690 1.00 29.78 329 TYR A N 1
ATOM 2500 C CA . TYR A 1 329 ? 46.633 -11.794 -31.218 1.00 29.78 329 TYR A CA 1
ATOM 2501 C C . TYR A 1 329 ? 45.243 -11.360 -31.708 1.00 29.78 329 TYR A C 1
ATOM 2503 O O . TYR A 1 329 ? 44.912 -11.588 -32.873 1.00 29.78 329 TYR A O 1
ATOM 2511 N N . PRO A 1 330 ? 44.417 -10.708 -30.863 1.00 30.92 330 PRO A N 1
ATOM 2512 C CA . PRO A 1 330 ? 43.119 -10.211 -31.297 1.00 30.92 330 PRO A CA 1
ATOM 2513 C C . PRO A 1 330 ? 43.317 -9.095 -32.338 1.00 30.92 330 PRO A C 1
ATOM 2515 O O . PRO A 1 330 ? 44.072 -8.152 -32.074 1.00 30.92 330 PRO A O 1
ATOM 2518 N N . PRO A 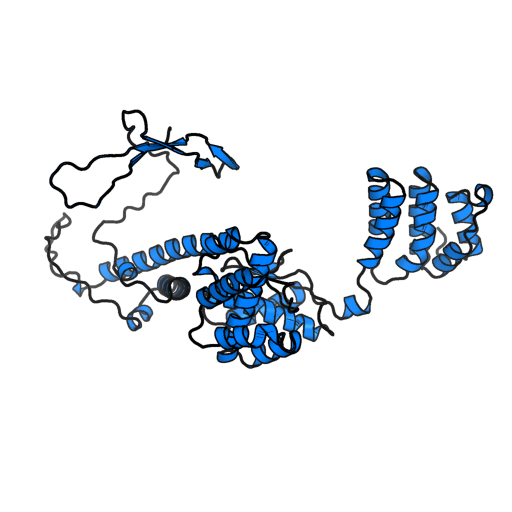1 331 ? 42.659 -9.158 -33.510 1.00 33.72 331 PRO A N 1
ATOM 2519 C CA . PRO A 1 331 ? 42.739 -8.080 -34.478 1.00 33.72 331 PRO A CA 1
ATOM 2520 C C . PRO A 1 331 ? 42.008 -6.852 -33.924 1.00 33.72 331 PRO A C 1
ATOM 2522 O O . PRO A 1 331 ? 40.843 -6.923 -33.528 1.00 33.72 331 PRO A O 1
ATOM 2525 N N . LEU A 1 332 ? 42.698 -5.712 -33.916 1.00 34.22 332 LEU A N 1
ATOM 2526 C CA . LEU A 1 332 ? 42.061 -4.398 -33.866 1.00 34.22 332 LEU A CA 1
ATOM 2527 C C . LEU A 1 332 ? 41.194 -4.277 -35.125 1.00 34.22 332 LEU A C 1
ATOM 2529 O O . LEU A 1 332 ? 41.718 -4.135 -36.229 1.00 34.22 332 LEU A O 1
ATOM 2533 N N . ALA A 1 333 ? 39.878 -4.417 -34.965 1.00 36.81 333 ALA A N 1
ATOM 2534 C CA . ALA A 1 333 ? 38.939 -4.256 -36.064 1.00 36.81 333 ALA A CA 1
ATOM 2535 C C . ALA A 1 333 ? 38.954 -2.799 -36.544 1.00 36.81 333 ALA A C 1
ATOM 2537 O O . ALA A 1 333 ? 38.829 -1.869 -35.747 1.00 36.81 333 ALA A O 1
ATOM 2538 N N . ALA A 1 334 ? 39.138 -2.644 -37.852 1.00 33.38 334 ALA A N 1
ATOM 2539 C CA . ALA A 1 334 ? 39.044 -1.388 -38.571 1.00 33.38 334 ALA A CA 1
ATOM 2540 C C . ALA A 1 334 ? 37.615 -0.832 -38.521 1.00 33.38 334 ALA A C 1
ATOM 2542 O O . ALA A 1 334 ? 36.649 -1.599 -38.534 1.00 33.38 334 ALA A O 1
ATOM 2543 N N . ASP A 1 335 ? 37.515 0.498 -38.509 1.00 34.62 335 ASP A N 1
ATOM 2544 C CA . ASP A 1 335 ? 36.274 1.254 -38.651 1.00 34.62 335 ASP A CA 1
ATOM 2545 C C . ASP A 1 335 ? 35.504 0.789 -39.894 1.00 34.62 335 ASP A C 1
ATOM 2547 O O . ASP A 1 335 ? 35.878 1.057 -41.037 1.00 34.62 335 ASP A O 1
ATOM 2551 N N . GLY A 1 336 ? 34.424 0.057 -39.654 1.00 31.48 336 GLY A N 1
ATOM 2552 C CA . GLY A 1 336 ? 33.473 -0.376 -40.658 1.00 31.48 336 GLY A CA 1
ATOM 2553 C C . GLY A 1 336 ? 32.098 -0.395 -40.019 1.00 31.48 336 GLY A C 1
ATOM 2554 O O . GLY A 1 336 ? 31.820 -1.248 -39.179 1.00 31.48 336 GLY A O 1
ATOM 2555 N N . ASP A 1 337 ? 31.262 0.567 -40.408 1.00 33.19 337 ASP A N 1
ATOM 2556 C CA . ASP A 1 337 ? 29.843 0.662 -40.068 1.00 33.19 337 ASP A CA 1
ATOM 2557 C C . ASP A 1 337 ? 29.092 -0.597 -40.536 1.00 33.19 337 ASP A C 1
ATOM 2559 O O . ASP A 1 337 ? 28.466 -0.633 -41.594 1.00 33.19 337 ASP A O 1
ATOM 2563 N N . SER A 1 338 ? 29.126 -1.661 -39.740 1.00 33.72 338 SER A N 1
ATOM 2564 C CA . SER A 1 338 ? 28.059 -2.654 -39.735 1.00 33.72 338 SER A CA 1
ATOM 2565 C C . SER A 1 338 ? 27.109 -2.269 -38.611 1.00 33.72 338 SER A C 1
ATOM 2567 O O . SER A 1 338 ? 27.320 -2.636 -37.452 1.00 33.72 338 SER A O 1
ATOM 2569 N N . VAL A 1 339 ? 26.083 -1.485 -38.945 1.00 34.53 339 VAL A N 1
ATOM 2570 C CA . VAL A 1 339 ? 24.946 -1.250 -38.049 1.00 34.53 339 VAL A CA 1
ATOM 2571 C C . VAL A 1 339 ? 24.363 -2.630 -37.715 1.00 34.53 339 VAL A C 1
ATOM 2573 O O . VAL A 1 339 ? 23.942 -3.331 -38.640 1.00 34.53 339 VAL A O 1
ATOM 2576 N N . PRO A 1 340 ? 24.387 -3.085 -36.448 1.00 41.75 340 PRO A N 1
ATOM 2577 C CA . PRO A 1 340 ? 23.822 -4.380 -36.099 1.00 41.75 340 PRO A CA 1
ATOM 2578 C C . PRO A 1 340 ? 22.329 -4.365 -36.418 1.00 41.75 340 PRO A C 1
ATOM 2580 O O . PRO A 1 340 ? 21.666 -3.360 -36.153 1.00 41.75 340 PRO A O 1
ATOM 2583 N N . ALA A 1 341 ? 21.808 -5.464 -36.967 1.00 40.81 341 ALA A N 1
ATOM 2584 C CA . ALA A 1 341 ? 20.373 -5.634 -37.156 1.00 40.81 341 ALA A CA 1
ATOM 2585 C C . ALA A 1 341 ? 19.654 -5.339 -35.829 1.00 40.81 341 ALA A C 1
ATOM 2587 O O . ALA A 1 341 ? 19.980 -5.926 -34.795 1.00 40.81 341 ALA A O 1
ATOM 2588 N N . GLU A 1 342 ? 18.731 -4.378 -35.852 1.00 43.66 342 GLU A N 1
ATOM 2589 C CA . GLU A 1 342 ? 17.887 -4.053 -34.707 1.00 43.66 342 GLU A CA 1
ATOM 2590 C C . GLU A 1 342 ? 17.109 -5.309 -34.311 1.00 43.66 342 GLU A C 1
ATOM 2592 O O . GLU A 1 342 ? 16.310 -5.819 -35.097 1.00 43.66 342 GLU A O 1
ATOM 2597 N N . LEU A 1 343 ? 17.364 -5.819 -33.103 1.00 48.94 343 LEU A N 1
ATOM 2598 C CA . LEU A 1 343 ? 16.577 -6.908 -32.529 1.00 48.94 343 LEU A CA 1
ATOM 2599 C C . LEU A 1 343 ? 15.125 -6.436 -32.437 1.00 48.94 343 LEU A C 1
ATOM 2601 O O . LEU A 1 343 ? 14.818 -5.487 -31.711 1.00 48.94 343 LEU A O 1
ATOM 2605 N N . GLN A 1 344 ? 14.231 -7.077 -33.185 1.00 50.56 344 GLN A N 1
ATOM 2606 C CA . GLN A 1 344 ? 12.802 -6.780 -33.122 1.00 50.56 344 GLN A CA 1
ATOM 2607 C C . GLN A 1 344 ? 12.207 -7.460 -31.882 1.00 50.56 344 GLN A C 1
ATOM 2609 O O . GLN A 1 344 ? 12.764 -8.427 -31.367 1.00 50.56 344 GLN A O 1
ATOM 2614 N N . SER A 1 345 ? 11.046 -7.012 -31.388 1.00 47.12 345 SER A N 1
ATOM 2615 C CA . SER A 1 345 ? 10.409 -7.590 -30.186 1.00 47.12 345 SER A CA 1
ATOM 2616 C C . SER A 1 345 ? 10.194 -9.117 -30.241 1.00 47.12 345 SER A C 1
ATOM 2618 O O . SER A 1 345 ? 10.038 -9.742 -29.193 1.00 47.12 345 SER A O 1
ATOM 2620 N N . GLY A 1 346 ? 10.216 -9.732 -31.433 1.00 44.72 346 GLY A N 1
ATOM 2621 C CA . GLY A 1 346 ? 10.191 -11.187 -31.626 1.00 44.72 346 GLY A CA 1
ATOM 2622 C C . GLY A 1 346 ? 11.483 -11.920 -31.224 1.00 44.72 346 GLY A C 1
ATOM 2623 O O . GLY A 1 346 ? 11.409 -13.066 -30.783 1.00 44.72 346 GLY A O 1
ATOM 2624 N N . ASP A 1 347 ? 12.643 -11.258 -31.266 1.00 56.78 347 ASP A N 1
ATOM 2625 C CA . ASP A 1 347 ? 13.955 -11.855 -30.957 1.00 56.78 347 ASP A CA 1
ATOM 2626 C C . ASP A 1 347 ? 14.202 -12.022 -29.447 1.00 56.78 347 ASP A C 1
ATOM 2628 O O . ASP A 1 347 ? 15.089 -12.763 -29.018 1.00 56.78 347 ASP A O 1
ATOM 2632 N N . LEU A 1 348 ? 13.365 -11.397 -28.609 1.00 61.47 348 LEU A N 1
ATOM 2633 C CA . LEU A 1 348 ? 13.430 -11.511 -27.147 1.00 61.47 348 LEU A CA 1
ATOM 2634 C C . LEU A 1 348 ? 13.113 -12.930 -26.641 1.00 61.47 348 LEU A C 1
ATOM 2636 O O . LEU A 1 348 ? 13.469 -13.273 -25.512 1.00 61.47 348 LEU A O 1
ATOM 2640 N N . GLN A 1 349 ? 12.456 -13.771 -27.451 1.00 63.41 349 GLN A N 1
ATOM 2641 C CA . GLN A 1 349 ? 12.171 -15.166 -27.091 1.00 63.41 349 GLN A CA 1
ATOM 2642 C C . GLN A 1 349 ? 13.417 -16.062 -27.129 1.00 63.41 349 GLN A C 1
ATOM 2644 O O . GLN A 1 349 ? 13.454 -17.064 -26.415 1.00 63.41 349 GLN A O 1
ATOM 2649 N N . GLY A 1 350 ? 14.435 -15.694 -27.917 1.00 71.31 350 GLY A N 1
ATOM 2650 C CA . GLY A 1 350 ? 15.712 -16.411 -28.004 1.00 71.31 350 GLY A CA 1
ATOM 2651 C C . GLY A 1 350 ? 16.684 -16.100 -26.861 1.00 71.31 350 GLY A C 1
ATOM 2652 O O . GLY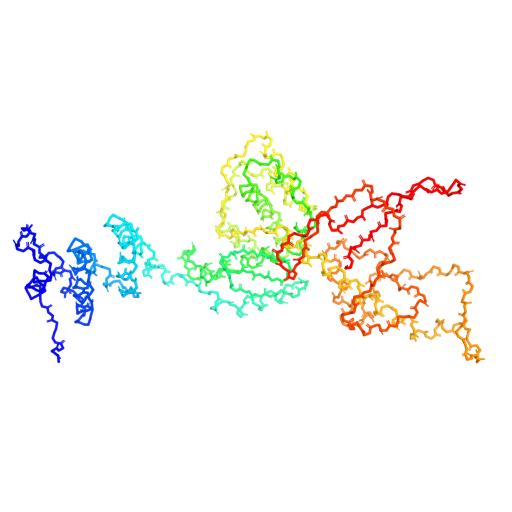 A 1 350 ? 17.732 -16.735 -26.757 1.00 71.31 350 GLY A O 1
ATOM 2653 N N . LEU A 1 351 ? 16.349 -15.135 -25.997 1.00 79.50 351 LEU A N 1
ATOM 2654 C CA . LEU A 1 351 ? 17.176 -14.758 -24.856 1.00 79.50 351 LEU A CA 1
ATOM 2655 C C . LEU A 1 351 ? 17.153 -15.835 -23.754 1.00 79.50 351 LEU A C 1
ATOM 2657 O O . LEU A 1 351 ? 16.108 -16.448 -23.496 1.00 79.50 351 LEU A O 1
ATOM 2661 N N . PRO A 1 352 ? 18.265 -16.001 -23.010 1.00 84.12 352 PRO A N 1
ATOM 2662 C CA . PRO A 1 352 ? 18.266 -16.756 -21.763 1.00 84.12 352 PRO A CA 1
ATOM 2663 C C . PRO A 1 352 ? 17.147 -16.290 -20.812 1.00 84.12 352 PRO A C 1
ATOM 2665 O O . PRO A 1 352 ? 16.808 -15.102 -20.819 1.00 84.12 352 PRO A O 1
ATOM 2668 N N . PRO A 1 353 ? 16.585 -17.179 -19.967 1.00 84.25 353 PRO A N 1
ATOM 2669 C CA . PRO A 1 353 ? 15.461 -16.852 -19.085 1.00 84.25 353 PRO A CA 1
ATOM 2670 C C . PRO A 1 353 ? 15.650 -15.557 -18.283 1.00 84.25 353 PRO A C 1
ATOM 2672 O O . PRO A 1 353 ? 14.779 -14.691 -18.330 1.00 84.25 353 PRO A O 1
ATOM 2675 N N . ASP A 1 354 ? 16.814 -15.377 -17.656 1.00 83.38 354 ASP A N 1
ATOM 2676 C CA . ASP A 1 354 ? 17.119 -14.193 -16.842 1.00 83.38 354 ASP A CA 1
ATOM 2677 C C . ASP A 1 354 ? 17.174 -12.903 -17.673 1.00 83.38 354 ASP A C 1
ATOM 2679 O O . ASP A 1 354 ? 16.729 -11.846 -17.232 1.00 83.38 354 ASP A O 1
ATOM 2683 N N . ALA A 1 355 ? 17.678 -12.980 -18.907 1.00 86.06 355 ALA A N 1
ATOM 2684 C CA . ALA A 1 355 ? 17.760 -11.835 -19.811 1.00 86.06 355 ALA A CA 1
ATOM 2685 C C . ALA A 1 355 ? 16.397 -11.455 -20.393 1.00 86.06 355 ALA A C 1
ATOM 2687 O O . ALA A 1 355 ? 16.108 -10.274 -20.567 1.00 86.06 355 ALA A O 1
ATOM 2688 N N . ARG A 1 356 ? 15.533 -12.441 -20.644 1.00 85.56 356 ARG A N 1
ATOM 2689 C CA . ARG A 1 356 ? 14.140 -12.211 -21.034 1.00 85.56 356 ARG A CA 1
ATOM 2690 C C . ARG A 1 356 ? 13.334 -11.591 -19.893 1.00 85.56 356 ARG A C 1
ATOM 2692 O O . ARG A 1 356 ? 12.595 -10.643 -20.138 1.00 85.56 356 ARG A O 1
ATOM 2699 N N . ALA A 1 357 ? 13.514 -12.068 -18.661 1.00 86.50 357 ALA A N 1
ATOM 2700 C CA . ALA A 1 357 ? 12.902 -11.461 -17.480 1.00 86.50 357 ALA A CA 1
ATOM 2701 C C . ALA A 1 357 ? 13.386 -10.013 -17.279 1.00 86.50 357 ALA A C 1
ATOM 2703 O O . ALA A 1 357 ? 12.574 -9.113 -17.067 1.00 86.50 357 ALA A O 1
ATOM 2704 N N . ALA A 1 358 ? 14.691 -9.762 -17.438 1.00 88.50 358 ALA A N 1
ATOM 2705 C CA . ALA A 1 358 ? 15.259 -8.415 -17.403 1.00 88.50 358 ALA A CA 1
ATOM 2706 C C . ALA A 1 358 ? 14.691 -7.513 -18.516 1.00 88.50 358 ALA A C 1
ATOM 2708 O O . ALA A 1 358 ? 14.335 -6.368 -18.257 1.00 88.50 358 ALA A O 1
ATOM 2709 N N . ALA A 1 359 ? 14.545 -8.026 -19.741 1.00 87.56 359 ALA A N 1
ATOM 2710 C CA . ALA A 1 359 ? 13.941 -7.295 -20.855 1.00 87.56 359 ALA A CA 1
ATOM 2711 C C . ALA A 1 359 ? 12.473 -6.921 -20.581 1.00 87.56 359 ALA A C 1
ATOM 2713 O O . ALA A 1 359 ? 12.079 -5.779 -20.806 1.00 87.56 359 ALA A O 1
ATOM 2714 N N . GLN A 1 360 ? 11.674 -7.851 -20.049 1.00 87.19 360 GLN A N 1
ATOM 2715 C CA . GLN A 1 360 ? 10.284 -7.594 -19.652 1.00 87.19 360 GLN A CA 1
ATOM 2716 C C . GLN A 1 360 ? 10.194 -6.551 -18.529 1.00 87.19 360 GLN A C 1
ATOM 2718 O O . GLN A 1 360 ? 9.377 -5.635 -18.595 1.00 87.19 360 GLN A O 1
ATOM 2723 N N . SER A 1 361 ? 11.070 -6.657 -17.528 1.00 89.50 361 SER A N 1
ATOM 2724 C CA . SER A 1 361 ? 11.167 -5.699 -16.422 1.00 89.50 361 SER A CA 1
ATOM 2725 C C . SER A 1 361 ? 11.533 -4.290 -16.912 1.00 89.50 361 SER A C 1
ATOM 2727 O O . SER A 1 361 ? 10.866 -3.318 -16.551 1.00 89.50 361 SER A O 1
ATOM 2729 N N . LEU A 1 362 ? 12.517 -4.176 -17.814 1.00 90.00 362 LEU A N 1
ATOM 2730 C CA . LEU A 1 362 ? 12.888 -2.913 -18.461 1.00 90.00 362 LEU A CA 1
ATOM 2731 C C . LEU A 1 362 ? 11.741 -2.329 -19.279 1.00 90.00 362 LEU A C 1
ATOM 2733 O O . LEU A 1 362 ? 11.478 -1.137 -19.165 1.00 90.00 362 LEU A O 1
ATOM 2737 N N . ALA A 1 363 ? 11.049 -3.153 -20.070 1.00 87.56 363 ALA A N 1
ATOM 2738 C CA . ALA A 1 363 ? 9.906 -2.707 -20.858 1.00 87.56 363 ALA A CA 1
ATOM 2739 C C . ALA A 1 363 ? 8.796 -2.128 -19.968 1.00 87.56 363 ALA A C 1
ATOM 2741 O O . ALA A 1 363 ? 8.195 -1.120 -20.323 1.00 87.56 363 ALA A O 1
ATOM 2742 N N . GLN A 1 364 ? 8.556 -2.727 -18.798 1.00 87.00 364 GLN A N 1
ATOM 2743 C CA . GLN A 1 364 ? 7.585 -2.225 -17.827 1.00 87.00 364 GLN A CA 1
ATOM 2744 C C . GLN A 1 364 ? 8.019 -0.890 -17.204 1.00 87.00 364 GLN A C 1
ATOM 2746 O O . GLN A 1 364 ? 7.195 0.011 -17.059 1.00 87.00 364 GLN A O 1
ATOM 2751 N N . ASP A 1 365 ? 9.288 -0.747 -16.815 1.00 88.94 365 ASP A N 1
ATOM 2752 C CA . ASP A 1 365 ? 9.759 0.491 -16.193 1.00 88.94 365 ASP A CA 1
ATOM 2753 C C . ASP A 1 365 ? 9.873 1.631 -17.223 1.00 88.94 365 ASP A C 1
ATOM 2755 O O . ASP A 1 365 ? 9.488 2.756 -16.917 1.00 88.94 365 ASP A O 1
ATOM 2759 N N . LEU A 1 366 ? 10.367 1.369 -18.433 1.00 85.25 366 LEU A N 1
ATOM 2760 C CA . LEU A 1 366 ? 10.705 2.387 -19.440 1.00 85.25 366 LEU A CA 1
ATOM 2761 C C . LEU A 1 366 ? 9.617 2.628 -20.502 1.00 85.25 366 LEU A C 1
ATOM 2763 O O . LEU A 1 366 ? 9.822 3.469 -21.370 1.00 85.25 366 LEU A O 1
ATOM 2767 N N . ASP A 1 367 ? 8.474 1.940 -20.404 1.00 78.38 367 ASP A N 1
ATOM 2768 C CA . ASP A 1 367 ? 7.395 1.952 -21.408 1.00 78.38 367 ASP A CA 1
ATOM 2769 C C . ASP A 1 367 ? 7.881 1.502 -22.800 1.00 78.38 367 ASP A C 1
ATOM 2771 O O . ASP A 1 367 ? 7.708 2.161 -23.824 1.00 78.38 367 ASP A O 1
ATOM 2775 N N . GLY A 1 368 ? 8.563 0.355 -22.809 1.00 79.25 368 GLY A N 1
ATOM 2776 C CA . GLY A 1 368 ? 9.310 -0.176 -23.950 1.00 79.25 368 GLY A CA 1
ATOM 2777 C C . GLY A 1 368 ? 10.813 -0.235 -23.679 1.00 79.25 368 GLY A C 1
ATOM 2778 O O . GLY A 1 368 ? 11.323 0.395 -22.759 1.00 79.25 368 GLY A O 1
ATOM 2779 N N . ILE A 1 369 ? 11.546 -1.045 -24.446 1.00 76.31 369 ILE A N 1
ATOM 2780 C CA . ILE A 1 369 ? 13.003 -1.168 -24.291 1.00 76.31 369 ILE A CA 1
ATOM 2781 C C . ILE A 1 369 ? 13.670 -0.164 -25.238 1.00 76.31 369 ILE A C 1
ATOM 2783 O O . ILE A 1 369 ? 13.497 -0.304 -26.451 1.00 76.31 369 ILE A O 1
ATOM 2787 N N . PRO A 1 370 ? 14.448 0.812 -24.734 1.00 78.62 370 PRO A N 1
ATOM 2788 C CA . PRO A 1 370 ? 15.182 1.731 -25.595 1.00 78.62 370 PRO A CA 1
ATOM 2789 C C . PRO A 1 370 ? 16.140 0.976 -26.537 1.00 78.62 370 PRO A C 1
ATOM 2791 O O . PRO A 1 370 ? 16.830 0.054 -26.075 1.00 78.62 370 PRO A O 1
ATOM 2794 N N . PRO A 1 371 ? 16.238 1.353 -27.828 1.00 74.06 371 PRO A N 1
ATOM 2795 C CA . PRO A 1 371 ? 17.114 0.685 -28.795 1.00 74.06 371 PRO A CA 1
ATOM 2796 C C . PRO A 1 371 ? 18.583 0.616 -28.352 1.00 74.06 371 PRO A C 1
ATOM 2798 O O . PRO A 1 371 ? 19.305 -0.321 -28.690 1.00 74.06 371 PRO A O 1
ATOM 2801 N N . GLU A 1 372 ? 19.037 1.571 -27.540 1.00 76.38 372 GLU A N 1
ATOM 2802 C CA . GLU A 1 372 ? 20.399 1.637 -27.005 1.00 76.38 372 GLU A CA 1
ATOM 2803 C C . GLU A 1 372 ? 20.703 0.509 -26.005 1.00 76.38 372 GLU A C 1
ATOM 2805 O O . GLU A 1 372 ? 21.869 0.176 -25.777 1.00 76.38 372 GLU A O 1
ATOM 2810 N N . LEU A 1 373 ? 19.678 -0.087 -25.387 1.00 75.00 373 LEU A N 1
ATOM 2811 C CA . LEU A 1 373 ? 19.827 -1.250 -24.506 1.00 75.00 373 LEU A CA 1
ATOM 2812 C C . LEU A 1 373 ? 19.875 -2.572 -25.279 1.00 75.00 373 LEU A C 1
ATOM 2814 O O . LEU A 1 373 ? 20.399 -3.553 -24.755 1.00 75.00 373 LEU A O 1
ATOM 2818 N N . LEU A 1 374 ? 19.376 -2.584 -26.517 1.00 72.81 374 LEU A N 1
ATOM 2819 C CA . LEU A 1 374 ? 19.390 -3.745 -27.412 1.00 72.81 374 LEU A CA 1
ATOM 2820 C C . LEU A 1 374 ? 20.712 -3.886 -28.178 1.00 72.81 374 LEU A C 1
ATOM 2822 O O . LEU A 1 374 ? 20.928 -4.876 -28.874 1.00 72.81 374 LEU A O 1
ATOM 2826 N N . ARG A 1 375 ? 21.626 -2.921 -28.034 1.00 67.88 375 ARG A N 1
ATOM 2827 C CA . ARG A 1 375 ? 22.971 -2.999 -28.604 1.00 67.88 375 ARG A CA 1
ATOM 2828 C C . ARG A 1 375 ? 23.895 -3.765 -27.649 1.00 67.88 375 ARG A C 1
ATOM 2830 O O . ARG A 1 375 ? 24.036 -3.359 -26.490 1.00 67.88 375 ARG A O 1
ATOM 2837 N N . PRO A 1 376 ? 24.568 -4.835 -28.113 1.00 59.53 376 PRO A N 1
ATOM 2838 C CA . PRO A 1 376 ? 25.665 -5.431 -27.364 1.00 59.53 376 PRO A CA 1
ATOM 2839 C C . PRO A 1 376 ? 26.718 -4.350 -27.086 1.00 59.53 376 PRO A C 1
ATOM 2841 O O . PRO A 1 376 ? 26.995 -3.516 -27.954 1.00 59.53 376 PRO A O 1
ATOM 2844 N N . ALA A 1 377 ? 27.328 -4.351 -25.899 1.00 53.28 377 ALA A N 1
ATOM 2845 C CA . ALA A 1 377 ? 28.460 -3.461 -25.658 1.00 53.28 377 ALA A CA 1
ATOM 2846 C C . ALA A 1 377 ? 29.557 -3.770 -26.700 1.00 53.28 377 ALA A C 1
ATOM 2848 O O . ALA A 1 377 ? 29.705 -4.918 -27.137 1.00 53.28 377 ALA A O 1
ATOM 2849 N N . GLY A 1 378 ? 30.283 -2.751 -27.165 1.00 46.28 378 GLY A N 1
ATOM 2850 C CA . GLY A 1 378 ? 31.346 -2.903 -28.169 1.00 46.28 378 GLY A CA 1
ATOM 2851 C C . GLY A 1 378 ? 32.415 -3.946 -27.782 1.00 46.28 378 GLY A C 1
ATOM 2852 O O . GLY A 1 378 ? 32.348 -4.527 -26.699 1.00 46.28 378 GLY A O 1
ATOM 2853 N N . PRO A 1 379 ? 33.416 -4.209 -28.639 1.00 42.31 379 PRO A N 1
ATOM 2854 C CA . PRO A 1 379 ? 34.406 -5.282 -28.467 1.00 42.31 379 PRO A CA 1
ATOM 2855 C C . PRO A 1 379 ? 35.428 -5.029 -27.335 1.00 42.31 379 PRO A C 1
ATOM 2857 O O . PRO A 1 379 ? 36.576 -5.453 -27.414 1.00 42.31 379 PRO A O 1
ATOM 2860 N N . GLY A 1 380 ? 35.035 -4.351 -26.257 1.00 41.44 380 GLY A N 1
ATOM 2861 C CA . GLY A 1 380 ? 35.809 -4.308 -25.027 1.00 41.44 380 GLY A CA 1
ATOM 2862 C C . GLY A 1 380 ? 35.684 -5.647 -24.312 1.00 41.44 380 GLY A C 1
ATOM 2863 O O . GLY A 1 380 ? 34.602 -6.000 -23.840 1.00 41.44 380 GLY A O 1
ATOM 2864 N N . ALA A 1 381 ? 36.781 -6.400 -24.235 1.00 32.81 381 ALA A N 1
ATOM 2865 C CA . ALA A 1 381 ? 36.869 -7.566 -23.368 1.00 32.81 381 ALA A CA 1
ATOM 2866 C C . ALA A 1 381 ? 36.556 -7.127 -21.932 1.00 32.81 381 ALA A C 1
ATOM 2868 O O . ALA A 1 381 ? 37.328 -6.395 -21.312 1.00 32.81 381 ALA A O 1
ATOM 2869 N N . TRP A 1 382 ? 35.404 -7.550 -21.415 1.00 35.81 382 TRP A N 1
ATOM 2870 C CA . TRP A 1 382 ? 35.090 -7.378 -20.007 1.00 35.81 382 TRP A CA 1
ATOM 2871 C C . TRP A 1 382 ? 36.066 -8.246 -19.215 1.00 35.81 382 TRP A C 1
ATOM 2873 O O . TRP A 1 382 ? 36.013 -9.475 -19.282 1.00 35.81 382 TRP A O 1
ATOM 2883 N N . ARG A 1 383 ? 36.996 -7.600 -18.512 1.00 31.81 383 ARG A N 1
ATOM 2884 C CA . ARG A 1 383 ? 37.754 -8.255 -17.454 1.00 31.81 383 ARG A CA 1
ATOM 2885 C C . ARG A 1 383 ? 36.851 -8.282 -16.221 1.00 31.81 383 ARG A C 1
ATOM 2887 O O . ARG A 1 383 ? 36.356 -7.216 -15.849 1.00 31.81 383 ARG A O 1
ATOM 2894 N N . PRO A 1 384 ? 36.626 -9.449 -15.598 1.00 31.20 384 PRO A N 1
ATOM 2895 C CA . PRO A 1 384 ? 36.131 -9.473 -14.238 1.00 31.20 384 PRO A CA 1
ATOM 2896 C C . PRO A 1 384 ? 37.192 -8.771 -13.398 1.00 31.20 384 PRO A C 1
ATOM 2898 O O . PRO A 1 384 ? 38.268 -9.314 -13.166 1.00 31.20 384 PRO A O 1
ATOM 2901 N N . GLU A 1 385 ? 36.935 -7.532 -13.002 1.00 31.95 385 GLU A N 1
ATOM 2902 C CA . GLU A 1 385 ? 37.525 -7.069 -11.762 1.00 31.95 385 GLU A CA 1
ATOM 2903 C C . GLU A 1 385 ? 36.743 -7.795 -10.675 1.00 31.95 385 GLU A C 1
ATOM 2905 O O . GLU A 1 385 ? 35.596 -7.448 -10.381 1.00 31.95 385 GLU A O 1
ATOM 2910 N N . ASP A 1 386 ? 37.353 -8.842 -10.120 1.00 34.22 386 ASP A N 1
ATOM 2911 C CA . ASP A 1 386 ? 37.098 -9.191 -8.731 1.00 34.22 386 ASP A CA 1
ATOM 2912 C C . ASP A 1 386 ? 37.410 -7.920 -7.943 1.00 34.22 386 ASP A C 1
ATOM 2914 O O . ASP A 1 386 ? 38.565 -7.579 -7.687 1.00 34.22 386 ASP A O 1
ATOM 2918 N N . ARG A 1 387 ? 36.373 -7.124 -7.689 1.00 31.66 387 ARG A N 1
ATOM 2919 C CA . ARG A 1 387 ? 36.502 -5.922 -6.883 1.00 31.66 387 ARG A CA 1
ATOM 2920 C C . ARG A 1 387 ? 36.617 -6.385 -5.441 1.00 31.66 387 ARG A C 1
ATOM 2922 O O . ARG A 1 387 ? 35.619 -6.502 -4.734 1.00 31.66 387 ARG A O 1
ATOM 2929 N N . ASP A 1 388 ? 37.853 -6.618 -5.016 1.00 32.19 388 ASP A N 1
ATOM 2930 C CA . ASP A 1 388 ? 38.231 -6.219 -3.670 1.00 32.19 388 ASP A CA 1
ATOM 2931 C C . ASP A 1 388 ? 37.833 -4.746 -3.521 1.00 32.19 388 ASP A C 1
ATOM 2933 O O . ASP A 1 388 ? 38.081 -3.928 -4.414 1.00 32.19 388 ASP A O 1
ATOM 2937 N N . GLU A 1 389 ? 37.151 -4.414 -2.425 1.00 38.03 389 GLU A N 1
ATOM 2938 C CA . GLU A 1 389 ? 36.889 -3.033 -2.023 1.00 38.03 389 GLU A CA 1
ATOM 2939 C C . GLU A 1 389 ? 38.235 -2.338 -1.745 1.00 38.03 389 GLU A C 1
ATOM 2941 O O . GLU A 1 389 ? 38.684 -2.225 -0.608 1.00 38.03 389 GLU A O 1
ATOM 2946 N N . GLY A 1 390 ? 38.914 -1.930 -2.814 1.00 32.72 390 GLY A N 1
ATOM 2947 C CA . GLY A 1 390 ? 40.187 -1.234 -2.809 1.00 32.72 390 GLY A CA 1
ATOM 2948 C C . GLY A 1 390 ? 39.988 0.192 -3.292 1.00 32.72 390 GLY A C 1
ATOM 2949 O O . GLY A 1 390 ? 39.638 0.427 -4.446 1.00 32.72 390 GLY A O 1
ATOM 2950 N N . ASP A 1 391 ? 40.204 1.117 -2.368 1.00 36.59 391 ASP A N 1
ATOM 2951 C CA . ASP A 1 391 ? 40.267 2.564 -2.538 1.00 36.59 391 ASP A CA 1
ATOM 2952 C C . ASP A 1 391 ? 41.155 2.947 -3.741 1.00 36.59 391 ASP A C 1
ATOM 2954 O O . ASP A 1 391 ? 42.384 2.851 -3.703 1.00 36.59 391 ASP A O 1
ATOM 2958 N N . GLY A 1 392 ? 40.524 3.297 -4.862 1.00 31.70 392 GLY A N 1
ATOM 2959 C CA . GLY A 1 392 ? 41.207 3.701 -6.086 1.00 31.70 392 GLY A CA 1
ATOM 2960 C C . GLY A 1 392 ? 41.432 5.207 -6.092 1.00 31.70 392 GLY A C 1
ATOM 2961 O O . GLY A 1 392 ? 40.502 5.962 -6.365 1.00 31.70 392 GLY A O 1
ATOM 2962 N N . ALA A 1 393 ? 42.665 5.637 -5.816 1.00 33.00 393 ALA A N 1
ATOM 2963 C CA . ALA A 1 393 ? 43.054 7.044 -5.800 1.00 33.00 393 ALA A CA 1
ATOM 2964 C C . ALA A 1 393 ? 42.780 7.736 -7.150 1.00 33.00 393 ALA A C 1
ATOM 2966 O O . ALA A 1 393 ? 43.411 7.439 -8.169 1.00 33.00 393 ALA A O 1
ATOM 2967 N N . VAL A 1 394 ? 41.851 8.693 -7.140 1.00 38.97 394 VAL A N 1
ATOM 2968 C CA . VAL A 1 394 ? 41.604 9.621 -8.248 1.00 38.97 394 VAL A CA 1
ATOM 2969 C C . VAL A 1 394 ? 42.741 10.645 -8.267 1.00 38.97 394 VAL A C 1
ATOM 2971 O O . VAL A 1 394 ? 43.104 11.193 -7.227 1.00 38.97 394 VAL A O 1
ATOM 2974 N N . ALA A 1 395 ? 43.339 10.879 -9.438 1.00 39.88 395 ALA A N 1
ATOM 2975 C CA . ALA A 1 395 ? 44.467 11.794 -9.595 1.00 39.88 395 ALA A CA 1
ATOM 2976 C C . ALA A 1 395 ? 44.135 13.188 -9.032 1.00 39.88 395 ALA A C 1
ATOM 2978 O O . ALA A 1 395 ? 43.166 13.819 -9.451 1.00 39.88 395 ALA A O 1
ATOM 2979 N N . ALA A 1 396 ? 44.949 13.661 -8.085 1.00 41.12 396 ALA A N 1
ATOM 2980 C CA . ALA A 1 396 ? 44.775 14.961 -7.453 1.00 41.12 396 ALA A CA 1
ATOM 2981 C C . ALA A 1 396 ? 44.897 16.083 -8.496 1.00 41.12 396 ALA A C 1
ATOM 2983 O O . ALA A 1 396 ? 45.976 16.322 -9.043 1.00 41.12 396 ALA A O 1
ATOM 2984 N N . ALA A 1 397 ? 43.790 16.778 -8.761 1.00 49.09 397 ALA A N 1
ATOM 2985 C CA . ALA A 1 397 ? 43.804 18.027 -9.505 1.00 49.09 397 ALA A CA 1
ATOM 2986 C C . ALA A 1 397 ? 44.539 19.083 -8.663 1.00 49.09 397 ALA A C 1
ATOM 2988 O O . ALA A 1 397 ? 44.145 19.396 -7.541 1.00 49.09 397 ALA A O 1
ATOM 2989 N N . SER A 1 398 ? 45.657 19.595 -9.171 1.00 49.38 398 SER A N 1
ATOM 2990 C CA . SER A 1 398 ? 46.449 20.623 -8.499 1.00 49.38 398 SER A CA 1
ATOM 2991 C C . SER A 1 398 ? 45.832 22.007 -8.740 1.00 49.38 398 SER A C 1
ATOM 2993 O O . SER A 1 398 ? 46.112 22.622 -9.768 1.00 49.38 398 SER A O 1
ATOM 2995 N N . GLY A 1 399 ? 45.000 22.480 -7.806 1.00 60.94 399 GLY A N 1
ATOM 2996 C CA . GLY A 1 399 ? 44.378 23.814 -7.811 1.00 60.94 399 GLY A CA 1
ATOM 2997 C C . GLY A 1 399 ? 43.314 23.988 -6.713 1.00 60.94 399 GLY A C 1
ATOM 2998 O O . GLY A 1 399 ? 42.855 22.996 -6.138 1.00 60.94 399 GLY A O 1
ATOM 2999 N N . GLU A 1 400 ? 42.929 25.235 -6.411 1.00 60.53 400 GLU A N 1
ATOM 3000 C CA . GLU A 1 400 ? 41.732 25.517 -5.596 1.00 60.53 400 GLU A CA 1
ATOM 3001 C C . GLU A 1 400 ? 40.462 25.194 -6.410 1.00 60.53 400 GLU A C 1
ATOM 3003 O O . GLU A 1 400 ? 40.445 25.468 -7.608 1.00 60.53 400 GLU A O 1
ATOM 3008 N N . PRO A 1 401 ? 39.438 24.562 -5.807 1.00 70.00 401 PRO A N 1
ATOM 3009 C CA . PRO A 1 401 ? 38.211 24.173 -6.502 1.00 70.00 401 PRO A CA 1
ATOM 3010 C C . PRO A 1 401 ? 37.284 25.365 -6.765 1.00 70.00 401 PRO A C 1
ATOM 3012 O O . PRO A 1 401 ? 37.181 26.269 -5.936 1.00 70.00 401 PRO A O 1
ATOM 3015 N N . ASP A 1 402 ? 36.548 25.315 -7.876 1.00 74.81 402 ASP A N 1
ATOM 3016 C CA . ASP A 1 402 ? 35.582 26.345 -8.278 1.00 74.81 402 ASP A CA 1
ATOM 3017 C C . ASP A 1 402 ? 34.285 26.280 -7.453 1.00 74.81 402 ASP A C 1
ATOM 3019 O O . ASP A 1 402 ? 33.631 27.297 -7.221 1.00 74.81 402 ASP A O 1
ATOM 3023 N N . ALA A 1 403 ? 33.919 25.090 -6.960 1.00 70.44 403 ALA A N 1
ATOM 3024 C CA . ALA A 1 403 ? 32.840 24.914 -5.990 1.00 70.44 403 ALA A CA 1
ATOM 3025 C C . ALA A 1 403 ? 33.071 23.703 -5.072 1.00 70.44 403 ALA A C 1
ATOM 3027 O O . ALA A 1 403 ? 33.685 22.705 -5.459 1.00 70.44 403 ALA A O 1
ATOM 3028 N N . LEU A 1 404 ? 32.541 23.797 -3.851 1.00 73.56 404 LEU A N 1
ATOM 3029 C CA . LEU A 1 404 ? 32.584 22.754 -2.827 1.00 73.56 404 LEU A CA 1
ATOM 3030 C C . LEU A 1 404 ? 31.169 22.267 -2.522 1.00 73.56 404 LEU A C 1
ATOM 3032 O O . LEU A 1 404 ? 30.237 23.070 -2.432 1.00 73.56 404 LEU A O 1
ATOM 3036 N N . TYR A 1 405 ? 31.020 20.956 -2.345 1.00 67.75 405 TYR A N 1
ATOM 3037 C CA . TYR A 1 405 ? 29.744 20.333 -2.002 1.00 67.75 405 TYR A CA 1
ATOM 3038 C C . TYR A 1 405 ? 29.890 19.331 -0.859 1.00 67.75 405 TYR A C 1
ATOM 3040 O O . TY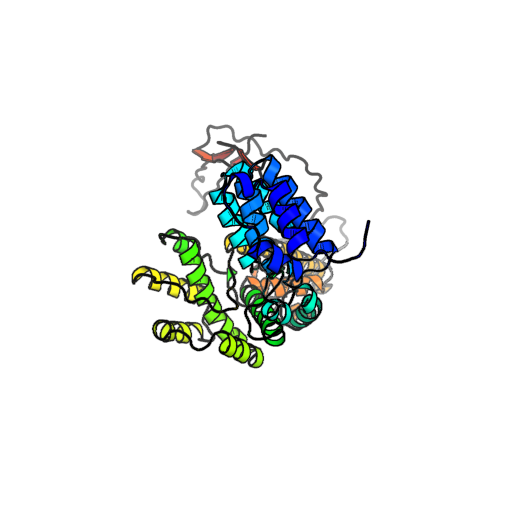R A 1 405 ? 30.862 18.575 -0.777 1.00 67.75 405 TYR A O 1
ATOM 3048 N N . ASP A 1 406 ? 28.870 19.293 -0.007 1.00 75.06 406 ASP A N 1
ATOM 3049 C CA . ASP A 1 406 ? 28.729 18.285 1.037 1.00 75.06 406 ASP A CA 1
ATOM 3050 C C . ASP A 1 406 ? 28.298 16.947 0.416 1.00 75.06 406 ASP A C 1
ATOM 3052 O O . ASP A 1 406 ? 27.370 16.903 -0.394 1.00 75.06 406 ASP A O 1
ATOM 3056 N N . GLU A 1 407 ? 28.924 15.840 0.824 1.00 67.44 407 GLU A N 1
ATOM 3057 C CA . GLU A 1 407 ? 28.566 14.495 0.356 1.00 67.44 407 GLU A CA 1
ATOM 3058 C C . GLU A 1 407 ? 28.079 13.607 1.505 1.00 67.44 407 GLU A C 1
ATOM 3060 O O . GLU A 1 407 ? 28.635 13.600 2.607 1.00 67.44 407 GLU A O 1
ATOM 3065 N N . TRP A 1 408 ? 27.007 12.853 1.264 1.00 57.25 408 TRP A N 1
ATOM 3066 C CA . TRP A 1 408 ? 26.424 11.964 2.263 1.00 57.25 408 TRP A CA 1
ATOM 3067 C C . TRP A 1 408 ? 27.186 10.636 2.342 1.00 57.25 408 TRP A C 1
ATOM 3069 O O . TRP A 1 408 ? 27.168 9.840 1.404 1.00 57.25 408 TRP A O 1
ATOM 3079 N N . ASP A 1 409 ? 27.800 10.352 3.493 1.00 63.84 409 ASP A N 1
ATOM 3080 C CA . ASP A 1 409 ? 28.470 9.077 3.751 1.00 63.84 409 ASP A CA 1
ATOM 3081 C C . ASP A 1 409 ? 27.480 8.073 4.356 1.00 63.84 409 ASP A C 1
ATOM 3083 O O . ASP A 1 409 ? 27.124 8.137 5.538 1.00 63.84 409 ASP A O 1
ATOM 3087 N N . TYR A 1 410 ? 27.051 7.108 3.543 1.00 35.12 410 TYR A N 1
ATOM 3088 C CA . TYR A 1 410 ? 26.068 6.102 3.944 1.00 35.12 410 TYR A CA 1
ATOM 3089 C C . TYR A 1 410 ? 26.594 5.095 4.980 1.00 35.12 410 TYR A C 1
ATOM 3091 O O . TYR A 1 410 ? 25.791 4.513 5.706 1.00 35.12 410 TYR A O 1
ATOM 3099 N N . ARG A 1 411 ? 27.918 4.895 5.084 1.00 38.62 411 ARG A N 1
ATOM 3100 C CA . ARG A 1 411 ? 28.516 4.031 6.118 1.00 38.62 411 ARG A CA 1
ATOM 3101 C C . ARG A 1 411 ? 28.507 4.726 7.479 1.00 38.62 411 ARG A C 1
ATOM 3103 O O . ARG A 1 411 ? 28.453 4.055 8.505 1.00 38.62 411 ARG A O 1
ATOM 3110 N N . ARG A 1 412 ? 28.548 6.063 7.495 1.00 46.38 412 ARG A N 1
ATOM 3111 C CA . ARG A 1 412 ? 28.539 6.880 8.722 1.00 46.38 412 ARG A CA 1
ATOM 3112 C C . ARG A 1 412 ? 27.172 7.445 9.094 1.00 46.38 412 ARG A C 1
ATOM 3114 O O . ARG A 1 412 ? 26.997 7.856 10.236 1.00 46.38 412 ARG A O 1
ATOM 3121 N N . GLY A 1 413 ? 26.225 7.489 8.159 1.00 49.53 413 GLY A N 1
ATOM 3122 C CA . GLY A 1 413 ? 24.919 8.111 8.381 1.00 49.53 413 GLY A CA 1
ATOM 3123 C C . GLY A 1 413 ? 25.021 9.613 8.662 1.00 49.53 413 GLY A C 1
ATOM 3124 O O . GLY A 1 413 ? 24.245 10.138 9.459 1.00 49.53 413 GLY A O 1
ATOM 3125 N N . ALA A 1 414 ? 26.001 10.294 8.060 1.00 58.28 414 ALA A N 1
ATOM 3126 C CA . ALA A 1 414 ? 26.233 11.722 8.255 1.00 58.28 414 ALA A CA 1
ATOM 3127 C C . ALA A 1 414 ? 26.825 12.387 7.002 1.00 58.28 414 ALA A C 1
ATOM 3129 O O . ALA A 1 414 ? 27.496 11.743 6.193 1.00 58.28 414 ALA A O 1
ATOM 3130 N N . TRP A 1 415 ? 26.608 13.699 6.877 1.00 57.31 415 TRP A N 1
ATOM 3131 C CA . TRP A 1 415 ? 27.200 14.526 5.824 1.00 57.31 415 TRP A CA 1
ATOM 3132 C C . TRP A 1 415 ? 28.685 14.779 6.093 1.00 57.31 415 TRP A C 1
ATOM 3134 O O . TRP A 1 415 ? 29.068 15.190 7.192 1.00 57.31 415 TRP A O 1
ATOM 3144 N N . ARG A 1 416 ? 29.516 14.573 5.072 1.00 56.00 416 ARG A N 1
ATOM 3145 C CA . ARG A 1 416 ? 30.894 15.056 5.020 1.00 56.00 416 ARG A CA 1
ATOM 3146 C C . ARG A 1 416 ? 30.879 16.419 4.351 1.00 56.00 416 ARG A C 1
ATOM 3148 O O . ARG A 1 416 ? 30.535 16.521 3.176 1.00 56.00 416 ARG A O 1
ATOM 3155 N N . ARG A 1 417 ? 31.210 17.453 5.122 1.00 63.06 417 ARG A N 1
ATOM 3156 C CA . ARG A 1 417 ? 31.211 18.824 4.614 1.00 63.06 417 ARG A CA 1
ATOM 3157 C C . ARG A 1 417 ? 32.375 19.068 3.669 1.00 63.06 417 ARG A C 1
ATOM 3159 O O . ARG A 1 417 ? 33.465 18.557 3.936 1.00 63.06 417 ARG A O 1
ATOM 3166 N N . ASP A 1 418 ? 32.122 19.833 2.610 1.00 62.53 418 ASP A N 1
ATOM 3167 C CA . ASP A 1 418 ? 33.123 20.261 1.624 1.00 62.53 418 ASP A CA 1
ATOM 3168 C C . ASP A 1 418 ? 33.935 19.088 1.034 1.00 62.53 418 ASP A C 1
ATOM 3170 O O . ASP A 1 418 ? 35.145 19.175 0.829 1.00 62.53 418 ASP A O 1
ATOM 3174 N N . TRP A 1 419 ? 33.280 17.939 0.838 1.00 68.12 419 TRP A N 1
ATOM 3175 C CA . TRP A 1 419 ? 33.938 16.685 0.459 1.00 68.12 419 TRP A CA 1
ATOM 3176 C C . TRP A 1 419 ? 34.121 16.541 -1.054 1.00 68.12 419 TRP A C 1
ATOM 3178 O O . TRP A 1 419 ? 35.130 16.003 -1.515 1.00 68.12 419 TRP A O 1
ATOM 3188 N N . CYS 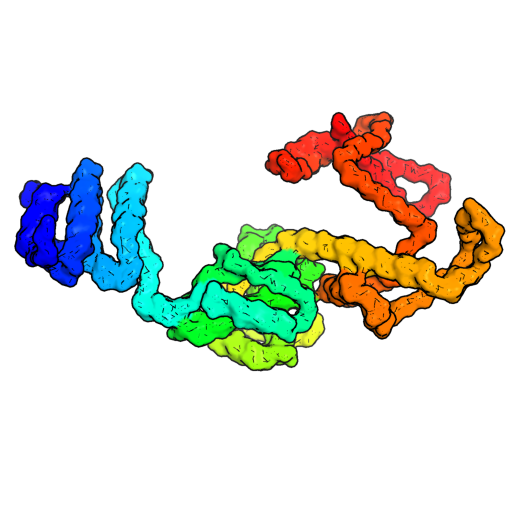A 1 420 ? 33.154 17.035 -1.824 1.00 66.69 420 CYS A N 1
ATOM 3189 C CA . CYS A 1 420 ? 33.176 17.029 -3.278 1.00 66.69 420 CYS A CA 1
ATOM 3190 C C . CYS A 1 420 ? 33.767 18.341 -3.799 1.00 66.69 420 CYS A C 1
ATOM 3192 O O . CYS A 1 420 ? 33.252 19.419 -3.502 1.00 66.69 420 CYS A O 1
ATOM 3194 N N . HIS A 1 421 ? 34.827 18.237 -4.599 1.00 75.44 421 HIS A N 1
ATOM 3195 C CA . HIS A 1 421 ? 35.487 19.374 -5.229 1.00 75.44 421 HIS A CA 1
ATOM 3196 C C . HIS A 1 421 ? 35.127 19.415 -6.715 1.00 75.44 421 HIS A C 1
ATOM 3198 O O . HIS A 1 421 ? 35.374 18.444 -7.438 1.00 75.44 421 HIS A O 1
ATOM 3204 N N . LEU A 1 422 ? 34.557 20.533 -7.162 1.00 72.94 422 LEU A N 1
ATOM 3205 C CA . LEU A 1 422 ? 34.249 20.786 -8.563 1.00 72.94 422 LEU A CA 1
ATOM 3206 C C . LEU A 1 422 ? 35.346 21.647 -9.188 1.00 72.94 422 LEU A C 1
ATOM 3208 O O . LEU A 1 422 ? 35.694 22.692 -8.641 1.00 72.94 422 LEU A O 1
ATOM 3212 N N . TYR A 1 423 ? 35.842 21.209 -10.343 1.00 70.69 423 TYR A N 1
ATOM 3213 C CA . TYR A 1 423 ? 36.775 21.965 -11.172 1.00 70.69 423 TYR A CA 1
ATOM 3214 C C . TYR A 1 423 ? 36.154 22.197 -12.550 1.00 70.69 423 TYR A C 1
ATOM 3216 O O . TYR A 1 423 ? 35.794 21.240 -13.248 1.00 70.69 423 TYR A O 1
ATOM 3224 N N . GLU A 1 424 ? 36.025 23.459 -12.932 1.00 61.06 424 GLU A N 1
ATOM 3225 C CA . GLU A 1 424 ? 35.608 23.897 -14.252 1.00 61.06 424 GLU A CA 1
ATOM 3226 C C . GLU A 1 424 ? 36.831 23.914 -15.178 1.00 61.06 424 GLU A C 1
ATOM 3228 O O . GLU A 1 424 ? 37.910 24.392 -14.829 1.00 61.06 424 GLU A O 1
ATOM 3233 N N . SER A 1 425 ? 36.694 23.337 -16.372 1.00 58.78 425 SER A N 1
ATOM 3234 C CA . SER A 1 425 ? 37.753 23.365 -17.381 1.00 58.78 425 SER A CA 1
ATOM 3235 C C . SER A 1 425 ? 37.225 23.982 -18.667 1.00 58.78 425 SER A C 1
ATOM 3237 O O . SER A 1 425 ? 36.200 23.549 -19.194 1.00 58.78 425 SER A O 1
ATOM 3239 N N . GLU A 1 426 ? 37.920 25.004 -19.166 1.00 48.38 426 GLU A N 1
ATOM 3240 C CA . GLU A 1 426 ? 37.626 25.590 -20.471 1.00 48.38 426 GLU A CA 1
ATOM 3241 C C . GLU A 1 426 ? 38.188 24.697 -21.587 1.00 48.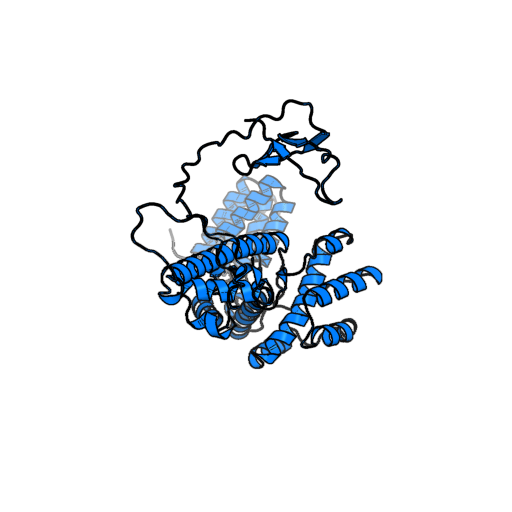38 426 GLU A C 1
ATOM 3243 O O . GLU A 1 426 ? 39.354 24.285 -21.565 1.00 48.38 426 GLU A O 1
ATOM 3248 N N . ASP A 1 427 ? 37.361 24.406 -22.592 1.00 49.34 427 ASP A N 1
ATOM 3249 C CA . ASP A 1 427 ? 37.784 23.658 -23.774 1.00 49.34 427 ASP A CA 1
ATOM 3250 C C . ASP A 1 427 ? 38.790 24.471 -24.612 1.00 49.34 427 ASP A C 1
ATOM 3252 O O . ASP A 1 427 ? 38.628 25.669 -24.854 1.00 49.34 427 ASP A O 1
ATOM 3256 N N . ARG A 1 428 ? 39.835 23.802 -25.124 1.00 45.06 428 ARG A N 1
ATOM 3257 C CA . ARG A 1 428 ? 40.762 24.413 -26.094 1.00 45.06 428 ARG A CA 1
ATOM 3258 C C . ARG A 1 428 ? 40.002 24.816 -27.367 1.00 45.06 428 ARG A C 1
ATOM 3260 O O . ARG A 1 428 ? 39.185 24.031 -27.854 1.00 45.06 428 ARG A O 1
ATOM 3267 N N . PRO A 1 429 ? 40.321 25.974 -27.977 1.00 40.41 429 PRO A N 1
ATOM 3268 C CA . PRO A 1 429 ? 39.616 26.455 -29.159 1.00 40.41 429 PRO A CA 1
ATOM 3269 C C . PRO A 1 429 ? 39.879 25.510 -30.341 1.00 40.41 429 PRO A C 1
ATOM 3271 O O . PRO A 1 429 ? 40.985 25.459 -30.877 1.00 40.41 429 PRO A O 1
ATOM 3274 N N . GLY A 1 430 ? 38.867 24.721 -30.712 1.00 50.53 430 GLY A N 1
ATOM 3275 C CA . GLY A 1 430 ? 38.954 23.739 -31.798 1.00 50.53 430 GLY A CA 1
ATOM 3276 C C . GLY A 1 430 ? 37.895 22.632 -31.776 1.00 50.53 430 GLY A C 1
ATOM 3277 O O . GLY A 1 430 ? 37.638 22.049 -32.825 1.00 50.53 430 GLY A O 1
ATOM 3278 N N . ASN A 1 431 ? 37.244 22.375 -30.637 1.00 47.56 431 ASN A N 1
ATOM 3279 C CA . ASN A 1 431 ? 36.092 21.471 -30.556 1.00 47.56 431 ASN A CA 1
ATOM 3280 C C . ASN A 1 431 ? 34.766 22.251 -30.517 1.00 47.56 431 ASN A C 1
ATOM 3282 O O . ASN A 1 431 ? 34.677 23.343 -29.962 1.00 47.56 431 ASN A O 1
ATOM 3286 N N . THR A 1 432 ? 33.751 21.686 -31.166 1.00 40.75 432 THR A N 1
ATOM 3287 C CA . THR A 1 432 ? 32.385 22.204 -31.346 1.00 40.75 432 THR A CA 1
ATOM 3288 C C . THR A 1 432 ? 31.757 22.667 -30.016 1.00 40.75 432 THR A C 1
ATOM 3290 O O . THR A 1 432 ? 31.962 21.995 -29.006 1.00 40.75 432 THR A O 1
ATOM 3293 N N . PRO A 1 433 ? 30.968 23.763 -29.967 1.00 36.09 433 PRO A N 1
ATOM 3294 C CA . PRO A 1 433 ? 30.488 24.306 -28.698 1.00 36.09 433 PRO A CA 1
ATOM 3295 C C . PRO A 1 433 ? 29.447 23.372 -28.070 1.00 36.09 433 PRO A C 1
ATOM 3297 O O . PRO A 1 433 ? 28.412 23.112 -28.685 1.00 36.09 433 PRO A O 1
ATOM 3300 N N . GLY A 1 434 ? 29.704 22.895 -26.846 1.00 40.97 434 GLY A N 1
ATOM 3301 C CA . GLY A 1 434 ? 28.680 22.237 -26.027 1.00 40.97 434 GLY A CA 1
ATOM 3302 C C . GLY A 1 434 ? 29.124 21.169 -25.023 1.00 40.97 434 GLY A C 1
ATOM 3303 O O . GLY A 1 434 ? 28.249 20.627 -24.352 1.00 40.97 434 GLY A O 1
ATOM 3304 N N . SER A 1 435 ? 30.414 20.835 -24.876 1.00 37.72 435 SER A N 1
ATOM 3305 C CA . SER A 1 435 ? 30.845 19.839 -23.878 1.00 37.72 435 SER A CA 1
ATOM 3306 C C . SER A 1 435 ? 31.554 20.460 -22.680 1.00 37.72 435 SER A C 1
ATOM 3308 O O . SER A 1 435 ? 32.755 20.678 -22.699 1.00 37.72 435 SER A O 1
ATOM 3310 N N . MET A 1 436 ? 30.821 20.669 -21.591 1.00 34.84 436 MET A N 1
ATOM 3311 C CA . MET A 1 436 ? 31.422 20.955 -20.289 1.00 34.84 436 MET A CA 1
ATOM 3312 C C . MET A 1 436 ? 31.913 19.636 -19.673 1.00 34.84 436 MET A C 1
ATOM 3314 O O . MET A 1 436 ? 31.127 18.700 -19.509 1.00 34.84 436 MET A O 1
ATOM 3318 N N . ARG A 1 437 ? 33.204 19.528 -19.339 1.00 41.16 437 ARG A N 1
ATOM 3319 C CA . ARG A 1 437 ? 33.743 18.403 -18.557 1.00 41.16 437 ARG A CA 1
ATOM 3320 C C . ARG A 1 437 ? 33.944 18.843 -17.110 1.00 41.16 437 ARG A C 1
ATOM 3322 O O . ARG A 1 437 ? 34.857 19.606 -16.818 1.00 41.16 437 ARG A O 1
ATOM 3329 N N . CYS A 1 438 ? 33.105 18.330 -16.214 1.00 38.41 438 CYS A N 1
ATOM 3330 C CA . CYS A 1 438 ? 33.310 18.431 -14.770 1.00 38.41 438 CYS A CA 1
ATOM 3331 C C . CYS A 1 438 ? 34.185 17.261 -14.306 1.00 38.41 438 CYS A C 1
ATOM 3333 O O . CYS A 1 438 ? 33.824 16.099 -14.513 1.00 38.41 438 CYS A O 1
ATOM 3335 N N . ALA A 1 439 ? 35.325 17.558 -13.686 1.00 46.91 439 ALA A N 1
ATOM 3336 C CA . ALA A 1 439 ? 36.140 16.561 -13.001 1.00 46.91 439 ALA A CA 1
ATOM 3337 C C . ALA A 1 439 ? 35.826 16.608 -11.500 1.00 46.91 439 ALA A C 1
ATOM 3339 O O . ALA A 1 439 ? 35.941 17.662 -10.879 1.00 46.91 439 ALA A O 1
ATOM 3340 N N . PHE A 1 440 ? 35.428 15.467 -10.932 1.00 44.56 440 PHE A N 1
ATOM 3341 C CA . PHE A 1 440 ? 35.211 15.305 -9.495 1.00 44.56 440 PHE A CA 1
ATOM 3342 C C . PHE A 1 440 ? 36.449 14.670 -8.867 1.00 44.56 440 PHE A C 1
ATOM 3344 O O . PHE A 1 440 ? 36.881 13.598 -9.296 1.00 44.56 440 PHE A O 1
ATOM 3351 N N . ALA A 1 441 ? 37.006 15.319 -7.847 1.00 47.81 441 ALA A N 1
ATOM 3352 C CA . ALA A 1 441 ? 38.057 14.751 -7.012 1.00 47.81 441 ALA A CA 1
ATOM 3353 C C . ALA A 1 441 ? 37.572 14.688 -5.559 1.00 47.81 441 ALA A C 1
ATOM 3355 O O . ALA A 1 441 ? 37.033 15.660 -5.032 1.00 47.81 441 ALA A O 1
ATOM 3356 N N . THR A 1 442 ? 37.762 13.537 -4.920 1.00 45.19 442 THR A N 1
ATOM 3357 C CA . THR A 1 442 ? 37.464 13.309 -3.501 1.00 45.19 442 THR A CA 1
ATOM 3358 C C . THR A 1 442 ? 38.763 13.348 -2.705 1.00 45.19 442 THR A C 1
ATOM 3360 O O . THR A 1 442 ? 39.758 12.757 -3.129 1.00 45.19 442 THR A O 1
ATOM 3363 N N . ARG A 1 443 ? 38.779 14.010 -1.541 1.00 38.44 443 ARG A N 1
ATOM 3364 C CA . ARG A 1 443 ? 39.906 13.887 -0.600 1.00 38.44 443 ARG A CA 1
ATOM 3365 C C . ARG A 1 443 ? 40.000 12.431 -0.128 1.00 38.44 443 ARG A C 1
ATOM 3367 O O . ARG A 1 443 ? 39.060 11.950 0.493 1.00 38.44 443 ARG A O 1
ATOM 3374 N N . THR A 1 444 ? 41.104 11.747 -0.433 1.00 43.22 444 THR A N 1
ATOM 3375 C CA . THR A 1 444 ? 41.442 10.441 0.167 1.00 43.22 444 THR A CA 1
ATOM 3376 C C . THR A 1 444 ? 41.655 10.570 1.666 1.00 43.22 444 THR A C 1
ATOM 3378 O O . THR A 1 444 ? 42.418 11.493 2.047 1.00 43.22 444 THR A O 1
#

Secondary structure (DSSP, 8-state):
---SPPPHHHHHHHHHHHHTTTTTT---HHHHHHHHHS-HHHHHHHHHHHHHHHHH-HHHHHHHHHHHHHHHTSTT--HHHHHHHHHHHHHHHHHHHHHHHHHHHHHSSPPHHHHHH-EEHHHHHHHHHHHHHHSSSS--EEEE-SS-EE-SSEEEE-SEE--SSSHHHHHHHHHHHHHHHHHHHHTTGGGS--HHHHTTSS-HHHHHHHHHHHHHHHHHHHHHHH-HHHHHHHHHHH-SPPGGGHHHHHHHTSTT--HHHHHHHHHHHHHH---PPP--TTPPP--HHHHHHHHHHHHHHHHHHHHHHHHHHHHH-GGG-----S-SS---------PPPP--TTGGGGS-HHHHHHHHHHHHHHTS--GGGSSPP-S-------------------S--SEEEEEEETTTTEEEEEEEEEE--PPPTTSPTT---PEEEE--

Foldseek 3Di:
DDQDQDALVRLQVLLCVQLVVVVVVDGLSQLSNLLSVDGRVLSVVLSVLLNVVSVVPSVLSVLSSNPSSVQVVAPPRPSPVLSVQLVVLCVVPNNVSSSVSSVVVSVVPQHPQLVQQKDFCVNQVVVLQVVQVPDDADRAAEDEDPAQADLLRYGHDHGMDSPDNHNVLRSLLRNLLSQLRNLCNQQALLVDDLVVVLVVDPDNQQLQLLLLVLSVLLSLLVCCVVPVVSNVSQCVQQPDDDPVCVVSSVVSNDPPHGSVSSSVVSNVCVVVDDDDHRDGPSRHGYDSVSSNVVLVVLLVVLLVLLLVQLQVVCVPDPVNPPDDDDDPDDDPDDDDPPPPPQDDPVNLVVTDPSNSSSQSSNCSNVVHHPSVSSDHDPPPDDDPPPDPVDDDADDDDPDQAPDFDWDQDPVVRDIDGRFWGWHWDDDDPDDDPDDTDTDIHGDD